Protein AF-A0A814INY2-F1 (afdb_monomer_lite)

Organism: NCBI:txid392033

Foldseek 3Di:
DPPPQAPDFLVRVLQVQLVVLVVVCVVPVQAAEEDAAEELVQLVSLLVSLCCQAANQRPPPRDGHGDHQAYEYAYEQEADPPQACLLPDDDADFRHLVRLLVSVLSSVVSQVVRVVCPPHAYERAEYASYDDLPAFCNRPVNLLCLQAPQRLQSVVLNVVVVVVRDPSHPYYDHPAFAAPPDFASRSGRHQAHPLRQGGVNLVSVLLVLVADDAWDDDDDPDPPFQKDWTKHDDVVVLDIHIDIHGHDRRLQDKDKDKDKDKDAQRPDFKDWDFAWDGHLVFLRLSNLCVVVPVDRDDDPVSSVVSNVRNDTDTPDPIDMDGQDPRMDIDDIDMHIRDGPPVCVVVSVPSDDDPPPDPPDDDDDDDDDDDDDDDPVVVVVVVPDPDDDDDDDDDDDDDDDDDIDDQDPVSVCVSSVPDPPDDDPPHNYDYHYSPHNPRDD

Structure (mmCIF, N/CA/C/O backbone):
data_AF-A0A814INY2-F1
#
_entry.id   AF-A0A814INY2-F1
#
loop_
_atom_site.group_PDB
_atom_site.id
_atom_site.type_symbol
_atom_site.label_atom_id
_atom_site.label_alt_id
_atom_site.label_comp_id
_atom_site.label_asym_id
_atom_site.label_entity_id
_atom_site.label_seq_id
_atom_site.pdbx_PDB_ins_code
_atom_site.Cartn_x
_atom_site.Cartn_y
_atom_site.Cartn_z
_atom_site.occupancy
_atom_site.B_iso_or_equiv
_atom_site.auth_seq_id
_atom_site.auth_comp_id
_atom_site.auth_asym_id
_atom_site.auth_atom_id
_atom_site.pdbx_PDB_model_num
ATOM 1 N N . MET A 1 1 ? -23.044 22.401 -3.585 1.00 30.34 1 MET A N 1
ATOM 2 C CA . MET A 1 1 ? -22.488 21.150 -3.032 1.00 30.34 1 MET A CA 1
ATOM 3 C C . MET A 1 1 ? -23.360 20.767 -1.857 1.00 30.34 1 MET A C 1
ATOM 5 O O . MET A 1 1 ? -23.520 21.583 -0.961 1.00 30.34 1 MET A O 1
ATOM 9 N N . VAL A 1 2 ? -24.022 19.613 -1.915 1.00 24.33 2 VAL A N 1
ATOM 10 C CA . VAL A 1 2 ? -24.760 19.087 -0.761 1.00 24.33 2 VAL A CA 1
ATOM 11 C C . VAL A 1 2 ? -23.696 18.568 0.204 1.00 24.33 2 VAL A C 1
ATOM 13 O O . VAL A 1 2 ? -22.975 17.639 -0.148 1.00 24.33 2 VAL A O 1
ATOM 16 N N . ASN A 1 3 ? -23.534 19.218 1.359 1.00 29.47 3 ASN A N 1
ATOM 17 C CA . ASN A 1 3 ? -22.672 18.735 2.440 1.00 29.47 3 ASN A CA 1
ATOM 18 C C . ASN A 1 3 ? -23.263 17.420 2.965 1.00 29.47 3 ASN A C 1
ATOM 20 O O . ASN A 1 3 ? -24.133 17.442 3.830 1.00 29.47 3 ASN A O 1
ATOM 24 N N . ALA A 1 4 ? -22.828 16.285 2.421 1.00 33.38 4 ALA A N 1
ATOM 25 C CA . ALA A 1 4 ? -23.353 14.972 2.791 1.00 33.38 4 ALA A CA 1
ATOM 26 C C . ALA A 1 4 ? -22.946 14.520 4.213 1.00 33.38 4 ALA A C 1
ATOM 28 O O . ALA A 1 4 ? -23.550 13.592 4.733 1.00 33.38 4 ALA A O 1
ATOM 29 N N . TYR A 1 5 ? -22.001 15.211 4.866 1.00 39.84 5 TYR A N 1
ATOM 30 C CA . TYR A 1 5 ? -21.533 14.912 6.231 1.00 39.84 5 TYR A CA 1
ATOM 31 C C . TYR A 1 5 ? -22.105 15.839 7.324 1.00 39.84 5 TYR A C 1
ATOM 33 O O . TYR A 1 5 ? -21.744 15.728 8.487 1.00 39.84 5 TYR A O 1
ATOM 41 N N . LYS A 1 6 ? -23.032 16.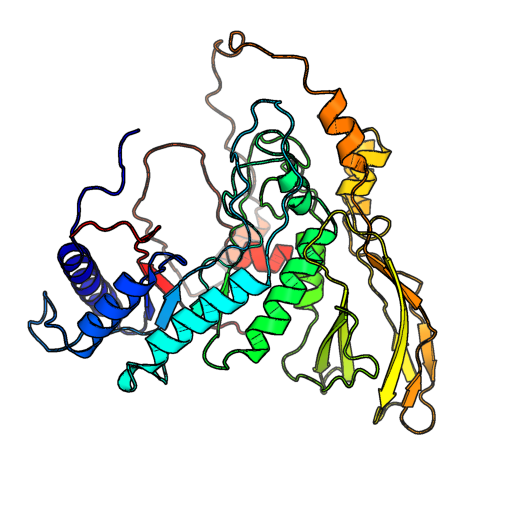753 6.996 1.00 44.06 6 LYS A N 1
ATOM 42 C CA . LYS A 1 6 ? -23.480 17.825 7.913 1.00 44.06 6 LYS A CA 1
ATOM 43 C C . LYS A 1 6 ? -24.552 17.440 8.958 1.00 44.06 6 LYS A C 1
ATOM 45 O O . LYS A 1 6 ? -25.282 18.328 9.389 1.00 44.06 6 LYS A O 1
ATOM 50 N N . ILE A 1 7 ? -24.723 16.163 9.323 1.00 56.94 7 ILE A N 1
ATOM 51 C CA . ILE A 1 7 ? -25.916 15.713 10.085 1.00 56.94 7 ILE A CA 1
ATOM 52 C C . ILE A 1 7 ? -25.603 14.895 11.358 1.00 56.94 7 ILE A C 1
ATOM 54 O O . ILE A 1 7 ? -26.411 14.068 11.764 1.00 56.94 7 ILE A O 1
ATOM 58 N N . GLY A 1 8 ? -24.468 15.110 12.027 1.00 64.31 8 GLY A N 1
ATOM 59 C CA . GLY A 1 8 ? -24.240 14.527 13.359 1.00 64.31 8 GLY A CA 1
ATOM 60 C C . GLY A 1 8 ? -23.144 15.249 14.130 1.00 64.31 8 GLY A C 1
ATOM 61 O O . GLY A 1 8 ? -22.218 15.751 13.499 1.00 64.31 8 GLY A O 1
ATOM 62 N N . SER A 1 9 ? -23.267 15.325 15.460 1.00 81.62 9 SER A N 1
ATOM 63 C CA . SER A 1 9 ? -22.202 15.813 16.353 1.00 81.62 9 SER A CA 1
ATOM 64 C C . SER A 1 9 ? -21.222 14.693 16.734 1.00 81.62 9 SER A C 1
ATOM 66 O O . SER A 1 9 ? -21.430 13.517 16.413 1.00 81.62 9 SER A O 1
ATOM 68 N N . ILE A 1 10 ? -20.153 15.035 17.459 1.00 85.25 10 ILE A N 1
ATOM 69 C CA . ILE A 1 10 ? -19.201 14.055 18.010 1.00 85.25 10 ILE A CA 1
ATOM 70 C C . ILE A 1 10 ? -19.923 13.071 18.948 1.00 85.25 10 ILE A C 1
ATOM 72 O O . ILE A 1 10 ? -19.702 11.861 18.884 1.00 85.25 10 ILE A O 1
ATOM 76 N N . GLU A 1 11 ? -20.851 13.567 19.765 1.00 87.94 11 GLU A N 1
ATOM 77 C CA . GLU A 1 11 ? -21.680 12.759 20.661 1.00 87.94 11 GLU A CA 1
ATOM 78 C C . GLU A 1 11 ? -22.624 11.828 19.900 1.00 87.94 11 GLU A C 1
ATOM 80 O O . GLU A 1 11 ? -22.891 10.718 20.362 1.00 87.94 11 GLU A O 1
ATOM 85 N N . ASP A 1 12 ? -23.141 12.243 18.741 1.00 84.25 12 ASP A N 1
ATOM 86 C CA . ASP A 1 12 ? -23.972 11.365 17.915 1.00 84.25 12 ASP A CA 1
ATOM 87 C C . ASP A 1 12 ? -23.160 10.200 17.345 1.00 84.25 12 ASP A C 1
ATOM 89 O O . ASP A 1 12 ? -23.656 9.071 17.311 1.00 84.25 12 ASP A O 1
ATOM 93 N N . TYR A 1 13 ? -21.891 10.427 16.992 1.00 85.00 13 TYR A N 1
ATOM 94 C CA . TYR A 1 13 ? -20.991 9.332 16.636 1.00 85.00 13 TYR A CA 1
ATOM 95 C C . TYR A 1 13 ? -20.709 8.410 17.829 1.00 85.00 13 TYR A C 1
ATOM 97 O O . TYR A 1 13 ? -20.731 7.189 17.677 1.00 85.00 13 TYR A O 1
ATOM 105 N N . PHE A 1 14 ? -20.482 8.956 19.027 1.00 91.81 14 PHE A N 1
ATOM 106 C CA . PHE A 1 14 ? -20.276 8.145 20.234 1.00 91.81 14 PHE A CA 1
ATOM 107 C C . PHE A 1 14 ? -21.485 7.259 20.540 1.00 91.81 14 PHE A C 1
ATOM 109 O O . PHE A 1 14 ? -21.320 6.064 20.784 1.00 91.81 14 PHE A O 1
ATOM 116 N N . LYS A 1 15 ? -22.705 7.802 20.422 1.00 88.88 15 LYS A N 1
ATOM 117 C CA . LYS A 1 15 ? -23.942 7.010 20.496 1.00 88.88 15 LYS A CA 1
ATOM 118 C C . LYS A 1 15 ? -23.952 5.919 19.430 1.00 88.88 15 LYS A C 1
ATOM 120 O O . LYS A 1 15 ? -24.168 4.758 19.760 1.00 88.88 15 LYS A O 1
ATOM 125 N N . LEU A 1 16 ? -23.707 6.263 18.163 1.00 88.31 16 LEU A N 1
ATOM 126 C CA . LEU A 1 16 ? -23.692 5.289 17.069 1.00 88.31 16 LEU A CA 1
ATOM 127 C C . LEU A 1 16 ? -22.714 4.140 17.349 1.00 88.31 16 LEU A C 1
ATOM 129 O O . LEU A 1 16 ? -23.067 2.974 17.160 1.00 88.31 16 LEU A O 1
ATOM 133 N N . TYR A 1 17 ? -21.510 4.460 17.821 1.00 90.19 17 TYR A N 1
ATOM 134 C CA . TYR A 1 17 ? -20.498 3.470 18.160 1.00 90.19 17 TYR A CA 1
ATOM 135 C C . TYR A 1 17 ? -20.961 2.556 19.303 1.00 90.19 17 TYR A C 1
ATOM 137 O O . TYR A 1 17 ? -20.935 1.338 19.142 1.00 90.19 17 TYR A O 1
ATOM 145 N N . ASP A 1 18 ? -21.469 3.112 20.406 1.00 94.75 18 ASP A N 1
ATOM 146 C CA . ASP A 1 18 ? -21.940 2.333 21.560 1.00 94.75 18 ASP A CA 1
ATOM 147 C C . ASP A 1 18 ? -23.076 1.372 21.192 1.00 94.75 18 ASP A C 1
ATOM 149 O O . ASP A 1 18 ? -23.024 0.186 21.520 1.00 94.75 18 ASP A O 1
ATOM 153 N N . TYR A 1 19 ? -24.077 1.856 20.449 1.00 90.88 19 TYR A N 1
ATOM 154 C CA . TYR A 1 19 ? -25.177 1.020 19.959 1.00 90.88 19 TYR A CA 1
ATOM 155 C C . TYR A 1 19 ? -24.685 -0.081 19.018 1.00 90.88 19 TYR A C 1
ATOM 157 O O . TYR A 1 19 ? -25.173 -1.211 19.079 1.00 90.88 19 TYR A O 1
ATOM 165 N N . SER A 1 20 ? -23.701 0.222 18.171 1.00 86.69 20 SER A N 1
ATOM 166 C CA . SER A 1 20 ? -23.125 -0.767 17.262 1.00 86.69 20 SER A CA 1
ATOM 167 C C . SER A 1 20 ? -22.347 -1.843 18.017 1.00 86.69 20 SER A C 1
ATOM 169 O O . SER A 1 20 ? -22.504 -3.028 17.724 1.00 86.69 20 SER A O 1
ATOM 171 N N . VAL A 1 21 ? -21.555 -1.455 19.021 1.00 90.31 21 VAL A N 1
ATOM 172 C CA . VAL A 1 21 ? -20.840 -2.388 19.900 1.00 90.31 21 VAL A CA 1
ATOM 173 C C . VAL A 1 21 ? -21.825 -3.336 20.575 1.00 90.31 21 VAL A C 1
ATOM 175 O O . VAL A 1 21 ? -21.666 -4.550 20.445 1.00 90.31 21 VAL A O 1
ATOM 178 N N . GLU A 1 22 ? -22.872 -2.821 21.218 1.00 91.94 22 GLU A N 1
ATOM 179 C CA . GLU A 1 22 ? -23.854 -3.670 21.899 1.00 91.94 22 GLU A CA 1
ATOM 180 C C . GLU A 1 22 ? -24.590 -4.602 20.930 1.00 91.94 22 GLU A C 1
ATOM 182 O O . GLU A 1 22 ? -24.704 -5.802 21.195 1.00 91.94 22 GLU A O 1
ATOM 187 N N . ALA A 1 23 ? -25.005 -4.104 19.761 1.00 86.00 23 ALA A N 1
ATOM 188 C CA . ALA A 1 23 ? -25.667 -4.920 18.745 1.00 86.00 23 ALA A CA 1
ATOM 189 C C . ALA A 1 23 ? -24.776 -6.077 18.256 1.00 86.00 23 ALA A C 1
ATOM 191 O O . ALA A 1 23 ? -25.207 -7.231 18.206 1.00 86.00 23 ALA A O 1
ATOM 192 N N . ILE A 1 24 ? -23.508 -5.800 17.942 1.00 82.00 24 ILE A N 1
ATOM 193 C CA . ILE A 1 24 ? -22.561 -6.809 17.443 1.00 82.00 24 ILE A CA 1
ATOM 194 C C . ILE A 1 24 ? -22.234 -7.831 18.525 1.00 82.00 24 ILE A C 1
ATOM 196 O O . ILE A 1 24 ? -22.217 -9.033 18.254 1.00 82.00 24 ILE A O 1
ATOM 200 N N . LYS A 1 25 ? -21.978 -7.377 19.758 1.00 86.81 25 LYS A N 1
ATOM 201 C CA . LYS A 1 25 ? -21.606 -8.264 20.869 1.00 86.81 25 LYS A CA 1
ATOM 202 C C . LYS A 1 25 ? -22.782 -9.100 21.359 1.00 86.81 25 LYS A C 1
ATOM 204 O O . LYS A 1 25 ? -22.550 -10.206 21.852 1.00 86.81 25 LYS A O 1
ATOM 209 N N . HIS A 1 26 ? -24.013 -8.620 21.177 1.00 88.81 26 HIS A N 1
ATOM 210 C CA . HIS A 1 26 ? -25.221 -9.408 21.387 1.00 88.81 26 HIS A CA 1
ATOM 211 C C . HIS A 1 26 ? -25.319 -10.575 20.394 1.00 88.81 26 HIS A C 1
ATOM 213 O O . HIS A 1 26 ? -25.619 -11.694 20.803 1.00 88.81 26 HIS A O 1
ATOM 219 N N . VAL A 1 27 ? -25.013 -10.337 19.112 1.00 89.06 27 VAL A N 1
ATOM 220 C CA . VAL A 1 27 ? -25.018 -11.384 18.075 1.00 89.06 27 VAL A CA 1
ATOM 221 C C . VAL A 1 27 ? -23.875 -12.376 18.281 1.00 89.06 27 VAL A C 1
ATOM 223 O O . VAL A 1 27 ? -24.097 -13.586 18.310 1.00 89.06 27 VAL A O 1
ATOM 226 N N . ASN A 1 28 ? -22.641 -11.884 18.416 1.00 84.81 28 ASN A N 1
ATOM 227 C CA . ASN A 1 28 ? -21.483 -12.729 18.671 1.00 84.81 28 ASN A CA 1
ATOM 228 C C . ASN A 1 28 ? -20.376 -11.973 19.418 1.00 84.81 28 ASN A C 1
ATOM 230 O O . ASN A 1 28 ? -19.711 -11.082 18.886 1.00 84.81 28 ASN A O 1
ATOM 234 N N . LYS A 1 29 ? -20.094 -12.421 20.645 1.00 89.31 29 LYS A N 1
ATOM 235 C CA . LYS A 1 29 ? -19.047 -11.855 21.509 1.00 89.31 29 LYS A CA 1
ATOM 236 C C . LYS A 1 29 ? -17.632 -11.955 20.919 1.00 89.31 29 LYS A C 1
ATOM 238 O O . LYS A 1 29 ? -16.759 -11.205 21.360 1.00 89.31 29 LYS A O 1
ATOM 243 N N . SER A 1 30 ? -17.388 -12.861 19.965 1.00 86.12 30 SER A N 1
ATOM 244 C CA . SER A 1 30 ? -16.075 -13.053 19.335 1.00 86.12 30 SER A CA 1
ATOM 245 C C . SER A 1 30 ? -15.780 -12.080 18.191 1.00 86.12 30 SER A C 1
ATOM 247 O O . SER A 1 30 ? -14.608 -11.919 17.849 1.00 86.12 30 SER A O 1
ATOM 249 N N . PHE A 1 31 ? -16.793 -11.437 17.595 1.00 84.12 31 PHE A N 1
ATOM 250 C CA . PHE A 1 31 ? -16.584 -10.459 16.522 1.00 84.12 31 PHE A CA 1
ATOM 251 C C . PHE A 1 31 ? -15.783 -9.268 17.023 1.00 84.12 31 PHE A C 1
ATOM 253 O O . PHE A 1 31 ? -15.939 -8.860 18.171 1.00 84.12 31 PHE A O 1
ATOM 260 N N . LYS A 1 32 ? -14.909 -8.728 16.178 1.00 86.69 32 LYS A N 1
ATOM 261 C CA . LYS A 1 32 ? -14.035 -7.607 16.528 1.00 86.69 32 LYS A CA 1
ATOM 262 C C . LYS A 1 32 ? -14.623 -6.314 15.974 1.00 86.69 32 LYS A C 1
ATOM 264 O O . LYS A 1 32 ? -15.066 -6.289 14.828 1.00 86.69 32 LYS A O 1
ATOM 269 N N . ILE A 1 33 ? -14.617 -5.266 16.790 1.00 87.50 33 ILE A N 1
ATOM 270 C CA . ILE A 1 33 ? -15.081 -3.925 16.424 1.00 87.50 33 ILE A CA 1
ATOM 271 C C . ILE A 1 33 ? -14.036 -2.885 16.821 1.00 87.50 33 ILE A C 1
ATOM 273 O O . ILE A 1 33 ? -13.416 -2.993 17.879 1.00 87.50 33 ILE A O 1
ATOM 277 N N . GLY A 1 34 ? -13.854 -1.887 15.967 1.00 89.38 34 GLY A N 1
ATOM 278 C CA . GLY A 1 34 ? -12.916 -0.799 16.181 1.00 89.38 34 GLY A CA 1
ATOM 279 C C . GLY A 1 34 ? -13.186 0.380 15.258 1.00 89.38 34 GLY A C 1
ATOM 280 O O . GLY A 1 34 ? -14.150 0.377 14.486 1.00 89.38 34 GLY A O 1
ATOM 281 N N . GLY A 1 35 ? -12.343 1.398 15.381 1.00 86.94 35 GLY A N 1
ATOM 282 C CA . GLY A 1 35 ? -12.502 2.685 14.714 1.00 86.94 35 GLY A CA 1
ATOM 283 C C . GLY A 1 35 ? -11.486 3.716 15.225 1.00 86.94 35 GLY A C 1
ATOM 284 O O . GLY A 1 35 ? -10.580 3.349 15.983 1.00 86.94 35 GLY A O 1
ATOM 285 N N . PRO A 1 36 ? -11.644 5.006 14.878 1.00 91.25 36 PRO A N 1
ATOM 286 C CA . PRO A 1 36 ? -12.765 5.593 14.137 1.00 91.25 36 PRO A CA 1
ATOM 287 C C . PRO A 1 36 ? -12.517 5.830 12.635 1.00 91.25 36 PRO A C 1
ATOM 289 O O . PRO A 1 36 ? -13.314 6.529 12.010 1.00 91.25 36 PRO A O 1
ATOM 292 N N . ALA A 1 37 ? -11.441 5.302 12.046 1.00 86.75 37 ALA A N 1
ATOM 293 C CA . ALA A 1 37 ? -11.094 5.535 10.637 1.00 86.75 37 ALA A CA 1
ATOM 294 C C . ALA A 1 37 ? -10.888 7.015 10.282 1.00 86.75 37 ALA A C 1
ATOM 296 O O . ALA A 1 37 ? -11.384 7.498 9.265 1.00 86.75 37 ALA A O 1
ATOM 297 N N . THR A 1 38 ? -10.231 7.781 11.148 1.00 84.31 38 THR A N 1
ATOM 298 C CA . THR A 1 38 ? -9.980 9.203 10.878 1.00 84.31 38 THR A CA 1
ATOM 299 C C . THR A 1 38 ? -8.906 9.404 9.820 1.00 84.31 38 THR A C 1
ATOM 301 O O . THR A 1 38 ? -7.899 8.698 9.825 1.00 84.31 38 THR A O 1
ATOM 304 N N . SER A 1 39 ? -9.079 10.429 8.987 1.00 81.19 39 SER A N 1
ATOM 305 C CA . SER A 1 39 ? -8.021 10.969 8.130 1.00 81.19 39 SER A CA 1
ATOM 306 C C . SER A 1 39 ? -6.979 11.771 8.925 1.00 81.19 39 SER A C 1
ATOM 308 O O . SER A 1 39 ? -7.082 11.943 10.144 1.00 81.19 39 SER A O 1
ATOM 310 N N . ASP A 1 40 ? -5.998 12.331 8.218 1.00 75.38 40 ASP A N 1
ATOM 311 C CA . ASP A 1 40 ? -4.969 13.234 8.741 1.00 75.38 40 ASP A CA 1
ATOM 312 C C . ASP A 1 40 ? -5.538 14.474 9.453 1.00 75.38 40 ASP A C 1
ATOM 314 O O . ASP A 1 40 ? -5.006 14.902 10.478 1.00 75.38 40 ASP A O 1
ATOM 318 N N . VAL A 1 41 ? -6.668 15.011 8.991 1.00 79.94 41 VAL A N 1
ATOM 319 C CA . VAL A 1 41 ? -7.361 16.125 9.667 1.00 79.94 41 VAL A CA 1
ATOM 320 C C . VAL A 1 41 ? -8.207 15.684 10.873 1.00 79.94 41 VAL A C 1
ATOM 322 O O . VAL A 1 41 ? -8.628 16.519 11.673 1.00 79.94 41 VAL A O 1
ATOM 325 N N . GLY A 1 42 ? -8.433 14.379 11.052 1.00 83.88 42 GLY A N 1
ATOM 326 C CA . GLY A 1 42 ? -9.309 13.811 12.081 1.00 83.88 42 GLY A CA 1
ATOM 327 C C . GLY A 1 42 ? -8.645 13.527 13.434 1.00 83.88 42 GLY A C 1
ATOM 328 O O . GLY A 1 42 ? -9.289 12.975 14.323 1.00 83.88 42 GLY A O 1
ATOM 329 N N . MET A 1 43 ? -7.384 13.915 13.644 1.00 87.50 43 MET A N 1
ATOM 330 C CA . MET A 1 43 ? -6.634 13.637 14.883 1.00 87.50 43 MET A CA 1
ATOM 331 C C . MET A 1 43 ? -7.333 14.128 16.165 1.00 87.50 43 MET A C 1
ATOM 333 O O . MET A 1 43 ? -7.339 13.442 17.191 1.00 87.50 43 MET A O 1
ATOM 337 N N . GLY A 1 44 ? -7.957 15.310 16.120 1.00 89.50 44 GLY A N 1
ATOM 338 C CA . GLY A 1 44 ? -8.725 15.838 17.253 1.00 89.50 44 GLY A CA 1
ATOM 339 C C . GLY A 1 44 ? -9.938 14.967 17.592 1.00 89.50 44 GLY A C 1
ATOM 340 O O . GLY A 1 44 ? -10.254 14.770 18.767 1.00 89.50 44 GLY A O 1
ATOM 341 N N . PHE A 1 45 ? -10.582 14.400 16.573 1.00 88.94 45 PHE A N 1
ATOM 342 C CA . PHE A 1 45 ? -11.685 13.465 16.742 1.00 88.94 45 PHE A CA 1
ATOM 343 C C . PHE A 1 45 ? -11.206 12.107 17.265 1.00 88.94 45 PHE A C 1
ATOM 345 O O . PHE A 1 45 ? -11.816 11.580 18.192 1.00 88.94 45 PHE A O 1
ATOM 352 N N . LEU A 1 46 ? -10.073 11.588 16.771 1.00 94.75 46 LEU A N 1
ATOM 353 C CA . LEU A 1 46 ? -9.456 10.365 17.296 1.00 94.75 46 LEU A CA 1
ATOM 354 C C . LEU A 1 46 ? -9.242 10.462 18.810 1.00 94.75 46 LEU A C 1
ATOM 356 O O . LEU A 1 46 ? -9.694 9.590 19.548 1.00 94.75 46 LEU A O 1
ATOM 360 N N . ARG A 1 47 ? -8.619 11.545 19.297 1.00 97.25 47 ARG A N 1
ATOM 361 C CA . ARG A 1 47 ? -8.386 11.738 20.739 1.00 97.25 47 ARG A CA 1
ATOM 362 C C . ARG A 1 47 ? -9.694 11.745 21.536 1.00 97.25 47 ARG A C 1
ATOM 364 O O . ARG A 1 47 ? -9.777 11.119 22.590 1.00 97.25 47 ARG A O 1
ATOM 371 N N . GLN A 1 48 ? -10.720 12.440 21.045 1.00 96.06 48 GLN A N 1
ATOM 372 C CA . GLN A 1 48 ? -12.024 12.499 21.713 1.00 96.06 48 GLN A CA 1
ATOM 373 C C . GLN A 1 48 ? -12.723 11.135 21.725 1.00 96.06 48 GLN A C 1
ATOM 375 O O . GLN A 1 48 ? -13.246 10.729 22.761 1.00 96.06 48 GLN A O 1
ATOM 380 N N . PHE A 1 49 ? -12.667 10.394 20.619 1.00 96.06 49 PHE A N 1
ATOM 381 C CA . PHE A 1 49 ? -13.189 9.035 20.526 1.00 96.06 49 PHE A CA 1
ATOM 382 C C . PHE A 1 49 ? -12.478 8.074 21.484 1.00 96.06 49 PHE A C 1
ATOM 384 O O . PHE A 1 49 ? -13.139 7.369 22.246 1.00 96.06 49 PHE A O 1
ATOM 391 N N . LEU A 1 50 ? -11.142 8.090 21.524 1.00 98.44 50 LEU A N 1
ATOM 392 C CA . LEU A 1 50 ? -10.368 7.262 22.454 1.00 98.44 50 LEU A CA 1
ATOM 393 C C . LEU A 1 50 ? -10.655 7.619 23.922 1.00 98.44 50 LEU A C 1
ATOM 395 O O . LEU A 1 50 ? -10.697 6.737 24.783 1.00 98.44 50 LEU A O 1
ATOM 399 N N . LYS A 1 51 ? -10.945 8.891 24.218 1.00 98.62 51 LYS A N 1
ATOM 400 C CA . LYS A 1 51 ? -11.423 9.319 25.538 1.00 98.62 51 LYS A CA 1
ATOM 401 C C . LYS A 1 51 ? -12.819 8.781 25.845 1.00 98.62 51 LYS A C 1
ATOM 403 O O . LYS A 1 51 ? -13.035 8.325 26.968 1.00 98.62 51 LYS A O 1
ATOM 408 N N . HIS A 1 52 ? -13.741 8.792 24.881 1.00 98.19 52 HIS A N 1
ATOM 409 C CA . HIS A 1 52 ? -15.087 8.231 25.051 1.00 98.19 52 HIS A CA 1
ATOM 410 C C . HIS A 1 52 ? -15.030 6.737 25.372 1.00 98.19 52 HIS A C 1
ATOM 412 O O . HIS A 1 52 ? -15.527 6.314 26.411 1.00 98.19 52 HIS A O 1
ATOM 418 N N . VAL A 1 53 ? -14.331 5.944 24.557 1.00 98.31 53 VAL A N 1
ATOM 419 C CA . VAL A 1 53 ? -14.284 4.481 24.739 1.00 98.31 53 VAL A CA 1
ATOM 420 C C . VAL A 1 53 ? -13.530 4.041 25.998 1.00 98.31 53 VAL A C 1
ATOM 422 O O . VAL A 1 53 ? -13.701 2.912 26.443 1.00 98.31 53 VAL A O 1
ATOM 425 N N . THR A 1 54 ? -12.725 4.911 26.610 1.00 98.50 54 THR A N 1
ATOM 426 C CA . THR A 1 54 ? -11.976 4.580 27.837 1.00 98.50 54 THR A CA 1
ATOM 427 C C . THR A 1 54 ? -12.592 5.160 29.107 1.00 98.50 54 THR A C 1
ATOM 429 O O . THR A 1 54 ? -12.552 4.517 30.151 1.00 98.50 54 THR A O 1
ATOM 432 N N . SER A 1 55 ? -13.155 6.367 29.035 1.00 98.12 55 SER A N 1
ATOM 433 C CA . SER A 1 55 ? -13.588 7.144 30.207 1.00 98.12 55 SER A CA 1
ATOM 434 C C . SER A 1 55 ? -14.949 7.825 30.038 1.00 98.12 55 SER A C 1
ATOM 436 O O . SER A 1 55 ? -15.483 8.377 31.001 1.00 98.12 55 SER A O 1
ATOM 438 N N . GLY A 1 56 ? -15.511 7.809 28.827 1.00 97.94 56 GLY A N 1
ATOM 439 C CA . GLY A 1 56 ? -16.854 8.305 28.544 1.00 97.94 56 GLY A CA 1
ATOM 440 C C . GLY A 1 56 ? -17.925 7.378 29.102 1.00 97.94 56 GLY A C 1
ATOM 441 O O . GLY A 1 56 ? -17.652 6.247 29.492 1.00 97.94 56 GLY A O 1
ATOM 442 N N . LYS A 1 57 ? -19.163 7.861 29.158 1.00 98.19 57 LYS A N 1
ATOM 443 C CA . LYS A 1 57 ? -20.303 7.044 29.574 1.00 98.19 57 LYS A CA 1
ATOM 444 C C . LYS A 1 57 ? -20.906 6.362 28.347 1.00 98.19 57 LYS A C 1
ATOM 446 O O . LYS A 1 57 ? -21.323 7.061 27.429 1.00 98.19 57 LYS A O 1
ATOM 451 N N . ASN A 1 58 ? -21.012 5.037 28.364 1.00 98.25 58 ASN A N 1
ATOM 452 C CA . ASN A 1 58 ? -21.668 4.281 27.304 1.00 98.25 58 ASN A CA 1
ATOM 453 C C . ASN A 1 58 ? -23.174 4.605 27.252 1.00 98.25 58 ASN A C 1
ATOM 455 O O . ASN A 1 58 ? -23.878 4.510 28.263 1.00 98.25 58 ASN A O 1
ATOM 459 N N . TYR A 1 59 ? -23.686 4.972 26.077 1.00 96.56 59 TYR A N 1
ATOM 460 C CA . TYR A 1 59 ? -25.071 5.420 25.885 1.00 96.56 59 TYR A CA 1
ATOM 461 C C . TYR A 1 59 ? -26.130 4.309 25.976 1.00 96.56 59 TYR A C 1
ATOM 463 O O . TYR A 1 59 ? -27.315 4.623 26.097 1.00 96.56 59 TYR A O 1
ATOM 471 N N . VAL A 1 60 ? -25.735 3.035 25.932 1.00 97.25 60 VAL A N 1
ATOM 472 C CA . VAL A 1 60 ? -26.639 1.881 26.053 1.00 97.25 60 VAL A CA 1
ATOM 473 C C . VAL A 1 60 ? -26.587 1.296 27.463 1.00 97.25 60 VAL A C 1
ATOM 475 O O . VAL A 1 60 ? -27.623 1.142 28.110 1.00 97.25 60 VAL A O 1
ATOM 478 N N . THR A 1 61 ? -25.389 0.991 27.964 1.00 97.31 61 THR A N 1
ATOM 479 C CA . THR A 1 61 ? -25.202 0.295 29.249 1.00 97.31 61 THR A CA 1
ATOM 480 C C . THR A 1 61 ? -25.158 1.245 30.443 1.00 97.31 61 THR A C 1
ATOM 482 O O . THR A 1 61 ? -25.376 0.815 31.572 1.00 97.31 61 THR A O 1
ATOM 485 N N . ASN A 1 62 ? -24.928 2.544 30.212 1.00 97.06 62 ASN A N 1
ATOM 486 C CA . ASN A 1 62 ? -24.634 3.559 31.229 1.00 97.06 62 ASN A CA 1
ATOM 487 C C . ASN A 1 62 ? -23.327 3.339 32.018 1.00 97.06 62 ASN A C 1
ATOM 489 O O . ASN A 1 62 ? -23.073 4.095 32.959 1.00 97.06 62 ASN A O 1
ATOM 493 N N . GLU A 1 63 ? -22.507 2.356 31.643 1.00 97.75 63 GLU A N 1
ATOM 494 C CA . GLU A 1 63 ? -21.202 2.086 32.256 1.00 97.75 63 GLU A CA 1
ATOM 495 C C . GLU A 1 63 ? -20.119 3.057 31.751 1.00 97.75 63 GLU A C 1
ATOM 497 O O . GLU A 1 63 ? -20.344 3.828 30.816 1.00 97.75 63 GLU A O 1
ATOM 502 N N . ILE A 1 64 ? -18.946 3.052 32.394 1.00 98.12 64 ILE A N 1
ATOM 503 C CA . ILE A 1 64 ? -17.783 3.833 31.948 1.00 98.12 64 ILE A CA 1
ATOM 504 C C . ILE A 1 64 ? -16.986 3.032 30.918 1.00 98.12 64 ILE A C 1
ATOM 506 O O . ILE A 1 64 ? -16.600 1.892 31.172 1.00 98.12 64 ILE A O 1
ATOM 510 N N . GLY A 1 65 ? -16.693 3.679 29.795 1.00 97.38 65 GLY A N 1
ATOM 511 C CA . GLY A 1 65 ? -16.003 3.119 28.648 1.00 97.38 65 GLY A CA 1
ATOM 512 C C . GLY A 1 65 ? -16.924 2.315 27.735 1.00 97.38 65 GLY A C 1
ATOM 513 O O . GLY A 1 65 ? -18.011 1.876 28.107 1.00 97.38 65 GLY A O 1
ATOM 514 N N . THR A 1 66 ? -16.446 2.090 26.519 1.00 97.75 66 THR A N 1
ATOM 515 C CA . THR A 1 66 ? -17.094 1.244 25.521 1.00 97.75 66 THR A CA 1
ATOM 516 C C . THR A 1 66 ? -16.049 0.315 24.939 1.00 97.75 66 THR A C 1
ATOM 518 O O . THR A 1 66 ? -14.912 0.704 24.682 1.00 97.75 66 THR A O 1
ATOM 521 N N . ARG A 1 67 ? -16.426 -0.943 24.707 1.00 96.44 67 ARG A N 1
ATOM 522 C CA . ARG A 1 67 ? -15.506 -1.927 24.147 1.00 96.44 67 ARG A CA 1
ATOM 523 C C . ARG A 1 67 ? -14.939 -1.479 22.795 1.00 96.44 67 ARG A C 1
ATOM 525 O O . ARG A 1 67 ? -15.661 -1.054 21.897 1.00 96.44 67 ARG A O 1
ATOM 532 N N . ILE A 1 68 ? -13.638 -1.686 22.638 1.00 97.25 68 ILE A N 1
ATOM 533 C CA . ILE A 1 68 ? -12.889 -1.506 21.398 1.00 97.25 68 ILE A CA 1
ATOM 534 C C . ILE A 1 68 ? -11.865 -2.637 21.289 1.00 97.25 68 ILE A C 1
ATOM 536 O O . ILE A 1 68 ? -11.206 -2.979 22.270 1.00 97.25 68 ILE A O 1
ATOM 540 N N . ASP A 1 69 ? -11.792 -3.283 20.127 1.00 93.88 69 ASP A N 1
ATOM 541 C CA . ASP A 1 69 ? -10.888 -4.410 19.883 1.00 93.88 69 ASP A CA 1
ATOM 542 C C . ASP A 1 69 ? -9.695 -4.033 18.978 1.00 93.88 69 ASP A C 1
ATOM 544 O O . ASP A 1 69 ? -8.725 -4.788 18.933 1.00 93.88 69 ASP A O 1
ATOM 548 N N . PHE A 1 70 ? -9.751 -2.896 18.273 1.00 95.62 70 PHE A N 1
ATOM 549 C CA . PHE A 1 70 ? -8.653 -2.308 17.492 1.00 95.62 70 PHE A CA 1
ATOM 550 C C . PHE A 1 70 ? -8.866 -0.797 17.303 1.00 95.62 70 PHE A C 1
ATOM 552 O O . PHE A 1 70 ? -10.002 -0.325 17.358 1.00 95.62 70 PHE A O 1
ATOM 559 N N . ILE A 1 71 ? -7.790 -0.047 17.059 1.00 97.31 71 ILE A N 1
ATOM 560 C CA . ILE A 1 71 ? -7.844 1.382 16.703 1.00 97.31 71 ILE A CA 1
ATOM 561 C C . ILE A 1 71 ? -7.529 1.521 15.215 1.00 97.31 71 ILE A C 1
ATOM 563 O O . ILE A 1 71 ? -6.665 0.804 14.709 1.00 97.31 71 ILE A O 1
ATOM 567 N N . SER A 1 72 ? -8.199 2.427 14.508 1.00 93.25 72 SER A N 1
ATOM 568 C CA . SER A 1 72 ? -7.949 2.628 13.081 1.00 93.25 72 SER A CA 1
ATOM 569 C C . SER A 1 72 ? -7.990 4.086 12.632 1.00 93.25 72 SER A C 1
ATOM 571 O O . SER A 1 72 ? -8.715 4.914 13.189 1.00 93.25 72 SER A O 1
ATOM 573 N N . PHE A 1 73 ? -7.173 4.390 11.629 1.00 93.06 73 PHE A N 1
ATOM 574 C CA . PHE A 1 73 ? -7.071 5.680 10.947 1.00 93.06 73 PHE A CA 1
ATOM 575 C C . PHE A 1 73 ? -6.512 5.460 9.534 1.00 93.06 73 PHE A C 1
ATOM 577 O O . PHE A 1 73 ? -6.029 4.374 9.219 1.00 93.06 73 PHE A O 1
ATOM 584 N N . HIS A 1 74 ? -6.522 6.483 8.685 1.00 91.69 74 HIS A N 1
ATOM 585 C CA . HIS A 1 74 ? -5.969 6.410 7.334 1.00 91.69 74 HIS A CA 1
ATOM 586 C C . HIS A 1 74 ? -5.144 7.636 6.961 1.00 91.69 74 HIS A C 1
ATOM 588 O O . HIS A 1 74 ? -5.264 8.710 7.547 1.00 91.69 74 HIS A O 1
ATOM 594 N N . THR A 1 75 ? -4.301 7.476 5.944 1.00 93.94 75 THR A N 1
ATOM 595 C CA . THR A 1 75 ? -3.457 8.551 5.416 1.00 93.94 75 THR A CA 1
ATOM 596 C C . THR A 1 75 ? -3.190 8.354 3.927 1.00 93.94 75 THR A C 1
ATOM 598 O O . THR A 1 75 ? -3.259 7.248 3.385 1.00 93.94 75 THR A O 1
ATOM 601 N N . LYS A 1 76 ? -2.915 9.466 3.246 1.00 94.44 76 LYS A N 1
ATOM 602 C CA . LYS A 1 76 ? -2.670 9.534 1.809 1.00 94.44 76 LYS A CA 1
ATOM 603 C C . LYS A 1 76 ? -1.512 10.491 1.540 1.00 94.44 76 LYS A C 1
ATOM 605 O O . LYS A 1 76 ? -1.377 11.511 2.222 1.00 94.44 76 LYS A O 1
ATOM 610 N N . GLY A 1 77 ? -0.709 10.182 0.525 1.00 93.94 77 GLY A N 1
ATOM 611 C CA . GLY A 1 77 ? 0.499 10.950 0.197 1.00 93.94 77 GLY A CA 1
ATOM 612 C C . GLY A 1 77 ? 0.277 12.221 -0.627 1.00 93.94 77 GLY A C 1
ATOM 613 O O . GLY A 1 77 ? 1.138 13.096 -0.610 1.00 93.94 77 GLY A O 1
ATOM 614 N N . ALA A 1 78 ? -0.845 12.358 -1.336 1.00 93.62 78 ALA A N 1
ATOM 615 C CA . ALA A 1 78 ? -1.114 13.513 -2.198 1.00 93.62 78 ALA A CA 1
ATOM 616 C C . ALA A 1 78 ? -2.608 13.773 -2.422 1.00 93.62 78 ALA A C 1
ATOM 618 O O . ALA A 1 78 ? -3.393 12.832 -2.541 1.00 93.62 78 ALA A O 1
ATOM 619 N N . ASP A 1 79 ? -2.964 15.052 -2.586 1.00 90.56 79 ASP A N 1
ATOM 620 C CA . ASP A 1 79 ? -4.314 15.506 -2.958 1.00 90.56 79 ASP A CA 1
ATOM 621 C C . ASP A 1 79 ? -4.490 15.889 -4.436 1.00 90.56 79 ASP A C 1
ATOM 623 O O . ASP A 1 79 ? -5.624 15.989 -4.902 1.00 90.56 79 ASP A O 1
ATOM 627 N N . TYR A 1 80 ? -3.377 16.097 -5.150 1.00 93.06 80 TYR A N 1
ATOM 628 C CA . TYR A 1 80 ? -3.264 16.685 -6.492 1.00 93.06 80 TYR A CA 1
ATOM 629 C C . TYR A 1 80 ? -4.156 17.909 -6.737 1.00 93.06 80 TYR A C 1
ATOM 631 O O . TYR A 1 80 ? -5.367 17.822 -6.928 1.00 93.06 80 TYR A O 1
ATOM 639 N N . ILE A 1 81 ? -3.538 19.086 -6.816 1.00 91.00 81 ILE A N 1
ATOM 640 C CA . ILE A 1 81 ? -4.245 20.364 -6.923 1.00 91.00 81 ILE A CA 1
ATOM 641 C C . ILE A 1 81 ? -3.996 20.995 -8.307 1.00 91.00 81 ILE A C 1
ATOM 643 O O . ILE A 1 81 ? -2.842 21.217 -8.665 1.00 91.00 81 ILE A O 1
ATOM 647 N N . PRO A 1 82 ? -5.036 21.324 -9.098 1.00 90.69 82 PRO A N 1
ATOM 648 C CA . PRO A 1 82 ? -6.443 21.010 -8.876 1.00 90.69 82 PRO A CA 1
ATOM 649 C C . PRO A 1 82 ? -6.725 19.517 -9.073 1.00 90.69 82 PRO A C 1
ATOM 651 O O . PRO A 1 82 ? -6.105 18.855 -9.903 1.00 90.69 82 PRO A O 1
ATOM 654 N N . ARG A 1 83 ? -7.745 19.005 -8.381 1.00 87.75 83 ARG A N 1
ATOM 655 C CA . ARG A 1 83 ? -8.139 17.589 -8.478 1.00 87.75 83 ARG A CA 1
ATOM 656 C C . ARG A 1 83 ? -8.642 17.195 -9.865 1.00 87.75 83 ARG A C 1
ATOM 658 O O . ARG A 1 83 ? -8.529 16.045 -10.268 1.00 87.75 83 ARG A O 1
ATOM 665 N N . ARG A 1 84 ? -9.195 18.176 -10.586 1.00 89.06 84 ARG A N 1
ATOM 666 C CA . ARG A 1 84 ? -9.556 18.099 -12.000 1.00 89.06 84 ARG A CA 1
ATOM 667 C C . ARG A 1 84 ? -8.973 19.286 -12.744 1.00 89.06 84 ARG A C 1
ATOM 669 O O . ARG A 1 84 ? -9.257 20.426 -12.384 1.00 89.06 84 ARG A O 1
ATOM 676 N N . CYS A 1 85 ? -8.208 19.024 -13.791 1.00 84.31 85 CYS A N 1
ATOM 677 C CA . CYS A 1 85 ? -7.609 20.046 -14.626 1.00 84.31 85 CYS A CA 1
ATOM 678 C C . CYS A 1 85 ? -8.470 20.399 -15.840 1.00 84.31 85 CYS A C 1
ATOM 680 O O . CYS A 1 85 ? -8.239 21.442 -16.432 1.00 84.31 85 CYS A O 1
ATOM 682 N N . TYR A 1 86 ? -9.460 19.576 -16.217 1.00 79.19 86 TYR A N 1
ATOM 683 C CA . TYR A 1 86 ? -10.303 19.780 -17.412 1.00 79.19 86 TYR A CA 1
ATOM 684 C C . TYR A 1 86 ? -9.495 20.105 -18.678 1.00 79.19 86 TYR A C 1
ATOM 686 O O . TYR A 1 86 ? -9.942 20.856 -19.543 1.00 79.19 86 TYR A O 1
ATOM 694 N N . GLY A 1 87 ? -8.288 19.547 -18.767 1.00 73.06 87 GLY A N 1
ATOM 695 C CA . GLY A 1 87 ? -7.382 19.790 -19.873 1.00 73.06 87 GLY A CA 1
ATOM 696 C C . GLY A 1 87 ? -6.443 20.989 -19.740 1.00 73.06 87 GLY A C 1
ATOM 697 O O . GLY A 1 87 ? -5.611 21.223 -20.612 1.00 73.06 87 GLY A O 1
ATOM 698 N N . HIS A 1 88 ? -6.532 21.747 -18.653 1.00 78.50 88 HIS A N 1
ATOM 699 C CA . HIS A 1 88 ? -5.559 22.783 -18.342 1.00 78.50 88 HIS A CA 1
ATOM 700 C C . HIS A 1 88 ? -4.238 22.163 -17.880 1.00 78.50 88 HIS A C 1
ATOM 702 O O . HIS A 1 88 ? -4.215 21.160 -17.165 1.00 78.50 88 HIS A O 1
ATOM 708 N N . LYS A 1 89 ? -3.123 22.793 -18.257 1.00 83.88 89 LYS A N 1
ATOM 709 C CA . LYS A 1 89 ? -1.802 22.396 -17.770 1.00 83.88 89 LYS A CA 1
ATOM 710 C C . LYS A 1 89 ? -1.746 22.570 -16.250 1.00 83.88 89 LYS A C 1
ATOM 712 O O . LYS A 1 89 ? -2.119 23.621 -15.731 1.00 83.88 89 LYS A O 1
ATOM 717 N N . VAL A 1 90 ? -1.251 21.552 -15.557 1.00 88.25 90 VAL A N 1
ATOM 718 C CA . VAL A 1 90 ? -1.003 21.566 -14.110 1.00 88.25 90 VAL A CA 1
ATOM 719 C C . VAL A 1 90 ? 0.468 21.275 -13.842 1.00 88.25 90 VAL A C 1
ATOM 721 O O . VAL A 1 90 ? 1.148 20.694 -14.688 1.00 88.25 90 VAL A O 1
ATOM 724 N N . SER A 1 91 ? 0.974 21.706 -12.688 1.00 89.56 91 SER A N 1
ATOM 725 C CA . SER A 1 91 ? 2.323 21.349 -12.253 1.00 89.56 91 SER A CA 1
ATOM 726 C C . SER A 1 91 ? 2.404 19.869 -11.884 1.00 89.56 91 SER A C 1
ATOM 728 O O . SER A 1 91 ? 1.425 19.278 -11.402 1.00 89.56 91 SER A O 1
ATOM 730 N N . TYR A 1 92 ? 3.594 19.299 -12.072 1.00 90.25 92 TYR A N 1
ATOM 731 C CA . TYR A 1 92 ? 3.909 17.983 -11.542 1.00 90.25 92 TYR A CA 1
ATOM 732 C C . TYR A 1 92 ? 3.850 18.010 -10.018 1.00 90.25 92 TYR A C 1
ATOM 734 O O . TYR A 1 92 ? 4.283 18.967 -9.373 1.00 90.25 92 TYR A O 1
ATOM 742 N N . GLN A 1 93 ? 3.223 16.982 -9.467 1.00 93.19 93 GLN A N 1
ATOM 743 C CA . GLN A 1 93 ? 3.006 16.781 -8.047 1.00 93.19 93 GLN A CA 1
ATOM 744 C C . GLN A 1 93 ? 3.205 15.308 -7.749 1.00 93.19 93 GLN A C 1
ATOM 746 O O . GLN A 1 93 ? 2.671 14.450 -8.453 1.00 93.19 93 GLN A O 1
ATOM 751 N N . SER A 1 94 ? 3.919 15.031 -6.671 1.00 92.75 94 SER A N 1
ATOM 752 C CA . SER A 1 94 ? 4.207 13.679 -6.221 1.00 92.75 94 SER A CA 1
ATOM 753 C C . SER A 1 94 ? 3.458 13.330 -4.946 1.00 92.75 94 SER A C 1
ATOM 755 O O . SER A 1 94 ? 3.239 14.214 -4.113 1.00 92.75 94 SER A O 1
ATOM 757 N N . PRO A 1 95 ? 3.114 12.048 -4.749 1.00 94.50 95 PRO A N 1
ATOM 758 C CA . PRO A 1 95 ? 2.939 11.495 -3.413 1.00 94.50 95 PRO A CA 1
ATOM 759 C C . PRO A 1 95 ? 4.103 11.867 -2.499 1.00 94.50 95 PRO A C 1
ATOM 761 O O . PRO A 1 95 ? 5.256 11.831 -2.918 1.00 94.50 95 PRO A O 1
ATOM 764 N N . ASN A 1 96 ? 3.791 12.207 -1.254 1.00 93.62 96 ASN A N 1
ATOM 765 C CA . ASN A 1 96 ? 4.775 12.525 -0.235 1.00 93.62 96 ASN A CA 1
ATOM 766 C C . ASN A 1 96 ? 4.792 11.422 0.828 1.00 93.62 96 ASN A C 1
ATOM 768 O O . ASN A 1 96 ? 3.871 11.315 1.645 1.00 93.62 96 ASN A O 1
ATOM 772 N N . LEU A 1 97 ? 5.846 10.610 0.828 1.00 88.44 97 LEU A N 1
ATOM 773 C CA . LEU A 1 97 ? 6.012 9.524 1.789 1.00 88.44 97 LEU A CA 1
ATOM 774 C C . LEU A 1 97 ? 6.216 10.059 3.210 1.00 88.44 97 LEU A C 1
ATOM 776 O O . LEU A 1 97 ? 5.655 9.523 4.165 1.00 88.44 97 LEU A O 1
ATOM 780 N N . SER A 1 98 ? 6.963 11.155 3.361 1.00 90.88 98 SER A N 1
ATOM 781 C CA . SER A 1 98 ? 7.189 11.775 4.674 1.00 90.88 98 SER A CA 1
ATOM 782 C C . SER A 1 98 ? 5.882 12.254 5.309 1.00 90.88 98 SER A C 1
ATOM 784 O O . SER A 1 98 ? 5.708 12.120 6.516 1.00 90.88 98 SER A O 1
ATOM 786 N N . LYS A 1 99 ? 4.932 12.757 4.511 1.00 94.38 99 LYS A N 1
ATOM 787 C CA . LYS A 1 99 ? 3.583 13.104 4.977 1.00 94.38 99 LYS A CA 1
ATOM 788 C C . LYS A 1 99 ? 2.873 11.874 5.545 1.00 94.38 99 LYS A C 1
ATOM 790 O O . LYS A 1 99 ? 2.421 11.931 6.682 1.00 94.38 99 LYS A O 1
ATOM 795 N N . ILE A 1 100 ? 2.830 10.769 4.793 1.00 93.56 100 ILE A N 1
ATOM 796 C CA . ILE A 1 100 ? 2.204 9.505 5.227 1.00 93.56 100 ILE A CA 1
ATOM 797 C C . ILE A 1 100 ? 2.780 9.058 6.576 1.00 93.56 100 ILE A C 1
ATOM 799 O O . ILE A 1 100 ? 2.038 8.775 7.515 1.00 93.56 100 ILE A O 1
ATOM 803 N N . LEU A 1 101 ? 4.110 9.034 6.695 1.00 93.75 101 LEU A N 1
ATOM 804 C CA . LEU A 1 101 ? 4.786 8.599 7.918 1.00 93.75 101 LEU A CA 1
ATOM 805 C C . LEU A 1 101 ? 4.538 9.551 9.095 1.00 93.75 101 LEU A C 1
ATOM 807 O O . LEU A 1 101 ? 4.320 9.083 10.212 1.00 93.75 101 LEU A O 1
ATOM 811 N N . ASN A 1 102 ? 4.517 10.864 8.853 1.00 94.12 102 ASN A N 1
ATOM 812 C CA . ASN A 1 102 ? 4.203 11.860 9.876 1.00 94.12 102 ASN A CA 1
ATOM 813 C C . ASN A 1 102 ? 2.754 11.740 10.362 1.00 94.12 102 ASN A C 1
ATOM 815 O O . ASN A 1 102 ? 2.515 11.787 11.568 1.00 94.12 102 ASN A O 1
ATOM 819 N N . ASP A 1 103 ? 1.794 11.534 9.458 1.00 94.56 103 ASP A N 1
ATOM 820 C CA . ASP A 1 103 ? 0.389 11.328 9.818 1.00 94.56 103 ASP A CA 1
ATOM 821 C C . ASP A 1 103 ? 0.236 10.088 10.710 1.00 94.56 103 ASP A C 1
ATOM 823 O O . ASP A 1 103 ? -0.419 10.144 11.754 1.00 94.56 103 ASP A O 1
ATOM 827 N N . ILE A 1 104 ? 0.888 8.976 10.348 1.00 95.25 104 ILE A N 1
ATOM 828 C CA . ILE A 1 104 ? 0.880 7.744 11.150 1.00 95.25 104 ILE A CA 1
ATOM 829 C C . ILE A 1 104 ? 1.526 7.995 12.511 1.00 95.25 104 ILE A C 1
ATOM 831 O O . ILE A 1 104 ? 0.938 7.652 13.534 1.00 95.25 104 ILE A O 1
ATOM 835 N N . HIS A 1 105 ? 2.705 8.621 12.545 1.00 95.38 105 HIS A N 1
ATOM 836 C CA . HIS A 1 105 ? 3.408 8.929 13.787 1.00 95.38 105 HIS A CA 1
ATOM 837 C C . HIS A 1 105 ? 2.553 9.782 14.735 1.00 95.38 105 HIS A C 1
ATOM 839 O O . HIS A 1 105 ? 2.423 9.453 15.913 1.00 95.38 105 HIS A O 1
ATOM 845 N N . ASN A 1 106 ? 1.905 10.830 14.225 1.00 95.06 106 ASN A N 1
ATOM 846 C CA . ASN A 1 106 ? 1.055 11.701 15.032 1.00 95.06 106 ASN A CA 1
ATOM 847 C C . ASN A 1 106 ? -0.169 10.956 15.594 1.00 95.06 106 ASN A C 1
ATOM 849 O O . ASN A 1 106 ? -0.497 11.108 16.772 1.00 95.06 106 ASN A O 1
ATOM 853 N N . ASN A 1 107 ? -0.813 10.100 14.794 1.00 96.06 107 ASN A N 1
ATOM 854 C CA . ASN A 1 107 ? -1.917 9.268 15.278 1.00 96.06 107 ASN A CA 1
ATOM 855 C C . ASN A 1 107 ? -1.447 8.222 16.307 1.00 96.06 107 ASN A C 1
ATOM 857 O O . ASN A 1 107 ? -2.139 7.993 17.301 1.00 96.06 107 ASN A O 1
ATOM 861 N N . LEU A 1 108 ? -0.256 7.630 16.135 1.00 95.94 108 LEU A N 1
ATOM 862 C CA . LEU A 1 108 ? 0.355 6.741 17.133 1.00 95.94 108 LEU A CA 1
ATOM 863 C C . LEU A 1 108 ? 0.604 7.465 18.462 1.00 95.94 108 LEU A C 1
ATOM 865 O O . LEU A 1 108 ? 0.319 6.903 19.518 1.00 95.94 108 LEU A O 1
ATOM 869 N N . MET A 1 109 ? 1.091 8.710 18.421 1.00 96.25 109 MET A N 1
ATOM 870 C CA . MET A 1 109 ? 1.293 9.524 19.623 1.00 96.25 109 MET A CA 1
ATOM 871 C C . MET A 1 109 ? -0.016 9.726 20.387 1.00 96.25 109 MET A C 1
ATOM 873 O O . MET A 1 109 ? -0.038 9.514 21.595 1.00 96.25 109 MET A O 1
ATOM 877 N N . ILE A 1 110 ? -1.117 10.018 19.686 1.00 97.25 110 ILE A N 1
ATOM 878 C CA . ILE A 1 110 ? -2.453 10.116 20.294 1.00 97.25 110 ILE A CA 1
ATOM 879 C C . ILE A 1 110 ? -2.883 8.775 20.893 1.00 97.25 110 ILE A C 1
ATOM 881 O O . ILE A 1 110 ? -3.369 8.733 22.018 1.00 97.25 110 ILE A O 1
ATOM 885 N N . CYS A 1 111 ? -2.683 7.663 20.179 1.00 97.19 111 CYS A N 1
ATOM 886 C CA . CYS A 1 111 ? -3.018 6.332 20.693 1.00 97.19 111 CYS A CA 1
ATOM 887 C C . CYS A 1 111 ? -2.259 5.998 21.987 1.00 97.19 111 CYS A C 1
ATOM 889 O O . CYS A 1 111 ? -2.809 5.332 22.863 1.00 97.19 111 CYS A O 1
ATOM 891 N N . ASN A 1 112 ? -1.012 6.455 22.111 1.00 96.31 112 ASN A N 1
ATOM 892 C CA . ASN A 1 112 ? -0.166 6.222 23.282 1.00 96.31 112 ASN A CA 1
ATOM 893 C C . ASN A 1 112 ? -0.554 7.085 24.498 1.00 96.31 112 ASN A C 1
ATOM 895 O O . ASN A 1 112 ? -0.138 6.763 25.607 1.00 96.31 112 ASN A O 1
ATOM 899 N N . GLU A 1 113 ? -1.380 8.126 24.332 1.00 98.00 113 GLU A N 1
ATOM 900 C CA . GLU A 1 113 ? -1.965 8.882 25.456 1.00 98.00 113 GLU A CA 1
ATOM 901 C C . GLU A 1 113 ? -2.941 8.022 26.290 1.00 98.00 113 GLU A C 1
ATOM 903 O O . GLU A 1 113 ? -3.246 8.354 27.434 1.00 98.00 113 GLU A O 1
ATOM 908 N N . PHE A 1 114 ? -3.432 6.905 25.735 1.00 98.12 114 PHE A N 1
ATOM 909 C CA . PHE A 1 114 ? -4.431 6.032 26.353 1.00 98.12 114 PHE A CA 1
ATOM 910 C C . PHE A 1 114 ? -3.824 4.676 26.725 1.00 98.12 114 PHE A C 1
ATOM 912 O O . PHE A 1 114 ? -4.060 3.673 26.050 1.00 98.12 114 PHE A O 1
ATOM 919 N N . GLU A 1 115 ? -3.078 4.628 27.832 1.00 97.00 115 GLU A N 1
ATOM 920 C CA . GLU A 1 115 ? -2.306 3.445 28.254 1.00 97.00 115 GLU A CA 1
ATOM 921 C C . GLU A 1 115 ? -3.133 2.150 28.336 1.00 97.00 115 GLU A C 1
ATOM 923 O O . GLU A 1 115 ? -2.649 1.082 27.952 1.00 97.00 115 GLU A O 1
ATOM 928 N N . GLN A 1 116 ? -4.407 2.232 28.749 1.00 96.88 116 GLN A N 1
ATOM 929 C CA . GLN A 1 116 ? -5.315 1.074 28.789 1.00 96.88 116 GLN A CA 1
ATOM 930 C C . GLN A 1 116 ? -5.552 0.409 27.419 1.00 96.88 116 GLN A C 1
ATOM 932 O O . GLN A 1 116 ? -6.014 -0.729 27.361 1.00 96.88 116 GLN A O 1
ATOM 937 N N . LEU A 1 117 ? -5.234 1.097 26.318 1.00 98.00 117 LEU A N 1
ATOM 938 C CA . LEU A 1 117 ? -5.389 0.605 24.951 1.00 98.00 117 LEU A CA 1
ATOM 939 C C . LEU A 1 117 ? -4.066 0.132 24.332 1.00 98.00 117 LEU A C 1
ATOM 941 O O . LEU A 1 117 ? -4.072 -0.285 23.176 1.00 98.00 117 LEU A O 1
ATOM 945 N N . ASN A 1 118 ? -2.937 0.160 25.053 1.00 95.50 118 ASN A N 1
ATOM 946 C CA . ASN A 1 118 ? -1.606 -0.133 24.492 1.00 95.50 118 ASN A CA 1
ATOM 947 C C . ASN A 1 118 ? -1.464 -1.535 23.883 1.00 95.50 118 ASN A C 1
ATOM 949 O O . ASN A 1 118 ? -0.659 -1.734 22.976 1.00 95.50 118 ASN A O 1
ATOM 953 N N . ASN A 1 119 ? -2.278 -2.489 24.336 1.00 95.69 119 ASN A N 1
ATOM 954 C CA . ASN A 1 119 ? -2.293 -3.855 23.812 1.00 95.69 119 ASN A CA 1
ATOM 955 C C . ASN A 1 119 ? -3.174 -4.022 22.564 1.00 95.69 119 ASN A C 1
ATOM 957 O O . ASN A 1 119 ? -3.207 -5.109 21.987 1.00 95.69 119 ASN A O 1
ATOM 961 N N . LEU A 1 120 ? -3.923 -2.989 22.163 1.00 97.19 120 LEU A N 1
ATOM 962 C CA . LEU A 1 120 ? -4.791 -3.068 20.995 1.00 97.19 120 LEU A CA 1
ATOM 963 C C . LEU A 1 120 ? -3.997 -2.874 19.700 1.00 97.19 120 LEU A C 1
ATOM 965 O O . LEU A 1 120 ? -3.137 -1.980 19.641 1.00 97.19 120 LEU A O 1
ATOM 969 N N . PRO A 1 121 ? -4.312 -3.670 18.662 1.00 96.12 121 PRO A N 1
ATOM 970 C CA . PRO A 1 121 ? -3.730 -3.490 17.348 1.00 96.12 121 PRO A CA 1
ATOM 971 C C . PRO A 1 121 ? -4.222 -2.194 16.708 1.00 96.12 121 PRO A C 1
ATOM 973 O O . PRO A 1 121 ? -5.334 -1.722 16.968 1.00 96.12 121 PRO A O 1
ATOM 976 N N . ILE A 1 122 ? -3.370 -1.642 15.854 1.00 96.00 122 ILE A N 1
ATOM 977 C CA . ILE A 1 122 ? -3.620 -0.437 15.073 1.00 96.00 122 ILE A CA 1
ATOM 978 C C . ILE A 1 122 ? -3.698 -0.826 13.603 1.00 96.00 122 ILE A C 1
ATOM 980 O O . ILE A 1 122 ? -2.811 -1.517 13.089 1.00 96.00 122 ILE A O 1
ATOM 984 N N . PHE A 1 123 ? -4.764 -0.391 12.939 1.00 94.75 123 PHE A N 1
ATOM 985 C CA . PHE A 1 123 ? -4.999 -0.619 11.519 1.00 94.75 123 PHE A CA 1
ATOM 986 C C . PHE A 1 123 ? -4.917 0.699 10.757 1.00 94.75 123 PHE A C 1
ATOM 988 O O . PHE A 1 123 ? -5.577 1.670 11.121 1.00 94.75 123 PHE A O 1
ATOM 995 N N . ILE A 1 124 ? -4.133 0.717 9.681 1.00 92.50 124 ILE A N 1
ATOM 996 C CA . ILE A 1 124 ? -4.126 1.829 8.732 1.00 92.50 124 ILE A CA 1
ATOM 997 C C . ILE A 1 124 ? -5.080 1.456 7.600 1.00 92.50 124 ILE A C 1
ATOM 999 O O . ILE A 1 124 ? -4.709 0.767 6.651 1.00 92.50 124 ILE A O 1
ATOM 1003 N N . ASP A 1 125 ? -6.344 1.820 7.770 1.00 84.62 125 ASP A N 1
ATOM 1004 C CA . ASP A 1 125 ? -7.475 1.237 7.043 1.00 84.62 125 ASP A CA 1
ATOM 1005 C C . ASP A 1 125 ? -7.725 1.815 5.649 1.00 84.62 125 ASP A C 1
ATOM 1007 O O . ASP A 1 125 ? -8.582 1.281 4.940 1.00 84.62 125 ASP A O 1
ATOM 1011 N N . GLU A 1 126 ? -6.929 2.807 5.243 1.00 89.31 126 GLU A N 1
ATOM 1012 C CA . GLU A 1 126 ? -6.683 3.207 3.860 1.00 89.31 126 GLU A CA 1
ATOM 1013 C C . GLU A 1 126 ? -5.289 3.868 3.745 1.00 89.31 126 GLU A C 1
ATOM 1015 O O . GLU A 1 126 ? -5.104 5.032 4.103 1.00 89.31 126 GLU A O 1
ATOM 1020 N N . CYS A 1 127 ? -4.278 3.143 3.265 1.00 91.81 127 CYS A N 1
ATOM 1021 C CA . CYS A 1 127 ? -2.900 3.642 3.189 1.00 91.81 127 CYS A CA 1
ATOM 1022 C C . CYS A 1 127 ? -2.437 3.693 1.733 1.00 91.81 127 CYS A C 1
ATOM 1024 O O . CYS A 1 127 ? -2.043 2.674 1.166 1.00 91.81 127 CYS A O 1
ATOM 1026 N N . ASP A 1 128 ? -2.495 4.867 1.097 1.00 94.69 128 ASP A N 1
ATOM 1027 C CA . ASP A 1 128 ? -2.274 4.963 -0.350 1.00 94.69 128 ASP A CA 1
ATOM 1028 C C . ASP A 1 128 ? -1.417 6.161 -0.794 1.00 94.69 128 ASP A C 1
ATOM 1030 O O . ASP A 1 128 ? -1.423 7.207 -0.142 1.00 94.69 128 ASP A O 1
ATOM 1034 N N . PRO A 1 129 ? -0.778 6.092 -1.979 1.00 94.50 129 PRO A N 1
ATOM 1035 C CA . PRO A 1 129 ? 0.042 7.189 -2.507 1.00 94.50 129 PRO A CA 1
ATOM 1036 C C . PRO A 1 129 ? -0.692 8.524 -2.683 1.00 94.50 129 PRO A C 1
ATOM 1038 O O . PRO A 1 129 ? -0.104 9.588 -2.528 1.00 94.50 129 PRO A O 1
ATOM 1041 N N . ALA A 1 130 ? -1.985 8.494 -2.999 1.00 94.62 130 ALA A N 1
ATOM 1042 C CA . ALA A 1 130 ? -2.780 9.695 -3.242 1.00 94.62 130 ALA A CA 1
ATOM 1043 C C . ALA A 1 130 ? -4.225 9.510 -2.764 1.00 94.62 130 ALA A C 1
ATOM 1045 O O . ALA A 1 130 ? -4.664 8.401 -2.466 1.00 94.62 130 ALA A O 1
ATOM 1046 N N . VAL A 1 131 ? -5.020 10.571 -2.725 1.00 91.44 131 VAL A N 1
ATOM 1047 C CA . VAL A 1 131 ? -6.482 10.500 -2.589 1.00 91.44 131 VAL A CA 1
ATOM 1048 C C . VAL A 1 131 ? -7.154 10.224 -3.932 1.00 91.44 131 VAL A C 1
ATOM 1050 O O . VAL A 1 131 ? -6.585 10.432 -5.003 1.00 91.44 131 VAL A O 1
ATOM 1053 N N . GLY A 1 132 ? -8.438 9.861 -3.878 1.00 88.50 132 GLY A N 1
ATOM 1054 C CA . GLY A 1 132 ? -9.303 9.928 -5.049 1.00 88.50 132 GLY A CA 1
ATOM 1055 C C . GLY A 1 132 ? -9.140 8.754 -6.005 1.00 88.50 132 GLY A C 1
ATOM 1056 O O . GLY A 1 132 ? -8.792 8.936 -7.163 1.00 88.50 132 GLY A O 1
ATOM 1057 N N . THR A 1 133 ? -9.464 7.564 -5.503 1.00 88.25 133 THR A N 1
ATOM 1058 C CA . THR A 1 133 ? -9.392 6.279 -6.217 1.00 88.25 133 THR A CA 1
ATOM 1059 C C . THR A 1 133 ? -10.008 6.314 -7.631 1.00 88.25 133 THR A C 1
ATOM 1061 O O . THR A 1 133 ? -9.456 5.725 -8.558 1.00 88.25 133 THR A O 1
ATOM 1064 N N . ILE A 1 134 ? -11.099 7.076 -7.818 1.00 87.62 134 ILE A N 1
ATOM 1065 C CA . ILE A 1 134 ? -11.875 7.190 -9.070 1.00 87.62 134 ILE A CA 1
ATOM 1066 C C . ILE A 1 134 ? -11.311 8.156 -10.122 1.00 87.62 134 ILE A C 1
ATOM 1068 O O . ILE A 1 134 ? -11.836 8.197 -11.242 1.00 87.62 134 ILE A O 1
ATOM 1072 N N . TYR A 1 135 ? -10.329 8.981 -9.754 1.00 91.38 135 TYR A N 1
ATOM 1073 C CA . TYR A 1 135 ? -9.727 9.952 -10.664 1.00 91.38 135 TYR A CA 1
ATOM 1074 C C . TYR A 1 135 ? -8.588 9.304 -11.442 1.00 91.38 135 TYR A C 1
ATOM 1076 O O . TYR A 1 135 ? -7.958 8.363 -10.959 1.00 91.38 135 TYR A O 1
ATOM 1084 N N . GLY A 1 136 ? -8.386 9.764 -12.671 1.00 92.25 136 GLY A N 1
ATOM 1085 C CA . GLY A 1 136 ? -7.359 9.243 -13.570 1.00 92.25 136 GLY A CA 1
ATOM 1086 C C . GLY A 1 136 ? -6.568 10.347 -14.262 1.00 92.25 136 GLY A C 1
ATOM 1087 O O . GLY A 1 136 ? -6.741 11.531 -13.969 1.00 92.25 136 GLY A O 1
ATOM 1088 N N . VAL A 1 137 ? -5.733 9.969 -15.232 1.00 91.94 137 VAL A N 1
ATOM 1089 C CA . VAL A 1 137 ? -4.837 10.884 -15.966 1.00 91.94 137 VAL A CA 1
ATOM 1090 C C . VAL A 1 137 ? -5.577 12.018 -16.684 1.00 91.94 137 VAL A C 1
ATOM 1092 O O . VAL A 1 137 ? -5.015 13.088 -16.900 1.00 91.94 137 VAL A O 1
ATOM 1095 N N . TYR A 1 138 ? -6.853 11.811 -17.021 1.00 88.38 138 TYR A N 1
ATOM 1096 C CA . TYR A 1 138 ? -7.713 12.813 -17.659 1.00 88.38 138 TYR A CA 1
ATOM 1097 C C . TYR A 1 138 ? -8.371 13.778 -16.668 1.00 88.38 138 TYR A C 1
ATOM 1099 O O . TYR A 1 138 ? -8.792 14.868 -17.060 1.00 88.38 138 TYR A O 1
ATOM 1107 N N . ASP A 1 139 ? -8.473 13.393 -15.394 1.00 91.88 139 ASP A N 1
ATOM 1108 C CA . ASP A 1 139 ? -8.824 14.319 -14.324 1.00 91.88 139 ASP A CA 1
ATOM 1109 C C . ASP A 1 139 ? -7.586 15.129 -13.936 1.00 91.88 139 ASP A C 1
ATOM 1111 O O . ASP A 1 139 ? -7.645 16.353 -13.915 1.00 91.88 139 ASP A O 1
ATOM 1115 N N . ASN A 1 140 ? -6.456 14.471 -13.679 1.00 92.69 140 ASN A N 1
ATOM 1116 C CA . ASN A 1 140 ? -5.175 15.121 -13.429 1.00 92.69 140 ASN A CA 1
ATOM 1117 C C . ASN A 1 140 ? -4.027 14.206 -13.908 1.00 92.69 140 ASN A C 1
ATOM 1119 O O . ASN A 1 140 ? -3.971 13.054 -13.477 1.00 92.69 140 ASN A O 1
ATOM 1123 N N . PRO A 1 141 ? -3.084 14.690 -14.742 1.00 91.88 141 PRO A N 1
ATOM 1124 C CA . PRO A 1 141 ? -2.009 13.864 -15.296 1.00 91.88 141 PRO A CA 1
ATOM 1125 C C . PRO A 1 141 ? -1.105 13.218 -14.238 1.00 91.88 141 PRO A C 1
ATOM 1127 O O . PRO A 1 141 ? -0.521 12.177 -14.514 1.00 91.88 141 PRO A O 1
ATOM 1130 N N . ASN A 1 142 ? -1.026 13.769 -13.021 1.00 93.12 142 ASN A N 1
ATOM 1131 C CA . ASN A 1 142 ? -0.233 13.186 -11.933 1.00 93.12 142 ASN A CA 1
ATOM 1132 C C . ASN A 1 142 ? -0.727 11.791 -11.504 1.00 93.12 142 ASN A C 1
ATOM 1134 O O . ASN A 1 142 ? 0.048 11.026 -10.945 1.00 93.12 142 ASN A O 1
ATOM 1138 N N . TYR A 1 143 ? -1.970 11.407 -11.822 1.00 94.00 143 TYR A N 1
ATOM 1139 C CA . TYR A 1 143 ? -2.466 10.039 -11.607 1.00 94.00 143 TYR A CA 1
ATOM 1140 C C . TYR A 1 143 ? -1.784 8.981 -12.492 1.00 94.00 143 TYR A C 1
ATOM 1142 O O . TYR A 1 143 ? -2.032 7.789 -12.316 1.00 94.00 143 TYR A O 1
ATOM 1150 N N . ILE A 1 144 ? -0.892 9.386 -13.406 1.00 92.62 144 ILE A N 1
ATOM 1151 C CA . ILE A 1 144 ? -0.076 8.468 -14.208 1.00 92.62 144 ILE A CA 1
ATOM 1152 C C . ILE A 1 144 ? 0.671 7.459 -13.341 1.00 92.62 144 ILE A C 1
ATOM 1154 O O . ILE A 1 144 ? 0.805 6.304 -13.738 1.00 92.62 144 ILE A O 1
ATOM 1158 N N . ILE A 1 145 ? 1.062 7.866 -12.129 1.00 91.94 145 ILE A N 1
ATOM 1159 C CA . ILE A 1 145 ? 1.793 7.025 -11.188 1.00 91.94 145 ILE A CA 1
ATOM 1160 C C . ILE A 1 145 ? 1.095 5.695 -10.919 1.00 91.94 145 ILE A C 1
ATOM 1162 O O . ILE A 1 145 ? 1.776 4.719 -10.653 1.00 91.94 145 ILE A O 1
ATOM 1166 N N . CYS A 1 146 ? -0.242 5.627 -11.007 1.00 94.12 146 CYS A N 1
ATOM 1167 C CA . CYS A 1 146 ? -0.999 4.406 -10.747 1.00 94.12 146 CYS A CA 1
ATOM 1168 C C . CYS A 1 146 ? -0.829 3.358 -11.854 1.00 94.12 146 CYS A C 1
ATOM 1170 O O . CYS A 1 146 ? -1.085 2.183 -11.611 1.00 94.12 146 CYS A O 1
ATOM 1172 N N . ASN A 1 147 ? -0.396 3.756 -13.050 1.00 94.19 147 ASN A N 1
ATOM 1173 C CA . ASN A 1 147 ? -0.180 2.847 -14.171 1.00 94.19 147 ASN A CA 1
ATOM 1174 C C . ASN A 1 147 ? 1.249 2.298 -14.239 1.00 94.19 147 ASN A C 1
ATOM 1176 O O . ASN A 1 147 ? 1.474 1.316 -14.942 1.00 94.19 147 ASN A O 1
ATOM 1180 N N . THR A 1 148 ? 2.210 2.934 -13.569 1.00 90.19 148 THR A N 1
ATOM 1181 C CA . THR A 1 148 ? 3.640 2.684 -13.775 1.00 90.19 148 THR A CA 1
ATOM 1182 C C . THR A 1 148 ? 4.257 1.860 -12.649 1.00 90.19 148 THR A C 1
ATOM 1184 O O . THR A 1 148 ? 3.648 1.593 -11.611 1.00 90.19 148 THR A O 1
ATOM 1187 N N . GLU A 1 149 ? 5.508 1.471 -12.860 1.00 87.94 149 GLU A N 1
ATOM 1188 C CA . GLU A 1 149 ? 6.425 0.876 -11.892 1.00 87.94 149 GLU A CA 1
ATOM 1189 C C . GLU A 1 149 ? 6.661 1.751 -10.648 1.00 87.94 149 GLU A C 1
ATOM 1191 O O . GLU A 1 149 ? 7.017 1.222 -9.596 1.00 87.94 149 GLU A O 1
ATOM 1196 N N . TYR A 1 150 ? 6.365 3.055 -10.711 1.00 90.00 150 TYR A N 1
ATOM 1197 C CA . TYR A 1 150 ? 6.375 3.923 -9.534 1.00 90.00 150 TYR A CA 1
ATOM 1198 C C . TYR A 1 150 ? 5.434 3.396 -8.444 1.00 90.00 150 TYR A C 1
ATOM 1200 O O . TYR A 1 150 ? 5.788 3.393 -7.266 1.00 90.00 150 TYR A O 1
ATOM 1208 N N . TYR A 1 151 ? 4.242 2.916 -8.822 1.00 92.75 151 TYR A N 1
ATOM 1209 C CA . TYR A 1 151 ? 3.227 2.491 -7.862 1.00 92.75 151 TYR A CA 1
ATOM 1210 C C . TYR A 1 151 ? 3.692 1.357 -6.928 1.00 92.75 151 TYR A C 1
ATOM 1212 O O . TYR A 1 151 ? 3.626 1.530 -5.707 1.00 92.75 151 TYR A O 1
ATOM 1220 N N . PRO A 1 152 ? 4.176 0.202 -7.429 1.00 89.69 152 PRO A N 1
ATOM 1221 C CA . PRO A 1 152 ? 4.700 -0.832 -6.544 1.00 89.69 152 PRO A CA 1
ATOM 1222 C C . PRO A 1 152 ? 5.903 -0.355 -5.714 1.00 89.69 152 PRO A C 1
ATOM 1224 O O . PRO A 1 152 ? 6.010 -0.761 -4.558 1.00 89.69 152 PRO A O 1
ATOM 1227 N N . CYS A 1 153 ? 6.762 0.530 -6.238 1.00 88.69 153 CYS A N 1
ATOM 1228 C CA . CYS A 1 153 ? 7.916 1.059 -5.499 1.00 88.69 153 CYS A CA 1
ATOM 1229 C C . CYS A 1 153 ? 7.515 1.936 -4.305 1.00 88.69 153 CYS A C 1
ATOM 1231 O O . CYS A 1 153 ? 8.005 1.705 -3.196 1.00 88.69 153 CYS A O 1
ATOM 1233 N N . ILE A 1 154 ? 6.586 2.884 -4.482 1.00 90.69 154 ILE A N 1
ATOM 1234 C CA . ILE A 1 154 ? 6.123 3.711 -3.360 1.00 90.69 154 ILE A CA 1
ATOM 1235 C C . ILE A 1 154 ? 5.391 2.874 -2.311 1.00 90.69 154 ILE A C 1
ATOM 1237 O O . ILE A 1 154 ? 5.625 3.057 -1.120 1.00 90.69 154 ILE A O 1
ATOM 1241 N N . VAL A 1 155 ? 4.559 1.910 -2.725 1.00 92.38 155 VAL A N 1
ATOM 1242 C CA . VAL A 1 155 ? 3.875 1.005 -1.786 1.00 92.38 155 VAL A CA 1
ATOM 1243 C C . VAL A 1 155 ? 4.895 0.176 -1.007 1.00 92.38 155 VAL A C 1
ATOM 1245 O O . VAL A 1 155 ? 4.740 -0.006 0.202 1.00 92.38 155 VAL A O 1
ATOM 1248 N N . ALA A 1 156 ? 5.973 -0.267 -1.658 1.00 87.94 156 ALA A N 1
ATOM 1249 C CA . ALA A 1 156 ? 7.032 -0.990 -0.973 1.00 87.94 156 ALA A CA 1
ATOM 1250 C C . ALA A 1 156 ? 7.776 -0.128 0.051 1.00 87.94 156 ALA A C 1
ATOM 1252 O O . ALA A 1 156 ? 7.986 -0.562 1.187 1.00 87.94 156 ALA A O 1
ATOM 1253 N N . SER A 1 157 ? 8.099 1.111 -0.322 1.00 86.75 157 SER A N 1
ATOM 1254 C CA . SER A 1 157 ? 8.724 2.082 0.574 1.00 86.75 157 SER A CA 1
ATOM 1255 C C . SER A 1 157 ? 7.826 2.420 1.766 1.00 86.75 157 SER A C 1
ATOM 1257 O O . SER A 1 157 ? 8.279 2.368 2.911 1.00 86.75 157 SER A O 1
ATOM 1259 N N . MET A 1 158 ? 6.528 2.636 1.531 1.00 90.69 158 MET A N 1
ATOM 1260 C CA . MET A 1 158 ? 5.533 2.822 2.589 1.00 90.69 158 MET A CA 1
ATOM 1261 C C . MET A 1 158 ? 5.546 1.655 3.581 1.00 90.69 158 MET A C 1
ATOM 1263 O O . MET A 1 158 ? 5.710 1.884 4.777 1.00 90.69 158 MET A O 1
ATOM 1267 N N . ILE A 1 159 ? 5.422 0.410 3.107 1.00 89.12 159 ILE A N 1
ATOM 1268 C CA . ILE A 1 159 ? 5.406 -0.781 3.973 1.00 89.12 159 ILE A CA 1
ATOM 1269 C C . ILE A 1 159 ? 6.686 -0.870 4.807 1.00 89.12 159 ILE A C 1
ATOM 1271 O O . ILE A 1 159 ? 6.611 -1.051 6.022 1.00 89.12 159 ILE A O 1
ATOM 1275 N N . TYR A 1 160 ? 7.852 -0.711 4.179 1.00 88.00 160 TYR A N 1
ATOM 1276 C CA . TYR A 1 160 ? 9.142 -0.795 4.862 1.00 88.00 160 TYR A CA 1
ATOM 1277 C C . TYR A 1 160 ? 9.263 0.209 6.008 1.00 88.00 160 TYR A C 1
ATOM 1279 O O . TYR A 1 160 ? 9.593 -0.165 7.134 1.00 88.00 160 TYR A O 1
ATOM 1287 N N . HIS A 1 161 ? 8.942 1.477 5.751 1.00 88.88 161 HIS A N 1
ATOM 1288 C CA . HIS A 1 161 ? 9.026 2.499 6.786 1.00 88.88 161 HIS A CA 1
ATOM 1289 C C . HIS A 1 161 ? 7.959 2.303 7.868 1.00 88.88 161 HIS A C 1
ATOM 1291 O O . HIS A 1 161 ? 8.272 2.449 9.048 1.00 88.88 161 HIS A O 1
ATOM 1297 N N . ILE A 1 162 ? 6.739 1.889 7.515 1.00 90.88 162 ILE A N 1
ATOM 1298 C CA . ILE A 1 162 ? 5.670 1.608 8.485 1.00 90.88 162 ILE A CA 1
ATOM 1299 C C . ILE A 1 162 ? 6.057 0.483 9.452 1.00 90.88 162 ILE A C 1
ATOM 1301 O O . ILE A 1 162 ? 5.835 0.621 10.656 1.00 90.88 162 ILE A O 1
ATOM 1305 N N . LEU A 1 163 ? 6.688 -0.589 8.959 1.00 86.31 163 LEU A N 1
ATOM 1306 C CA . LEU A 1 163 ? 7.175 -1.696 9.794 1.00 86.31 163 LEU A CA 1
ATOM 1307 C C . LEU A 1 163 ? 8.169 -1.229 10.871 1.00 86.31 163 LEU A C 1
ATOM 1309 O O . LEU A 1 163 ? 8.252 -1.845 11.932 1.00 86.31 163 LEU A O 1
ATOM 1313 N N . SER A 1 164 ? 8.892 -0.130 10.626 1.00 87.56 164 SER A N 1
ATOM 1314 C CA . SER A 1 164 ? 9.832 0.450 11.592 1.00 87.56 164 SER A CA 1
ATOM 1315 C C . SER A 1 164 ? 9.184 1.375 12.633 1.00 87.56 164 SER A C 1
ATOM 1317 O O . SER A 1 164 ? 9.813 1.674 13.646 1.00 87.56 164 SER A O 1
ATOM 1319 N N . LEU A 1 165 ? 7.939 1.825 12.420 1.00 90.69 165 LEU A N 1
ATOM 1320 C CA . LEU A 1 165 ? 7.288 2.810 13.294 1.00 90.69 165 LEU A CA 1
ATOM 1321 C C . LEU A 1 165 ? 6.759 2.198 14.592 1.00 90.69 165 LEU A C 1
ATOM 1323 O O . LEU A 1 165 ? 6.916 2.780 15.664 1.00 90.69 165 LEU A O 1
ATOM 1327 N N . SER A 1 166 ? 6.066 1.060 14.506 1.00 92.12 166 SER A N 1
ATOM 1328 C CA . SER A 1 166 ? 5.473 0.413 15.677 1.00 92.12 166 SER A CA 1
ATOM 1329 C C . SER A 1 166 ? 5.060 -1.026 15.393 1.00 92.12 166 SER A C 1
ATOM 1331 O O . SER A 1 166 ? 4.385 -1.305 14.406 1.00 92.12 166 SER A O 1
ATOM 1333 N N . ASN A 1 167 ? 5.344 -1.925 16.337 1.00 90.38 167 ASN A N 1
ATOM 1334 C CA . ASN A 1 167 ? 4.840 -3.302 16.331 1.00 90.38 167 ASN A CA 1
ATOM 1335 C C . ASN A 1 167 ? 3.325 -3.411 16.605 1.00 90.38 167 ASN A C 1
ATOM 1337 O O . ASN A 1 167 ? 2.756 -4.495 16.475 1.00 90.38 167 ASN A O 1
ATOM 1341 N N . ARG A 1 168 ? 2.664 -2.311 16.997 1.00 94.38 168 ARG A N 1
ATOM 1342 C CA . ARG A 1 168 ? 1.204 -2.258 17.163 1.00 94.38 168 ARG A CA 1
ATOM 1343 C C . ARG A 1 168 ? 0.476 -2.180 15.827 1.00 94.38 168 ARG A C 1
ATOM 1345 O O . ARG A 1 168 ? -0.699 -2.535 15.775 1.00 94.38 168 ARG A O 1
ATOM 1352 N N . ILE A 1 169 ? 1.144 -1.722 14.767 1.00 93.75 169 ILE A N 1
ATOM 1353 C CA . ILE A 1 169 ? 0.563 -1.678 13.426 1.00 93.75 169 ILE A CA 1
ATOM 1354 C C . ILE A 1 169 ? 0.532 -3.107 12.890 1.00 93.75 169 ILE A C 1
ATOM 1356 O O . ILE A 1 169 ? 1.564 -3.671 12.538 1.00 93.75 169 ILE A O 1
ATOM 1360 N N . GLN A 1 170 ? -0.657 -3.703 12.866 1.00 88.56 170 GLN A N 1
ATOM 1361 C CA . GLN A 1 170 ? -0.836 -5.099 12.446 1.00 88.56 170 GLN A CA 1
ATOM 1362 C C . GLN A 1 170 ? -1.438 -5.231 11.050 1.00 88.56 170 GLN A C 1
ATOM 1364 O O . GLN A 1 170 ? -1.421 -6.318 10.478 1.00 88.56 170 GLN A O 1
ATOM 1369 N N . LEU A 1 171 ? -1.992 -4.146 10.506 1.00 87.31 171 LEU A N 1
ATOM 1370 C CA . LEU A 1 171 ? -2.674 -4.167 9.223 1.00 87.31 171 LEU A CA 1
ATOM 1371 C C . LEU A 1 171 ? -2.595 -2.801 8.550 1.00 87.31 171 LEU A C 1
ATOM 1373 O O . LEU A 1 171 ? -2.823 -1.773 9.187 1.00 87.31 171 LEU A O 1
ATOM 1377 N N . ILE A 1 172 ? -2.330 -2.818 7.249 1.00 87.75 172 ILE A N 1
ATOM 1378 C CA . ILE A 1 172 ? -2.601 -1.701 6.349 1.00 87.75 172 ILE A CA 1
ATOM 1379 C C . ILE A 1 172 ? -3.523 -2.207 5.241 1.00 87.75 172 ILE A C 1
ATOM 1381 O O . ILE A 1 172 ? -3.423 -3.372 4.847 1.00 87.75 172 ILE A O 1
ATOM 1385 N N . THR A 1 173 ? -4.405 -1.362 4.726 1.00 86.31 173 THR A N 1
ATOM 1386 C CA . THR A 1 173 ? -5.194 -1.692 3.536 1.00 86.31 173 THR A CA 1
ATOM 1387 C C . THR A 1 173 ? -4.773 -0.829 2.354 1.00 86.31 173 THR A C 1
ATOM 1389 O O . THR A 1 173 ? -4.229 0.268 2.496 1.00 86.31 173 THR A O 1
ATOM 1392 N N . HIS A 1 174 ? -5.084 -1.345 1.172 1.00 82.38 174 HIS A N 1
ATOM 1393 C CA . HIS A 1 174 ? -4.859 -0.693 -0.101 1.00 82.38 174 HIS A CA 1
ATOM 1394 C C . HIS A 1 174 ? -6.210 -0.402 -0.763 1.00 82.38 174 HIS A C 1
ATOM 1396 O O . HIS A 1 174 ? -6.979 -1.329 -1.036 1.00 82.38 174 HIS A O 1
ATOM 1402 N N . TRP A 1 175 ? -6.525 0.868 -1.024 1.00 86.12 175 TRP A N 1
ATOM 1403 C CA . TRP A 1 175 ? -7.872 1.298 -1.417 1.00 86.12 175 TRP A CA 1
ATOM 1404 C C . TRP A 1 175 ? -8.095 1.273 -2.935 1.00 86.12 175 TRP A C 1
ATOM 1406 O O . TRP A 1 175 ? -8.368 2.289 -3.586 1.00 86.12 175 TRP A O 1
ATOM 1416 N N . SER A 1 176 ? -7.951 0.080 -3.511 1.00 84.12 176 SER A N 1
ATOM 1417 C CA . SER A 1 176 ? -8.094 -0.189 -4.946 1.00 84.12 176 SER A CA 1
ATOM 1418 C C . SER A 1 176 ? -9.391 -0.917 -5.288 1.00 84.12 176 SER A C 1
ATOM 1420 O O . SER A 1 176 ? -9.778 -1.851 -4.586 1.00 84.12 176 SER A O 1
ATOM 1422 N N . PHE A 1 177 ? -9.996 -0.568 -6.425 1.00 83.56 177 PHE A N 1
ATOM 1423 C CA . PHE A 1 177 ? -11.260 -1.155 -6.885 1.00 83.56 177 PHE A CA 1
ATOM 1424 C C . PHE A 1 177 ? -11.193 -1.613 -8.336 1.00 83.56 177 PHE A C 1
ATOM 1426 O O . PHE A 1 177 ? -10.415 -1.089 -9.133 1.00 83.56 177 PHE A O 1
ATOM 1433 N N . TYR A 1 178 ? -12.053 -2.562 -8.696 1.00 81.62 178 TYR A N 1
ATOM 1434 C CA . TYR A 1 178 ? -12.390 -2.805 -10.093 1.00 81.62 178 TYR A CA 1
ATOM 1435 C C . TYR A 1 178 ? -13.294 -1.678 -10.616 1.00 81.62 178 TYR A C 1
ATOM 1437 O O . TYR A 1 178 ? -14.228 -1.269 -9.921 1.00 81.62 178 TYR A O 1
ATOM 1445 N N . MET A 1 179 ? -13.013 -1.158 -11.814 1.00 80.00 179 MET A N 1
ATOM 1446 C CA . MET A 1 179 ? -13.729 -0.009 -12.383 1.00 80.00 179 MET A CA 1
ATOM 1447 C C . MET A 1 179 ? -14.273 -0.304 -13.780 1.00 80.00 179 MET A C 1
ATOM 1449 O O . MET A 1 179 ? -13.729 0.152 -14.789 1.00 80.00 179 MET A O 1
ATOM 1453 N N . GLU A 1 180 ? -15.394 -1.022 -13.801 1.00 80.50 180 GLU A N 1
ATOM 1454 C CA . GLU A 1 180 ? -16.12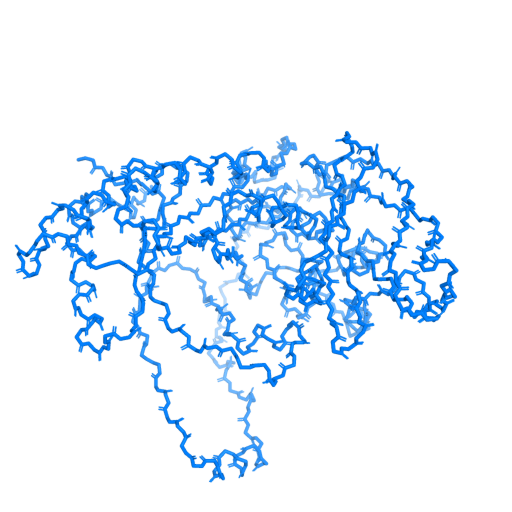4 -1.384 -15.017 1.00 80.50 180 GLU A CA 1
ATOM 1455 C C . GLU A 1 180 ? -16.385 -0.171 -15.928 1.00 80.50 180 GLU A C 1
ATOM 1457 O O . GLU A 1 180 ? -16.723 0.924 -15.463 1.00 80.50 180 GLU A O 1
ATOM 1462 N N . GLY A 1 181 ? -16.222 -0.360 -17.240 1.00 82.94 181 GLY A N 1
ATOM 1463 C CA . GLY A 1 181 ? -16.452 0.674 -18.256 1.00 82.94 181 GLY A CA 1
ATOM 1464 C C . GLY A 1 181 ? -15.428 1.823 -18.320 1.00 82.94 181 GLY A C 1
ATOM 1465 O O . GLY A 1 181 ? -15.598 2.745 -19.118 1.00 82.94 181 GLY A O 1
ATOM 1466 N N . LYS A 1 182 ? -14.366 1.814 -17.505 1.00 85.69 182 LYS A N 1
ATOM 1467 C CA . LYS A 1 182 ? -13.206 2.715 -17.667 1.00 85.69 182 LYS A CA 1
ATOM 1468 C C . LYS A 1 182 ? -12.304 2.304 -18.840 1.00 85.69 182 LYS A C 1
ATOM 1470 O O . LYS A 1 182 ? -12.260 1.136 -19.226 1.00 85.69 182 LYS A O 1
ATOM 1475 N N . ARG A 1 183 ? -11.549 3.266 -19.383 1.00 89.69 183 ARG A N 1
ATOM 1476 C CA . ARG A 1 183 ? -10.531 3.002 -20.413 1.00 89.69 183 ARG A CA 1
ATOM 1477 C C . ARG A 1 183 ? -9.372 2.192 -19.826 1.00 89.69 183 ARG A C 1
ATOM 1479 O O . ARG A 1 183 ? -9.129 2.210 -18.615 1.00 89.69 183 ARG A O 1
ATOM 1486 N N . LEU A 1 184 ? -8.650 1.490 -20.695 1.00 92.19 184 LEU A N 1
ATOM 1487 C CA . LEU A 1 184 ? -7.409 0.811 -20.334 1.00 92.19 184 LEU A CA 1
ATOM 1488 C C . LEU A 1 184 ? -6.412 1.821 -19.757 1.00 92.19 184 LEU A C 1
ATOM 1490 O O . LEU A 1 184 ? -6.201 2.882 -20.335 1.00 92.19 184 LEU A O 1
ATOM 1494 N N . PHE A 1 185 ? -5.809 1.480 -18.614 1.00 93.75 185 PHE A N 1
ATOM 1495 C CA . PHE A 1 185 ? -4.782 2.301 -17.966 1.00 93.75 185 PHE A CA 1
ATOM 1496 C C . PHE A 1 185 ? -5.206 3.770 -17.770 1.00 93.75 185 PHE A C 1
ATOM 1498 O O . PHE A 1 185 ? -4.447 4.705 -18.011 1.00 93.75 185 PHE A O 1
ATOM 1505 N N . GLU A 1 186 ? -6.432 3.987 -17.286 1.00 92.12 186 GLU A N 1
ATOM 1506 C CA . GLU A 1 186 ? -6.997 5.316 -16.996 1.00 92.12 186 GLU A CA 1
ATOM 1507 C C . GLU A 1 186 ? -6.195 6.103 -15.932 1.00 92.12 186 GLU A C 1
ATOM 1509 O O . GLU A 1 186 ? -6.415 7.300 -15.763 1.00 92.12 186 GLU A O 1
ATOM 1514 N N . GLY A 1 187 ? -5.281 5.466 -15.189 1.00 92.50 187 GLY A N 1
ATOM 1515 C CA . GLY A 1 187 ? -4.616 6.043 -14.010 1.00 92.50 187 GLY A CA 1
ATOM 1516 C C . GLY A 1 187 ? -5.466 5.971 -12.741 1.00 92.50 187 GLY A C 1
ATOM 1517 O O . GLY A 1 187 ? -5.116 6.556 -11.722 1.00 92.50 187 GLY A O 1
ATOM 1518 N N . ASN A 1 188 ? -6.599 5.264 -12.791 1.00 92.44 188 ASN A N 1
ATOM 1519 C CA . ASN A 1 188 ? -7.381 4.971 -11.597 1.00 92.44 188 ASN A CA 1
ATOM 1520 C C . ASN A 1 188 ? -6.628 4.032 -10.662 1.00 92.44 188 ASN A C 1
ATOM 1522 O O . ASN A 1 188 ? -5.814 3.213 -11.092 1.00 92.44 188 ASN A O 1
ATOM 1526 N N . ARG A 1 189 ? -6.973 4.086 -9.374 1.00 92.06 189 ARG A N 1
ATOM 1527 C CA . ARG A 1 189 ? -6.417 3.149 -8.404 1.00 92.06 189 ARG A CA 1
ATOM 1528 C C . ARG A 1 189 ? -7.086 1.788 -8.521 1.00 92.06 189 ARG A C 1
ATOM 1530 O O . ARG A 1 189 ? -8.086 1.494 -7.867 1.00 92.06 189 ARG A O 1
ATOM 1537 N N . THR A 1 190 ? -6.511 0.954 -9.371 1.00 90.69 190 THR A N 1
ATOM 1538 C CA . THR A 1 190 ? -6.978 -0.401 -9.636 1.00 90.69 190 THR A CA 1
ATOM 1539 C C . THR A 1 190 ? -5.810 -1.380 -9.710 1.00 90.69 190 THR A C 1
ATOM 1541 O O . THR A 1 190 ? -4.661 -0.980 -9.878 1.00 90.69 190 THR A O 1
ATOM 1544 N N . LEU A 1 191 ? -6.103 -2.669 -9.549 1.00 91.38 191 LEU A N 1
ATOM 1545 C CA . LEU A 1 191 ? -5.118 -3.748 -9.684 1.00 91.38 191 LEU A CA 1
ATOM 1546 C C . LEU A 1 191 ? -5.086 -4.320 -11.106 1.00 91.38 191 LEU A C 1
ATOM 1548 O O . LEU A 1 191 ? -4.079 -4.893 -11.520 1.00 91.38 191 LEU A O 1
ATOM 1552 N N . MET A 1 192 ? -6.184 -4.164 -11.847 1.00 90.94 192 MET A N 1
ATOM 1553 C CA . MET A 1 192 ? -6.344 -4.687 -13.199 1.00 90.94 192 MET A CA 1
ATOM 1554 C C . MET A 1 192 ? -7.280 -3.805 -14.023 1.00 90.94 192 MET A C 1
ATOM 1556 O O . MET A 1 192 ? -8.122 -3.093 -13.480 1.00 90.94 192 MET A O 1
ATOM 1560 N N . THR A 1 193 ? -7.163 -3.881 -15.342 1.00 91.12 193 THR A N 1
ATOM 1561 C CA . THR A 1 193 ? -8.097 -3.229 -16.263 1.00 91.12 193 THR A CA 1
ATOM 1562 C C . THR A 1 193 ? -9.367 -4.064 -16.478 1.00 91.12 193 THR A C 1
ATOM 1564 O O . THR A 1 193 ? -9.444 -5.219 -16.060 1.00 91.12 193 THR A O 1
ATOM 1567 N N . ASN A 1 194 ? -10.338 -3.520 -17.220 1.00 87.62 194 ASN A N 1
ATOM 1568 C CA . ASN A 1 194 ? -11.575 -4.226 -17.603 1.00 87.62 194 ASN A CA 1
ATOM 1569 C C . ASN A 1 194 ? -11.352 -5.418 -18.549 1.00 87.62 194 ASN A C 1
ATOM 1571 O O . ASN A 1 194 ? -12.228 -6.255 -18.717 1.00 87.62 194 ASN A O 1
ATOM 1575 N N . TYR A 1 195 ? -10.152 -5.542 -19.121 1.00 88.94 195 TYR A N 1
ATOM 1576 C CA . TYR A 1 195 ? -9.731 -6.716 -19.893 1.00 88.94 195 TYR A CA 1
ATOM 1577 C C . TYR A 1 195 ? -9.015 -7.767 -19.028 1.00 88.94 195 TYR A C 1
ATOM 1579 O O . TYR A 1 195 ? -8.407 -8.698 -19.561 1.00 88.94 195 TYR A O 1
ATOM 1587 N N . ASN A 1 196 ? -9.064 -7.611 -17.699 1.00 89.19 196 ASN A N 1
ATOM 1588 C CA . ASN A 1 196 ? -8.309 -8.405 -16.732 1.00 89.19 196 ASN A CA 1
ATOM 1589 C C . ASN A 1 196 ? -6.790 -8.362 -16.997 1.00 89.19 196 ASN A C 1
ATOM 1591 O O . ASN A 1 196 ? -6.095 -9.368 -16.866 1.00 89.19 196 ASN A O 1
ATOM 1595 N N . LEU A 1 197 ? -6.285 -7.197 -17.424 1.00 92.69 197 LEU A N 1
ATOM 1596 C CA . LEU A 1 197 ? -4.852 -6.960 -17.587 1.00 92.69 197 LEU A CA 1
ATOM 1597 C C . LEU A 1 197 ? -4.283 -6.373 -16.300 1.00 92.69 197 LEU A C 1
ATOM 1599 O O . LEU A 1 197 ? -4.746 -5.326 -15.849 1.00 92.69 197 LEU A O 1
ATOM 1603 N N . HIS A 1 198 ? -3.288 -7.027 -15.712 1.00 91.44 198 HIS A N 1
ATOM 1604 C CA . HIS A 1 198 ? -2.696 -6.604 -14.445 1.00 91.44 198 HIS A CA 1
ATOM 1605 C C . HIS A 1 198 ? -1.882 -5.312 -14.596 1.00 91.44 198 HIS A C 1
ATOM 1607 O O . HIS A 1 198 ? -1.071 -5.179 -15.518 1.00 91.44 198 HIS A O 1
ATOM 1613 N N . LEU A 1 199 ? -2.060 -4.380 -13.655 1.00 92.12 199 LEU A N 1
ATOM 1614 C CA . LEU A 1 199 ? -1.192 -3.208 -13.514 1.00 92.12 199 LEU A CA 1
ATOM 1615 C C . LEU A 1 199 ? 0.082 -3.582 -12.729 1.00 92.12 199 LEU A C 1
ATOM 1617 O O . LEU A 1 199 ? 0.044 -4.527 -11.932 1.00 92.12 199 LEU A O 1
ATOM 1621 N N . PRO A 1 200 ? 1.194 -2.827 -12.870 1.00 88.81 200 PRO A N 1
ATOM 1622 C CA . PRO A 1 200 ? 2.453 -3.116 -12.171 1.00 88.81 200 PRO A CA 1
ATOM 1623 C C . PRO A 1 200 ? 2.321 -3.271 -10.649 1.00 88.81 200 PRO A C 1
ATOM 1625 O O . PRO A 1 200 ? 3.034 -4.069 -10.041 1.00 88.81 200 PRO A O 1
ATOM 1628 N N . ILE A 1 201 ? 1.371 -2.573 -10.017 1.00 91.81 201 ILE A N 1
ATOM 1629 C CA . ILE A 1 201 ? 1.097 -2.725 -8.582 1.00 91.81 201 ILE A CA 1
ATOM 1630 C C . ILE A 1 201 ? 0.710 -4.157 -8.195 1.00 91.81 201 ILE A C 1
ATOM 1632 O O . ILE A 1 201 ? 1.166 -4.648 -7.166 1.00 91.81 201 ILE A O 1
ATOM 1636 N N . LEU A 1 202 ? -0.065 -4.870 -9.019 1.00 89.62 202 LEU A N 1
ATOM 1637 C CA . LEU A 1 202 ? -0.435 -6.255 -8.724 1.00 89.62 202 LEU A CA 1
ATOM 1638 C C . LEU A 1 202 ? 0.787 -7.181 -8.806 1.00 89.62 202 LEU A C 1
ATOM 1640 O O . LEU A 1 202 ? 0.929 -8.078 -7.976 1.00 89.62 202 LEU A O 1
ATOM 1644 N N . SER A 1 203 ? 1.711 -6.923 -9.735 1.00 83.31 203 SER A N 1
ATOM 1645 C CA . SER A 1 203 ? 3.018 -7.593 -9.771 1.00 83.31 203 SER A CA 1
ATOM 1646 C C . SER A 1 203 ? 3.824 -7.317 -8.497 1.00 83.31 203 SER A C 1
ATOM 1648 O O . SER A 1 203 ? 4.379 -8.246 -7.913 1.00 83.31 203 SER A O 1
ATOM 1650 N N . GLY A 1 204 ? 3.828 -6.074 -8.004 1.00 83.81 204 GLY A N 1
ATOM 1651 C CA . GLY A 1 204 ? 4.461 -5.720 -6.730 1.00 83.81 204 GLY A CA 1
ATOM 1652 C C . GLY A 1 204 ? 3.854 -6.459 -5.534 1.00 83.81 204 GLY A C 1
ATOM 1653 O O . GLY A 1 204 ? 4.582 -7.047 -4.738 1.00 83.81 204 GLY A O 1
ATOM 1654 N N . LEU A 1 205 ? 2.522 -6.510 -5.434 1.00 86.38 205 LEU A N 1
ATOM 1655 C CA . LEU A 1 205 ? 1.820 -7.237 -4.367 1.00 86.38 205 LEU A CA 1
ATOM 1656 C C . LEU A 1 205 ? 2.099 -8.748 -4.407 1.00 86.38 205 LEU A C 1
ATOM 1658 O O . LEU A 1 205 ? 2.282 -9.374 -3.365 1.00 86.38 205 LEU A O 1
ATOM 1662 N N . LYS A 1 206 ? 2.200 -9.335 -5.601 1.00 82.38 206 LYS A N 1
ATOM 1663 C CA . LYS A 1 206 ? 2.629 -10.729 -5.781 1.00 82.38 206 LYS A CA 1
ATOM 1664 C C . LYS A 1 206 ? 4.072 -10.959 -5.323 1.00 82.38 206 LYS A C 1
ATOM 1666 O O . LYS A 1 206 ? 4.354 -12.006 -4.749 1.00 82.38 206 LYS A O 1
ATOM 1671 N N . LEU A 1 207 ? 4.987 -10.005 -5.539 1.00 81.94 207 LEU A N 1
ATOM 1672 C CA . LEU A 1 207 ? 6.349 -10.083 -4.991 1.00 81.94 207 LEU A CA 1
ATOM 1673 C C . LEU A 1 207 ? 6.354 -9.985 -3.460 1.00 81.94 207 LEU A C 1
ATOM 1675 O O . LEU A 1 207 ? 7.062 -10.757 -2.817 1.00 81.94 207 LEU A O 1
ATOM 1679 N N . PHE A 1 208 ? 5.517 -9.124 -2.873 1.00 81.56 208 PHE A N 1
ATOM 1680 C CA . PHE A 1 208 ? 5.287 -9.104 -1.424 1.00 81.56 208 PHE A CA 1
ATOM 1681 C C . PHE A 1 208 ? 4.792 -10.453 -0.898 1.00 81.56 208 PHE A C 1
ATOM 1683 O O . PHE A 1 208 ? 5.311 -10.939 0.103 1.00 81.56 208 PHE A O 1
ATOM 1690 N N . GLY A 1 209 ? 3.858 -11.099 -1.603 1.00 80.88 209 GLY A N 1
ATOM 1691 C CA . GLY A 1 209 ? 3.345 -12.429 -1.257 1.00 80.88 209 GLY A CA 1
ATOM 1692 C C . GLY A 1 209 ? 4.394 -13.549 -1.277 1.00 80.88 209 GLY A C 1
ATOM 1693 O O . GLY A 1 209 ? 4.140 -14.628 -0.750 1.00 80.88 209 GLY A O 1
ATOM 1694 N N . LYS A 1 210 ? 5.586 -13.314 -1.848 1.00 81.38 210 LYS A N 1
ATOM 1695 C CA . LYS A 1 210 ? 6.705 -14.270 -1.792 1.00 81.38 210 LYS A CA 1
ATOM 1696 C C . LYS A 1 210 ? 7.516 -14.173 -0.501 1.00 81.38 210 LYS A C 1
ATOM 1698 O O . LYS A 1 210 ? 8.232 -15.126 -0.192 1.00 81.38 210 LYS A O 1
ATOM 1703 N N . LEU A 1 211 ? 7.438 -13.053 0.223 1.00 81.00 211 LEU A N 1
ATOM 1704 C CA . LEU A 1 211 ? 8.120 -12.878 1.506 1.00 81.00 211 LEU A CA 1
ATOM 1705 C C . LEU A 1 211 ? 7.589 -13.866 2.556 1.00 81.00 211 LEU A C 1
ATOM 1707 O O . LEU A 1 211 ? 6.483 -14.396 2.455 1.00 81.00 211 LEU A O 1
ATOM 1711 N N . LYS A 1 212 ? 8.409 -14.118 3.574 1.00 84.38 212 LYS A N 1
ATOM 1712 C CA . LYS A 1 212 ? 8.159 -15.083 4.651 1.00 84.38 212 LYS A CA 1
ATOM 1713 C C . LYS A 1 212 ? 8.161 -14.391 6.012 1.00 84.38 212 LYS A C 1
ATOM 1715 O O . LYS A 1 212 ? 8.501 -13.220 6.134 1.00 84.38 212 LYS A O 1
ATOM 1720 N N . TYR A 1 213 ? 7.771 -15.107 7.061 1.00 82.69 213 TYR A N 1
ATOM 1721 C CA . TYR A 1 213 ? 7.555 -14.492 8.375 1.00 82.69 213 TYR A CA 1
ATOM 1722 C C . TYR A 1 213 ? 8.845 -14.178 9.145 1.00 82.69 213 TYR A C 1
ATOM 1724 O O . TYR A 1 213 ? 8.874 -13.238 9.939 1.00 82.69 213 TYR A O 1
ATOM 1732 N N . LYS A 1 214 ? 9.921 -14.946 8.929 1.00 87.19 214 LYS A N 1
ATOM 1733 C CA . LYS A 1 214 ? 11.196 -14.748 9.627 1.00 87.19 214 LYS A CA 1
ATOM 1734 C C . LYS A 1 214 ? 12.038 -13.718 8.878 1.00 87.19 214 LYS A C 1
ATOM 1736 O O . LYS A 1 214 ? 12.641 -14.038 7.856 1.00 87.19 214 LYS A O 1
ATOM 1741 N N . GLN A 1 215 ? 12.054 -12.484 9.378 1.00 88.50 215 GLN A N 1
ATOM 1742 C CA . GLN A 1 215 ? 12.853 -11.400 8.805 1.00 88.50 215 GLN A CA 1
ATOM 1743 C C . GLN A 1 215 ? 14.353 -11.609 9.038 1.00 88.50 215 GLN A C 1
ATOM 1745 O O . GLN A 1 215 ? 14.782 -12.114 10.077 1.00 88.50 215 GLN A O 1
ATOM 1750 N N . LEU A 1 216 ? 15.143 -11.184 8.058 1.00 85.50 216 LEU A N 1
ATOM 1751 C CA . LEU A 1 216 ? 16.596 -11.133 8.104 1.00 85.50 216 LEU A CA 1
ATOM 1752 C C . LEU A 1 216 ? 17.069 -9.681 8.153 1.00 85.50 216 LEU A C 1
ATOM 1754 O O . LEU A 1 216 ? 16.427 -8.779 7.618 1.00 85.50 216 LEU A O 1
ATOM 1758 N N . PHE A 1 217 ? 18.224 -9.474 8.777 1.00 91.06 217 PHE A N 1
ATOM 1759 C CA . PHE A 1 217 ? 18.871 -8.171 8.825 1.00 91.06 217 PHE A CA 1
ATOM 1760 C C . PHE A 1 217 ? 19.532 -7.835 7.482 1.00 91.06 217 PHE A C 1
ATOM 1762 O O . PHE A 1 217 ? 20.139 -8.702 6.850 1.00 91.06 217 PHE A O 1
ATOM 1769 N N . ILE A 1 218 ? 19.443 -6.568 7.078 1.00 85.75 218 ILE A N 1
ATOM 1770 C CA . ILE A 1 218 ? 20.147 -6.015 5.920 1.00 85.75 218 ILE A CA 1
ATOM 1771 C C . ILE A 1 218 ? 21.040 -4.882 6.416 1.00 85.75 218 ILE A C 1
ATOM 1773 O O . ILE A 1 218 ? 20.561 -3.937 7.039 1.00 85.75 218 ILE A O 1
ATOM 1777 N N . GLU A 1 219 ? 22.327 -4.966 6.098 1.00 88.31 219 GLU A N 1
ATOM 1778 C CA . GLU A 1 219 ? 23.279 -3.877 6.299 1.00 88.31 219 GLU A CA 1
ATOM 1779 C C . GLU A 1 219 ? 23.509 -3.152 4.972 1.00 88.31 219 GLU A C 1
ATOM 1781 O O . GLU A 1 219 ? 23.805 -3.783 3.955 1.00 88.31 219 GLU A O 1
ATOM 1786 N N . MET A 1 220 ? 23.371 -1.826 4.972 1.00 80.00 220 MET A N 1
ATOM 1787 C CA . MET A 1 220 ? 23.615 -0.991 3.797 1.00 80.00 220 MET A CA 1
ATOM 1788 C C . MET A 1 220 ? 24.831 -0.098 4.025 1.00 80.00 220 MET A C 1
ATOM 1790 O O . MET A 1 220 ? 24.853 0.721 4.938 1.00 80.00 220 MET A O 1
ATOM 1794 N N . ASN A 1 221 ? 25.828 -0.220 3.148 1.00 75.56 221 ASN A N 1
ATOM 1795 C CA . ASN A 1 221 ? 27.074 0.547 3.246 1.00 75.56 221 ASN A CA 1
ATOM 1796 C C . ASN A 1 221 ? 26.915 2.028 2.846 1.00 75.56 221 ASN A C 1
ATOM 1798 O O . ASN A 1 221 ? 27.775 2.844 3.170 1.00 75.56 221 ASN A O 1
ATOM 1802 N N . GLN A 1 222 ? 25.846 2.387 2.127 1.00 66.19 222 GLN A N 1
ATOM 1803 C CA . GLN A 1 222 ? 25.586 3.747 1.644 1.00 66.19 222 GLN A CA 1
ATOM 1804 C C . GLN A 1 222 ? 24.247 4.260 2.188 1.00 66.19 222 GLN A C 1
ATOM 1806 O O . GLN A 1 222 ? 23.192 3.972 1.640 1.00 66.19 222 GLN A O 1
ATOM 1811 N N . ILE A 1 223 ? 24.304 5.048 3.265 1.00 58.44 223 ILE A N 1
ATOM 1812 C CA . ILE A 1 223 ? 23.130 5.526 4.026 1.00 58.44 223 ILE A CA 1
ATOM 1813 C C . ILE A 1 223 ? 22.297 6.582 3.255 1.00 58.44 223 ILE A C 1
ATOM 1815 O O . ILE A 1 223 ? 21.182 6.897 3.653 1.00 58.44 223 ILE A O 1
ATOM 1819 N N . GLN A 1 224 ? 22.813 7.148 2.156 1.00 61.25 224 GLN A N 1
ATOM 1820 C CA . GLN A 1 224 ? 22.203 8.304 1.474 1.00 61.25 224 GLN A CA 1
ATOM 1821 C C . GLN A 1 224 ? 21.367 7.980 0.229 1.00 61.25 224 GLN A C 1
ATOM 1823 O O . GLN A 1 224 ? 20.691 8.875 -0.274 1.00 61.25 224 GLN A O 1
ATOM 1828 N N . LEU A 1 225 ? 21.399 6.748 -0.281 1.00 66.12 225 LEU A N 1
ATOM 1829 C CA . LEU A 1 225 ? 20.561 6.378 -1.421 1.00 66.12 225 LEU A CA 1
ATOM 1830 C C . LEU A 1 225 ? 19.201 5.891 -0.916 1.00 66.12 225 LEU A C 1
ATOM 1832 O O . LEU A 1 225 ? 19.165 5.107 0.033 1.00 66.12 225 LEU A O 1
ATOM 1836 N N . PRO A 1 226 ? 18.081 6.292 -1.538 1.00 79.62 226 PRO A N 1
ATOM 1837 C CA . PRO A 1 226 ? 16.752 5.868 -1.115 1.00 79.62 226 PRO A CA 1
ATOM 1838 C C . PRO A 1 226 ? 16.405 4.478 -1.683 1.00 79.62 226 PRO A C 1
ATOM 1840 O O . PRO A 1 226 ? 15.364 4.246 -2.300 1.00 79.62 226 PRO A O 1
ATOM 1843 N N . ILE A 1 227 ? 17.339 3.550 -1.478 1.00 78.38 227 ILE A N 1
ATOM 1844 C CA . ILE A 1 227 ? 17.236 2.131 -1.786 1.00 78.38 227 ILE A CA 1
ATOM 1845 C C . ILE A 1 227 ? 17.027 1.415 -0.467 1.00 78.38 227 ILE A C 1
ATOM 1847 O O . ILE A 1 227 ? 17.790 1.601 0.477 1.00 78.38 227 ILE A O 1
ATOM 1851 N N . PHE A 1 228 ? 16.017 0.562 -0.414 1.00 82.06 228 PHE A N 1
ATOM 1852 C CA . PHE A 1 228 ? 15.682 -0.185 0.788 1.00 82.06 228 PHE A CA 1
ATOM 1853 C C . PHE A 1 228 ? 15.355 -1.625 0.425 1.00 82.06 228 PHE A C 1
ATOM 1855 O O . PHE A 1 228 ? 15.094 -1.955 -0.736 1.00 82.06 228 PHE A O 1
ATOM 1862 N N . GLY A 1 229 ? 15.379 -2.498 1.427 1.00 81.56 229 GLY A N 1
ATOM 1863 C CA . GLY A 1 229 ? 15.051 -3.893 1.215 1.00 81.56 229 GLY A CA 1
ATOM 1864 C C . GLY A 1 229 ? 14.373 -4.542 2.406 1.00 81.56 229 GLY A C 1
ATOM 1865 O O . GLY A 1 229 ? 14.569 -4.148 3.552 1.00 81.56 229 GLY A O 1
ATOM 1866 N N . ILE A 1 230 ? 13.587 -5.571 2.113 1.00 83.44 230 ILE A N 1
ATOM 1867 C CA . ILE A 1 230 ? 13.013 -6.483 3.099 1.00 83.44 230 ILE A CA 1
ATOM 1868 C C . ILE A 1 230 ? 13.541 -7.873 2.768 1.00 83.44 230 ILE A C 1
ATOM 1870 O O . ILE A 1 230 ? 13.331 -8.372 1.661 1.00 83.44 230 ILE A O 1
ATOM 1874 N N . ALA A 1 231 ? 14.236 -8.489 3.721 1.00 85.94 231 ALA A N 1
ATOM 1875 C CA . ALA A 1 231 ? 14.766 -9.834 3.577 1.00 85.94 231 ALA A CA 1
ATOM 1876 C C . ALA A 1 231 ? 14.065 -10.790 4.540 1.00 85.94 231 ALA A C 1
ATOM 1878 O O . ALA A 1 231 ? 13.818 -10.447 5.697 1.00 85.94 231 ALA A O 1
ATOM 1879 N N . THR A 1 232 ? 13.756 -11.994 4.073 1.00 84.31 232 THR A N 1
ATOM 1880 C CA . THR A 1 232 ? 13.114 -13.041 4.870 1.00 84.31 232 THR A CA 1
ATOM 1881 C C . THR A 1 232 ? 13.719 -14.401 4.561 1.00 84.31 232 THR A C 1
ATOM 1883 O O . THR A 1 232 ? 14.349 -14.591 3.518 1.00 84.31 232 THR A O 1
ATOM 1886 N N . CYS A 1 233 ? 13.520 -15.366 5.453 1.00 82.81 233 CYS A N 1
ATOM 1887 C CA . CYS A 1 233 ? 13.870 -16.755 5.198 1.00 82.81 233 CYS A CA 1
ATOM 1888 C C . CYS A 1 233 ? 12.763 -17.721 5.611 1.00 82.81 233 CYS A C 1
ATOM 1890 O O . CYS A 1 233 ? 11.898 -17.420 6.436 1.00 82.81 233 CYS A O 1
ATOM 1892 N N . ASP A 1 234 ? 12.836 -18.904 5.022 1.00 80.38 234 ASP A N 1
ATOM 1893 C CA . ASP A 1 234 ? 12.030 -20.071 5.337 1.00 80.38 234 ASP A CA 1
ATOM 1894 C C . ASP A 1 234 ? 12.998 -21.235 5.544 1.00 80.38 234 ASP A C 1
ATOM 1896 O O . ASP A 1 234 ? 13.612 -21.733 4.595 1.00 80.38 234 ASP A O 1
ATOM 1900 N N . ASP A 1 235 ? 13.184 -21.598 6.814 1.00 78.44 235 ASP A N 1
ATOM 1901 C CA . ASP A 1 235 ? 14.139 -22.623 7.228 1.00 78.44 235 ASP A CA 1
ATOM 1902 C C . ASP A 1 235 ? 13.706 -24.020 6.740 1.00 78.44 235 ASP A C 1
ATOM 1904 O O . ASP A 1 235 ? 14.565 -24.846 6.423 1.00 78.44 235 ASP A O 1
ATOM 1908 N N . GLU A 1 236 ? 12.395 -24.281 6.634 1.00 78.88 236 GLU A N 1
ATOM 1909 C CA . GLU A 1 236 ? 11.846 -25.577 6.212 1.00 78.88 236 GLU A CA 1
ATOM 1910 C C . GLU A 1 236 ? 12.135 -25.830 4.733 1.00 78.88 236 GLU A C 1
ATOM 1912 O O . GLU A 1 236 ? 12.685 -26.870 4.362 1.00 78.88 236 GLU A O 1
ATOM 1917 N N . ASN A 1 237 ? 11.849 -24.832 3.894 1.00 76.81 237 ASN A N 1
ATOM 1918 C CA . ASN A 1 237 ? 12.103 -24.898 2.455 1.00 76.81 237 ASN A CA 1
ATOM 1919 C C . ASN A 1 237 ? 13.526 -24.467 2.069 1.00 76.81 237 ASN A C 1
ATOM 1921 O O . ASN A 1 237 ? 13.857 -24.439 0.882 1.00 76.81 237 ASN A O 1
ATOM 1925 N N . LYS A 1 238 ? 14.368 -24.119 3.054 1.00 79.50 238 LYS A N 1
ATOM 1926 C CA . LYS A 1 238 ? 15.747 -23.629 2.871 1.00 79.50 238 LYS A CA 1
ATOM 1927 C C . LYS A 1 238 ? 15.832 -22.511 1.830 1.00 79.50 238 LYS A C 1
ATOM 1929 O O . LYS A 1 238 ? 16.700 -22.521 0.956 1.00 79.50 238 LYS A O 1
ATOM 1934 N N . SER A 1 239 ? 14.904 -21.561 1.911 1.00 80.81 239 SER A N 1
ATOM 1935 C CA . SER A 1 239 ? 14.780 -20.479 0.937 1.00 80.81 239 SER A CA 1
ATOM 1936 C C . SER A 1 239 ? 14.957 -19.111 1.586 1.00 80.81 239 SER A C 1
ATOM 1938 O O . SER A 1 239 ? 14.625 -18.904 2.753 1.00 80.81 239 SER A O 1
ATOM 1940 N N . PHE A 1 240 ? 15.488 -18.178 0.802 1.00 83.00 240 PHE A N 1
ATOM 1941 C CA . PHE A 1 240 ? 15.726 -16.794 1.192 1.00 83.00 240 PHE A CA 1
ATOM 1942 C C . PHE A 1 240 ? 15.039 -15.885 0.181 1.00 83.00 240 PHE A C 1
ATOM 1944 O O . PHE A 1 240 ? 15.084 -16.150 -1.023 1.00 83.00 240 PHE A O 1
ATOM 1951 N N . GLN A 1 241 ? 14.410 -14.817 0.655 1.00 89.25 241 GLN A N 1
ATOM 1952 C CA . GLN A 1 241 ? 13.788 -13.809 -0.192 1.00 89.25 241 GLN A CA 1
ATOM 1953 C C . GLN A 1 241 ? 14.363 -12.449 0.157 1.00 89.25 241 GLN A C 1
ATOM 1955 O O . GLN A 1 241 ? 14.509 -12.115 1.328 1.00 89.25 241 GLN A O 1
ATOM 1960 N N . LEU A 1 242 ? 14.681 -11.674 -0.871 1.00 87.38 242 LEU A N 1
ATOM 1961 C CA . LEU A 1 242 ? 15.095 -10.287 -0.754 1.00 87.38 242 LEU A CA 1
ATOM 1962 C C . LEU A 1 242 ? 14.244 -9.481 -1.727 1.00 87.38 242 LEU A C 1
ATOM 1964 O O . LEU A 1 242 ? 14.369 -9.639 -2.940 1.00 87.38 242 LEU A O 1
ATOM 1968 N N . LEU A 1 243 ? 13.378 -8.631 -1.186 1.00 88.44 243 LEU A N 1
ATOM 1969 C CA . LEU A 1 243 ? 12.690 -7.604 -1.948 1.00 88.44 243 LEU A CA 1
ATOM 1970 C C . LEU A 1 243 ? 13.509 -6.323 -1.832 1.00 88.44 243 LEU A C 1
ATOM 1972 O O . LEU A 1 243 ? 13.588 -5.760 -0.746 1.00 88.44 243 LEU A O 1
ATOM 1976 N N . LEU A 1 244 ? 14.118 -5.887 -2.931 1.00 87.50 244 LEU A N 1
ATOM 1977 C CA . LEU A 1 244 ? 14.865 -4.634 -3.024 1.00 87.50 244 LEU A CA 1
ATOM 1978 C C . LEU A 1 244 ? 14.065 -3.649 -3.877 1.00 87.50 244 LEU A C 1
ATOM 1980 O O . LEU A 1 244 ? 13.542 -4.032 -4.922 1.00 87.50 244 LEU A O 1
ATOM 1984 N N . PHE A 1 245 ? 13.979 -2.397 -3.449 1.00 87.31 245 PHE A N 1
ATOM 1985 C CA . PHE A 1 245 ? 13.267 -1.354 -4.179 1.00 87.31 245 PHE A CA 1
ATOM 1986 C C . PHE A 1 245 ? 13.997 -0.019 -4.050 1.00 87.31 245 PHE A C 1
ATOM 1988 O O . PHE A 1 245 ? 14.658 0.260 -3.049 1.00 87.31 245 PHE A O 1
ATOM 1995 N N . TYR A 1 246 ? 13.873 0.793 -5.093 1.00 85.25 246 TYR A N 1
ATOM 1996 C CA . TYR A 1 246 ? 14.488 2.105 -5.202 1.00 85.25 246 TYR A CA 1
ATOM 1997 C C . TYR A 1 246 ? 13.379 3.121 -5.446 1.00 85.25 246 TYR A C 1
ATOM 1999 O O . TYR A 1 246 ? 12.666 3.030 -6.443 1.00 85.25 246 TYR A O 1
ATOM 2007 N N . HIS A 1 247 ? 13.172 4.021 -4.488 1.00 85.50 247 HIS A N 1
ATOM 2008 C CA . HIS A 1 247 ? 12.026 4.926 -4.499 1.00 85.50 247 HIS A CA 1
ATOM 2009 C C . HIS A 1 247 ? 12.453 6.347 -4.162 1.00 85.50 247 HIS A C 1
ATOM 2011 O O . HIS A 1 247 ? 13.078 6.581 -3.135 1.00 85.50 247 HIS A O 1
ATOM 2017 N N . VAL A 1 248 ? 12.041 7.304 -4.983 1.00 85.75 248 VAL A N 1
ATOM 2018 C CA . VAL A 1 248 ? 12.039 8.730 -4.645 1.00 85.75 248 VAL A CA 1
ATOM 2019 C C . VAL A 1 248 ? 10.633 9.262 -4.844 1.00 85.75 248 VAL A C 1
ATOM 2021 O O . VAL A 1 248 ? 9.912 8.806 -5.728 1.00 85.75 248 VAL A O 1
ATOM 2024 N N . ASP A 1 249 ? 10.234 10.242 -4.037 1.00 88.50 249 ASP A N 1
ATOM 2025 C CA . ASP A 1 249 ? 8.891 10.808 -4.156 1.00 88.50 249 ASP A CA 1
ATOM 2026 C C . ASP A 1 249 ? 8.689 11.480 -5.521 1.00 88.50 249 ASP A C 1
ATOM 2028 O O . ASP A 1 249 ? 7.632 11.316 -6.127 1.00 88.50 249 ASP A O 1
ATOM 2032 N N . ASP A 1 250 ? 9.695 12.178 -6.055 1.00 88.12 250 ASP A N 1
ATOM 2033 C CA . ASP A 1 250 ? 9.639 12.778 -7.391 1.00 88.12 250 ASP A CA 1
ATOM 2034 C C . ASP A 1 250 ? 9.536 11.713 -8.498 1.00 88.12 250 ASP A C 1
ATOM 2036 O O . ASP A 1 250 ? 10.538 11.179 -8.967 1.00 88.12 250 ASP A O 1
ATOM 2040 N N . TRP A 1 251 ? 8.315 11.433 -8.961 1.00 85.94 251 TRP A N 1
ATOM 2041 C CA . TRP A 1 251 ? 8.065 10.429 -9.998 1.00 85.94 251 TRP A CA 1
ATOM 2042 C C . TRP A 1 251 ? 8.583 10.859 -11.382 1.00 85.94 251 TRP A C 1
ATOM 2044 O O . TRP A 1 251 ? 8.531 10.067 -12.320 1.00 85.94 251 TRP A O 1
ATOM 2054 N N . THR A 1 252 ? 9.089 12.093 -11.516 1.00 83.62 252 THR A N 1
ATOM 2055 C CA . THR A 1 252 ? 9.738 12.596 -12.736 1.00 83.62 252 THR A CA 1
ATOM 2056 C C . THR A 1 252 ? 11.259 12.439 -12.733 1.00 83.62 252 THR A C 1
ATOM 2058 O O . THR A 1 252 ? 11.915 12.799 -13.711 1.00 83.62 252 THR A O 1
ATOM 2061 N N . SER A 1 253 ? 11.842 11.918 -11.651 1.00 81.69 253 SER A N 1
ATOM 2062 C CA . SER A 1 253 ? 13.284 11.692 -11.551 1.00 81.69 253 SER A CA 1
ATOM 2063 C C . SER A 1 253 ? 13.755 10.512 -12.413 1.00 81.69 253 SER A C 1
ATOM 2065 O O . SER A 1 253 ? 13.013 9.564 -12.651 1.00 81.69 253 SER A O 1
ATOM 2067 N N . GLU A 1 254 ? 15.012 10.563 -12.860 1.00 83.00 254 GLU A N 1
ATOM 2068 C CA . GLU A 1 254 ? 15.723 9.469 -13.539 1.00 83.00 254 GLU A CA 1
ATOM 2069 C C . GLU A 1 254 ? 17.037 9.227 -12.803 1.00 83.00 254 GLU A C 1
ATOM 2071 O O . GLU A 1 254 ? 17.796 10.174 -12.588 1.00 83.00 254 GLU A O 1
ATOM 2076 N N . ASP A 1 255 ? 17.318 7.982 -12.436 1.00 81.81 255 ASP A N 1
ATOM 2077 C CA . ASP A 1 255 ? 18.615 7.589 -11.886 1.00 81.81 255 ASP A CA 1
ATOM 2078 C C . ASP A 1 255 ? 18.861 6.089 -12.096 1.00 81.81 255 ASP A C 1
ATOM 2080 O O . ASP A 1 255 ? 17.929 5.317 -12.309 1.00 81.81 255 ASP A O 1
ATOM 2084 N N . ILE A 1 256 ? 20.114 5.647 -12.032 1.00 83.50 256 ILE A N 1
ATOM 2085 C CA . ILE A 1 256 ? 20.485 4.232 -12.083 1.00 83.50 256 ILE A CA 1
ATOM 2086 C C . ILE A 1 256 ? 21.584 3.977 -11.061 1.00 83.50 256 ILE A C 1
ATOM 2088 O O . ILE A 1 256 ? 22.644 4.599 -11.100 1.00 83.50 256 ILE A O 1
ATOM 2092 N N . GLN A 1 257 ? 21.354 3.006 -10.178 1.00 81.62 257 GLN A N 1
ATOM 2093 C CA . GLN A 1 257 ? 22.317 2.617 -9.153 1.00 81.62 257 GLN A CA 1
ATOM 2094 C C . GLN A 1 257 ? 22.790 1.182 -9.376 1.00 81.62 257 GLN A C 1
ATOM 2096 O O . GLN A 1 257 ? 21.984 0.270 -9.552 1.00 81.62 257 GLN A O 1
ATOM 2101 N N . SER A 1 258 ? 24.108 0.973 -9.346 1.00 87.44 258 SER A N 1
ATOM 2102 C CA . SER A 1 258 ? 24.699 -0.362 -9.475 1.00 87.44 258 SER A CA 1
ATOM 2103 C C . SER A 1 258 ? 24.798 -1.036 -8.108 1.00 87.44 258 SER A C 1
ATOM 2105 O O . SER A 1 258 ? 25.477 -0.551 -7.198 1.00 87.44 258 SER A O 1
ATOM 2107 N N . ILE A 1 259 ? 24.114 -2.166 -7.947 1.00 81.94 259 ILE A N 1
ATOM 2108 C CA . ILE A 1 259 ? 23.917 -2.836 -6.662 1.00 81.94 259 ILE A CA 1
ATOM 2109 C C . ILE A 1 259 ? 24.839 -4.041 -6.534 1.00 81.94 259 ILE A C 1
ATOM 2111 O O . ILE A 1 259 ? 24.905 -4.899 -7.410 1.00 81.94 259 ILE A O 1
ATOM 2115 N N . ASN A 1 260 ? 25.514 -4.135 -5.388 1.00 89.12 260 ASN A N 1
ATOM 2116 C CA . ASN A 1 260 ? 26.321 -5.285 -4.998 1.00 89.12 260 ASN A CA 1
ATOM 2117 C C . ASN A 1 260 ? 25.720 -5.912 -3.739 1.00 89.12 260 ASN A C 1
ATOM 2119 O O . ASN A 1 260 ? 25.671 -5.260 -2.697 1.00 89.12 260 ASN A O 1
ATOM 2123 N N . ILE A 1 261 ? 25.302 -7.177 -3.814 1.00 86.38 261 ILE A N 1
ATOM 2124 C CA . ILE A 1 261 ? 24.727 -7.900 -2.671 1.00 86.38 261 ILE A CA 1
ATOM 2125 C C . ILE A 1 261 ? 25.640 -9.053 -2.276 1.00 86.38 261 ILE A C 1
ATOM 2127 O O . ILE A 1 261 ? 26.076 -9.843 -3.115 1.00 86.38 261 ILE A O 1
ATOM 2131 N N . THR A 1 262 ? 25.887 -9.159 -0.972 1.00 91.12 262 THR A N 1
ATOM 2132 C CA . THR A 1 262 ? 26.537 -10.318 -0.362 1.00 91.12 262 THR A CA 1
ATOM 2133 C C . THR A 1 262 ? 25.631 -10.870 0.726 1.00 91.12 262 THR A C 1
ATOM 2135 O O . THR A 1 262 ? 25.284 -10.154 1.661 1.00 91.12 262 THR A O 1
ATOM 2138 N N . PHE A 1 263 ? 25.263 -12.143 0.621 1.00 86.88 263 PHE A N 1
ATOM 2139 C CA . PHE A 1 263 ? 24.653 -12.876 1.721 1.00 86.88 263 PHE A CA 1
ATOM 2140 C C . PHE A 1 263 ? 25.758 -13.564 2.514 1.00 86.88 263 PHE A C 1
ATOM 2142 O O . PHE A 1 263 ? 26.642 -14.198 1.938 1.00 86.88 263 PHE A O 1
ATOM 2149 N N . ILE A 1 264 ? 25.694 -13.452 3.834 1.00 90.75 264 ILE A N 1
ATOM 2150 C CA . ILE A 1 264 ? 26.647 -14.065 4.760 1.00 90.75 264 ILE A CA 1
ATOM 2151 C C . ILE A 1 264 ? 25.953 -15.142 5.590 1.00 90.75 264 ILE A C 1
ATOM 2153 O O . ILE A 1 264 ? 24.736 -15.116 5.756 1.00 90.75 264 ILE A O 1
ATOM 2157 N N . ASN A 1 265 ? 26.739 -16.063 6.147 1.00 89.00 265 ASN A N 1
ATOM 2158 C CA . ASN A 1 265 ? 26.260 -17.148 7.006 1.00 89.00 265 ASN A CA 1
ATOM 2159 C C . ASN A 1 265 ? 25.223 -18.055 6.328 1.00 89.00 265 ASN A C 1
ATOM 2161 O O . ASN A 1 265 ? 24.271 -18.497 6.965 1.00 89.00 265 ASN A O 1
ATOM 2165 N N . ILE A 1 266 ? 25.415 -18.345 5.040 1.00 83.06 266 ILE A N 1
ATOM 2166 C CA . ILE A 1 266 ? 24.556 -19.257 4.284 1.00 83.06 266 ILE A CA 1
ATOM 2167 C C . ILE A 1 266 ? 25.028 -20.703 4.511 1.00 83.06 266 ILE A C 1
ATOM 2169 O O . ILE A 1 266 ? 26.103 -21.060 4.029 1.00 83.06 266 ILE A O 1
ATOM 2173 N N . PRO A 1 267 ? 24.255 -21.565 5.206 1.00 80.69 267 PRO A N 1
ATOM 2174 C CA . PRO A 1 267 ? 24.669 -22.929 5.544 1.00 80.69 267 PRO A CA 1
ATOM 2175 C C . PRO A 1 267 ? 24.324 -23.927 4.423 1.00 80.69 267 PRO A C 1
ATOM 2177 O O . PRO A 1 267 ? 23.863 -25.039 4.683 1.00 80.69 267 PRO A O 1
ATOM 2180 N N . LEU A 1 268 ? 24.485 -23.517 3.164 1.00 82.25 268 LEU A N 1
ATOM 2181 C CA . LEU A 1 268 ? 24.173 -24.308 1.969 1.00 82.25 268 LEU A CA 1
ATOM 2182 C C . LEU A 1 268 ? 25.412 -24.401 1.078 1.00 82.25 268 LEU A C 1
ATOM 2184 O O . LEU A 1 268 ? 26.301 -23.565 1.170 1.00 82.25 268 LEU A O 1
ATOM 2188 N N . GLN A 1 269 ? 25.472 -25.416 0.213 1.00 86.38 269 GLN A N 1
ATOM 2189 C CA . GLN A 1 269 ? 26.571 -25.570 -0.752 1.00 86.38 269 GLN A CA 1
ATOM 2190 C C . GLN A 1 269 ? 26.279 -24.868 -2.081 1.00 86.38 269 GLN A C 1
ATOM 2192 O O . GLN A 1 269 ? 27.174 -24.261 -2.661 1.00 86.38 269 GLN A O 1
ATOM 2197 N N . ASN A 1 270 ? 25.029 -24.937 -2.545 1.00 84.25 270 ASN A N 1
ATOM 2198 C CA . ASN A 1 270 ? 24.567 -24.313 -3.781 1.00 84.25 270 ASN A CA 1
ATOM 2199 C C . ASN A 1 270 ? 23.217 -23.632 -3.542 1.00 84.25 270 ASN A C 1
ATOM 2201 O O . ASN A 1 270 ? 22.429 -24.088 -2.709 1.00 84.25 270 ASN A O 1
ATOM 2205 N N . ILE A 1 271 ? 22.947 -22.565 -4.291 1.00 84.31 271 ILE A N 1
ATOM 2206 C CA . ILE A 1 271 ? 21.665 -21.856 -4.316 1.00 84.31 271 ILE A CA 1
ATOM 2207 C C . ILE A 1 271 ? 21.260 -21.611 -5.769 1.00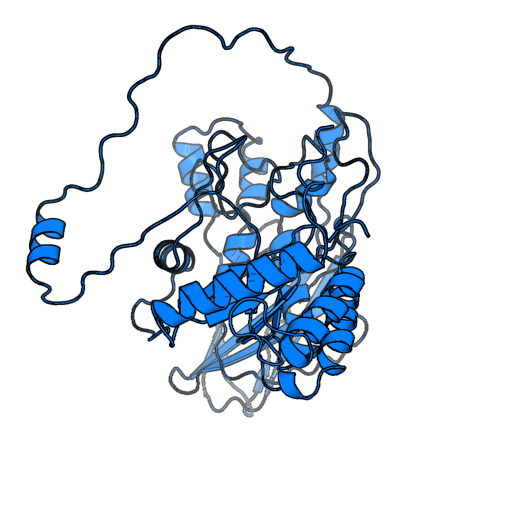 84.31 271 ILE A C 1
ATOM 2209 O O . ILE A 1 271 ? 22.084 -21.208 -6.584 1.00 84.31 271 ILE A O 1
ATOM 2213 N N . LEU A 1 272 ? 19.974 -21.792 -6.074 1.00 86.00 272 LEU A N 1
ATOM 2214 C CA . LEU A 1 272 ? 19.375 -21.346 -7.330 1.00 86.00 272 LEU A CA 1
ATOM 2215 C C . LEU A 1 272 ? 18.756 -19.955 -7.140 1.00 86.00 272 LEU A C 1
ATOM 2217 O O . LEU A 1 272 ? 17.769 -19.804 -6.419 1.00 86.00 272 LEU A O 1
ATOM 2221 N N . LEU A 1 273 ? 19.313 -18.942 -7.801 1.00 85.38 273 LEU A N 1
ATOM 2222 C CA . LEU A 1 273 ? 18.797 -17.578 -7.785 1.00 85.38 273 LEU A CA 1
ATOM 2223 C C . LEU A 1 273 ? 17.728 -17.392 -8.866 1.00 85.38 273 LEU A C 1
ATOM 2225 O O . LEU A 1 273 ? 18.000 -17.556 -10.054 1.00 85.38 273 LEU A O 1
ATOM 2229 N N . LYS A 1 274 ? 16.533 -16.957 -8.454 1.00 84.94 274 LYS A N 1
ATOM 2230 C CA . LYS A 1 274 ? 15.488 -16.427 -9.340 1.00 84.94 274 LYS A CA 1
ATOM 2231 C C . LYS A 1 274 ? 15.349 -14.925 -9.097 1.00 84.94 274 LYS A C 1
ATOM 2233 O O . LYS A 1 274 ? 14.891 -14.522 -8.031 1.00 84.94 274 LYS A O 1
ATOM 2238 N N . HIS A 1 275 ? 15.754 -14.113 -10.070 1.00 84.12 275 HIS A N 1
ATOM 2239 C CA . HIS A 1 275 ? 15.732 -12.653 -9.968 1.00 84.12 275 HIS A CA 1
ATOM 2240 C C . HIS A 1 275 ? 14.547 -12.097 -10.754 1.00 84.12 275 HIS A C 1
ATOM 2242 O O . HIS A 1 275 ? 14.609 -12.004 -11.972 1.00 84.12 275 HIS A O 1
ATOM 2248 N N . TYR A 1 276 ? 13.465 -11.742 -10.065 1.00 86.94 276 TYR A N 1
ATOM 2249 C CA . TYR A 1 276 ? 12.306 -11.088 -10.678 1.00 86.94 276 TYR A CA 1
ATOM 2250 C C . TYR A 1 276 ? 12.519 -9.577 -10.775 1.00 86.94 276 TYR A C 1
ATOM 2252 O O . TYR A 1 276 ? 13.126 -8.991 -9.877 1.00 86.94 276 TYR A O 1
ATOM 2260 N N . ARG A 1 277 ? 11.992 -8.939 -11.826 1.00 85.94 277 ARG A N 1
ATOM 2261 C CA . ARG A 1 277 ? 12.144 -7.493 -12.035 1.00 85.94 277 ARG A CA 1
ATOM 2262 C C . ARG A 1 277 ? 10.832 -6.820 -12.422 1.00 85.94 277 ARG A C 1
ATOM 2264 O O . ARG A 1 277 ? 10.107 -7.324 -13.276 1.00 85.94 277 ARG A O 1
ATOM 2271 N N . ILE A 1 278 ? 10.574 -5.666 -11.811 1.00 85.31 278 ILE A N 1
ATOM 2272 C CA . ILE A 1 278 ? 9.591 -4.679 -12.261 1.00 85.31 278 ILE A CA 1
ATOM 2273 C C . ILE A 1 278 ? 10.369 -3.394 -12.555 1.00 85.31 278 ILE A C 1
ATOM 2275 O O . ILE A 1 278 ? 11.040 -2.880 -11.665 1.00 85.31 278 ILE A O 1
ATOM 2279 N N . ASP A 1 279 ? 10.311 -2.921 -13.793 1.00 85.12 279 ASP A N 1
ATOM 2280 C CA . ASP A 1 279 ? 10.811 -1.614 -14.247 1.00 85.12 279 ASP A CA 1
ATOM 2281 C C . ASP A 1 279 ? 10.025 -1.207 -15.513 1.00 85.12 279 ASP A C 1
ATOM 2283 O O . ASP A 1 279 ? 9.001 -1.829 -15.820 1.00 85.12 279 ASP A O 1
ATOM 2287 N N . SER A 1 280 ? 10.421 -0.173 -16.261 1.00 83.62 280 SER A N 1
ATOM 2288 C CA . SER A 1 280 ? 9.701 0.173 -17.497 1.00 83.62 280 SER A CA 1
ATOM 2289 C C . SER A 1 280 ? 9.752 -0.940 -18.546 1.00 83.62 280 SER A C 1
ATOM 2291 O O . SER A 1 280 ? 8.838 -1.031 -19.365 1.00 83.62 280 SER A O 1
ATOM 2293 N N . ASN A 1 281 ? 10.763 -1.811 -18.516 1.00 82.25 281 ASN A N 1
ATOM 2294 C CA . ASN A 1 281 ? 11.024 -2.822 -19.540 1.00 82.25 281 ASN A CA 1
ATOM 2295 C C . ASN A 1 281 ? 10.659 -4.254 -19.110 1.00 82.25 281 ASN A C 1
ATOM 2297 O O . ASN A 1 281 ? 10.569 -5.136 -19.966 1.00 82.25 281 ASN A O 1
ATOM 2301 N N . HIS A 1 282 ? 10.393 -4.490 -17.824 1.00 81.19 282 HIS A N 1
ATOM 2302 C CA . HIS A 1 282 ? 10.084 -5.807 -17.264 1.00 81.19 282 HIS A CA 1
ATOM 2303 C C . HIS A 1 282 ? 8.817 -5.780 -16.400 1.00 81.19 282 HIS A C 1
ATOM 2305 O O . HIS A 1 282 ? 8.639 -4.907 -15.554 1.00 81.19 282 HIS A O 1
ATOM 2311 N N . SER A 1 283 ? 7.957 -6.793 -16.571 1.00 82.75 283 SER A N 1
ATOM 2312 C CA . SER A 1 283 ? 6.728 -7.000 -15.778 1.00 82.75 283 SER A CA 1
ATOM 2313 C C . SER A 1 283 ? 5.779 -5.791 -15.754 1.00 82.75 283 SER A C 1
ATOM 2315 O O . SER A 1 283 ? 5.137 -5.509 -14.738 1.00 82.75 283 SER A O 1
ATOM 2317 N N . ASN A 1 284 ? 5.707 -5.066 -16.873 1.00 87.56 284 ASN A N 1
ATOM 2318 C CA . ASN A 1 284 ? 5.018 -3.786 -16.982 1.00 87.56 284 ASN A CA 1
ATOM 2319 C C . ASN A 1 284 ? 4.074 -3.758 -18.188 1.00 87.56 284 ASN A C 1
ATOM 2321 O O . ASN A 1 284 ? 4.420 -3.314 -19.285 1.00 87.56 284 ASN A O 1
ATOM 2325 N N . THR A 1 285 ? 2.850 -4.235 -17.965 1.00 93.00 285 THR A N 1
ATOM 2326 C CA . THR A 1 285 ? 1.793 -4.291 -18.986 1.00 93.00 285 THR A CA 1
ATOM 2327 C C . THR A 1 285 ? 1.446 -2.909 -19.542 1.00 93.00 285 THR A C 1
ATOM 2329 O O . THR A 1 285 ? 1.051 -2.795 -20.700 1.00 93.00 285 THR A O 1
ATOM 2332 N N . TYR A 1 286 ? 1.604 -1.847 -18.741 1.00 93.50 286 TYR A N 1
ATOM 2333 C CA . TYR A 1 286 ? 1.348 -0.481 -19.190 1.00 93.50 286 TYR A CA 1
ATOM 2334 C C . TYR A 1 286 ? 2.352 -0.056 -20.261 1.00 93.50 286 TYR A C 1
ATOM 2336 O O . TYR A 1 286 ? 1.945 0.419 -21.321 1.00 93.50 286 TYR A O 1
ATOM 2344 N N . THR A 1 287 ? 3.651 -0.291 -20.049 1.00 91.25 287 THR A N 1
ATOM 2345 C CA . THR A 1 287 ? 4.660 0.001 -21.075 1.00 91.25 287 THR A CA 1
ATOM 2346 C C . THR A 1 287 ? 4.410 -0.786 -22.364 1.00 91.25 287 THR A C 1
ATOM 2348 O O . THR A 1 287 ? 4.551 -0.237 -23.457 1.00 91.25 287 THR A O 1
ATOM 2351 N N . GLU A 1 288 ? 3.996 -2.048 -22.270 1.00 94.56 288 GLU A N 1
ATOM 2352 C CA . GLU A 1 288 ? 3.676 -2.860 -23.451 1.00 94.56 288 GLU A CA 1
ATOM 2353 C C . GLU A 1 288 ? 2.441 -2.347 -24.200 1.00 94.56 288 GLU A C 1
ATOM 2355 O O . GLU A 1 288 ? 2.464 -2.243 -25.427 1.00 94.56 288 GLU A O 1
ATOM 2360 N N . TRP A 1 289 ? 1.400 -1.919 -23.479 1.00 95.50 289 TRP A N 1
ATOM 2361 C CA . TRP A 1 289 ? 0.236 -1.256 -24.075 1.00 95.50 289 TRP A CA 1
ATOM 2362 C C . TRP A 1 289 ? 0.622 0.032 -24.814 1.00 95.50 289 TRP A C 1
ATOM 2364 O O . TRP A 1 289 ? 0.100 0.324 -25.893 1.00 95.50 289 TRP A O 1
ATOM 2374 N N . ILE A 1 290 ? 1.598 0.774 -24.286 1.00 93.75 290 ILE A N 1
ATOM 2375 C CA . ILE A 1 290 ? 2.154 1.947 -24.965 1.00 93.75 290 ILE A CA 1
ATOM 2376 C C . ILE A 1 290 ? 2.863 1.568 -26.265 1.00 93.75 290 ILE A C 1
ATOM 2378 O O . ILE A 1 290 ? 2.622 2.213 -27.287 1.00 93.75 290 ILE A O 1
ATOM 2382 N N . LYS A 1 291 ? 3.703 0.526 -26.248 1.00 93.94 291 LYS A N 1
ATOM 2383 C CA . LYS A 1 291 ? 4.467 0.070 -27.423 1.00 93.94 291 LYS A CA 1
ATOM 2384 C C . LYS A 1 291 ? 3.567 -0.342 -28.588 1.00 93.94 291 LYS A C 1
ATOM 2386 O O . LYS A 1 291 ? 3.915 -0.081 -29.735 1.00 93.94 291 LYS A O 1
ATOM 2391 N N . ILE A 1 292 ? 2.397 -0.918 -28.308 1.00 94.94 292 ILE A N 1
ATOM 2392 C CA . ILE A 1 292 ? 1.411 -1.289 -29.340 1.00 94.94 292 ILE A CA 1
ATOM 2393 C C . ILE A 1 292 ? 0.501 -0.123 -29.776 1.00 94.94 292 ILE A C 1
ATOM 2395 O O . ILE A 1 292 ? -0.464 -0.337 -30.506 1.00 94.94 292 ILE A O 1
ATOM 2399 N N . GLY A 1 293 ? 0.794 1.109 -29.344 1.00 94.56 293 GLY A N 1
ATOM 2400 C CA . GLY A 1 293 ? 0.120 2.325 -29.805 1.00 94.56 293 GLY A CA 1
ATOM 2401 C C . GLY A 1 293 ? -0.984 2.862 -28.892 1.00 94.56 293 GLY A C 1
ATOM 2402 O O . GLY A 1 293 ? -1.738 3.726 -29.336 1.00 94.56 293 GLY A O 1
ATOM 2403 N N . LYS A 1 294 ? -1.074 2.399 -27.634 1.00 93.69 294 LYS A N 1
ATOM 2404 C CA . LYS A 1 294 ? -2.100 2.812 -26.656 1.00 93.69 294 LYS A CA 1
ATOM 2405 C C . LYS A 1 294 ? -3.548 2.648 -27.174 1.00 93.69 294 LYS A C 1
ATOM 2407 O O . LYS A 1 294 ? -4.318 3.606 -27.098 1.00 93.69 294 LYS A O 1
ATOM 2412 N N . PRO A 1 295 ? -3.929 1.496 -27.760 1.00 93.81 295 PRO A N 1
ATOM 2413 C CA . PRO A 1 295 ? -5.269 1.331 -28.315 1.00 93.81 295 PRO A CA 1
ATOM 2414 C C . PRO A 1 295 ? -6.338 1.365 -27.209 1.00 93.81 295 PRO A C 1
ATOM 2416 O O . PRO A 1 295 ? -6.162 0.747 -26.156 1.00 93.81 295 PRO A O 1
ATOM 2419 N N . ASP A 1 296 ? -7.446 2.067 -27.459 1.00 88.56 296 ASP A N 1
ATOM 2420 C CA . ASP A 1 296 ? -8.600 2.108 -26.546 1.00 88.56 296 ASP A CA 1
ATOM 2421 C C . ASP A 1 296 ? -9.342 0.756 -26.503 1.00 88.56 296 ASP A C 1
ATOM 2423 O O . ASP A 1 296 ? -9.822 0.337 -25.449 1.00 88.56 296 ASP A O 1
ATOM 2427 N N . GLU A 1 297 ? -9.381 0.050 -27.638 1.00 91.19 297 GLU A N 1
ATOM 2428 C CA . GLU A 1 297 ? -9.950 -1.292 -27.800 1.00 91.19 297 GLU A CA 1
ATOM 2429 C C . GLU A 1 297 ? -8.879 -2.260 -28.309 1.00 91.19 297 GLU A C 1
ATOM 2431 O O . GLU A 1 297 ? -8.121 -1.933 -29.222 1.00 91.19 297 GLU A O 1
ATOM 2436 N N . LEU A 1 298 ? -8.817 -3.458 -27.727 1.00 94.44 298 LEU A N 1
ATOM 2437 C CA . LEU A 1 298 ? -7.828 -4.474 -28.086 1.00 94.44 298 LEU A CA 1
ATOM 2438 C C . LEU A 1 298 ? -8.445 -5.501 -29.03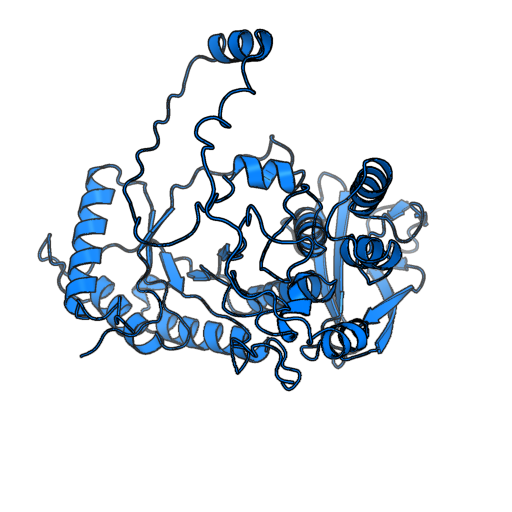1 1.00 94.44 298 LEU A C 1
ATOM 2440 O O . LEU A 1 298 ? -9.487 -6.081 -28.727 1.00 94.44 298 LEU A O 1
ATOM 2444 N N . ASN A 1 299 ? -7.765 -5.788 -30.141 1.00 95.75 299 ASN A N 1
ATOM 2445 C CA . ASN A 1 299 ? -8.055 -7.001 -30.903 1.00 95.75 299 ASN A CA 1
ATOM 2446 C C . ASN A 1 299 ? -7.510 -8.253 -30.177 1.00 95.75 299 ASN A C 1
ATOM 2448 O O . ASN A 1 299 ? -6.809 -8.144 -29.168 1.00 95.75 299 ASN A O 1
ATOM 2452 N N . ALA A 1 300 ? -7.844 -9.445 -30.682 1.00 96.50 300 ALA A N 1
ATOM 2453 C CA . ALA A 1 300 ? -7.461 -10.712 -30.054 1.00 96.50 300 ALA A CA 1
ATOM 2454 C C . ALA A 1 300 ? -5.937 -10.851 -29.875 1.00 96.50 300 ALA A C 1
ATOM 2456 O O . ALA A 1 300 ? -5.488 -11.137 -28.767 1.00 96.50 300 ALA A O 1
ATOM 2457 N N . ASP A 1 301 ? -5.158 -10.556 -30.919 1.00 96.88 301 ASP A N 1
ATOM 2458 C CA . ASP A 1 301 ? -3.695 -10.676 -30.901 1.00 96.88 301 ASP A CA 1
ATOM 2459 C C . ASP A 1 301 ? -3.056 -9.690 -29.908 1.00 96.88 301 ASP A C 1
ATOM 2461 O O . ASP A 1 301 ? -2.148 -10.039 -29.154 1.00 96.88 301 ASP A O 1
ATOM 2465 N N . GLN A 1 302 ? -3.555 -8.450 -29.858 1.00 97.31 302 GLN A N 1
ATOM 2466 C CA . GLN A 1 302 ? -3.101 -7.436 -28.903 1.00 97.31 302 GLN A CA 1
ATOM 2467 C C . GLN A 1 302 ? -3.431 -7.830 -27.462 1.00 97.31 302 GLN A C 1
ATOM 2469 O O . GLN A 1 302 ? -2.604 -7.654 -26.567 1.00 97.31 302 GLN A O 1
ATOM 2474 N N . LEU A 1 303 ? -4.633 -8.360 -27.220 1.00 96.44 303 LEU A N 1
ATOM 2475 C CA . LEU A 1 303 ? -5.034 -8.822 -25.896 1.00 96.44 303 LEU A CA 1
ATOM 2476 C C . LEU A 1 303 ? -4.187 -10.015 -25.444 1.00 96.44 303 LEU A C 1
ATOM 2478 O O . LEU A 1 303 ? -3.762 -10.047 -24.291 1.00 96.44 303 LEU A O 1
ATOM 2482 N N . GLU A 1 304 ? -3.937 -10.978 -26.329 1.00 95.62 304 GLU A N 1
ATOM 2483 C CA . GLU A 1 304 ? -3.083 -12.131 -26.044 1.00 95.62 304 GLU A CA 1
ATOM 2484 C C . GLU A 1 304 ? -1.647 -11.695 -25.730 1.00 95.62 304 GLU A C 1
ATOM 2486 O O . GLU A 1 304 ? -1.104 -12.088 -24.694 1.00 95.62 304 GLU A O 1
ATOM 2491 N N . HIS A 1 305 ? -1.076 -10.792 -26.538 1.00 94.94 305 HIS A N 1
ATOM 2492 C CA . HIS A 1 305 ? 0.233 -10.184 -26.275 1.00 94.94 305 HIS A CA 1
ATOM 2493 C C . HIS A 1 305 ? 0.295 -9.542 -24.883 1.00 94.94 305 HIS A C 1
ATOM 2495 O O . HIS A 1 305 ? 1.203 -9.829 -24.098 1.00 94.94 305 HIS A O 1
ATOM 2501 N N . LEU A 1 306 ? -0.696 -8.713 -24.531 1.00 95.25 306 LEU A N 1
ATOM 2502 C CA . LEU A 1 306 ? -0.719 -8.040 -23.230 1.00 95.25 306 LEU A CA 1
ATOM 2503 C C . LEU A 1 306 ? -0.922 -9.017 -22.067 1.00 95.25 306 LEU A C 1
ATOM 2505 O O . LEU A 1 306 ? -0.237 -8.887 -21.050 1.00 95.25 306 LEU A O 1
ATOM 2509 N N . LYS A 1 307 ? -1.786 -10.027 -22.222 1.00 93.56 307 LYS A N 1
ATOM 2510 C CA . LYS A 1 307 ? -1.968 -11.099 -21.231 1.00 93.56 307 LYS A CA 1
ATOM 2511 C C . LYS A 1 307 ? -0.688 -11.892 -20.999 1.00 93.56 307 LYS A C 1
ATOM 2513 O O . LYS A 1 307 ? -0.441 -12.284 -19.867 1.00 93.56 307 LYS A O 1
ATOM 2518 N N . HIS A 1 308 ? 0.130 -12.099 -22.026 1.00 90.12 308 HIS A N 1
ATOM 2519 C CA . HIS A 1 308 ? 1.434 -12.740 -21.871 1.00 90.12 308 HIS A CA 1
ATOM 2520 C C . HIS A 1 308 ? 2.456 -11.800 -21.206 1.00 90.12 308 HIS A C 1
ATOM 2522 O O . HIS A 1 308 ? 3.322 -12.220 -20.443 1.00 90.12 308 HIS A O 1
ATOM 2528 N N . SER A 1 309 ? 2.350 -10.493 -21.458 1.00 87.38 309 SER A N 1
ATOM 2529 C CA . SER A 1 309 ? 3.271 -9.500 -20.897 1.00 87.38 309 SER A CA 1
ATOM 2530 C C . SER A 1 309 ? 3.067 -9.179 -19.413 1.00 87.38 309 SER A C 1
ATOM 2532 O O . SER A 1 309 ? 4.000 -8.688 -18.779 1.00 87.38 309 SER A O 1
ATOM 2534 N N . GLN A 1 310 ? 1.879 -9.460 -18.868 1.00 87.19 310 GLN A N 1
ATOM 2535 C CA . GLN A 1 310 ? 1.500 -9.094 -17.499 1.00 87.19 310 GLN A CA 1
ATOM 2536 C C . GLN A 1 310 ? 2.107 -9.992 -16.409 1.00 87.19 310 GLN A C 1
ATOM 2538 O O . GLN A 1 310 ? 1.941 -9.719 -15.217 1.00 87.19 310 GLN A O 1
ATOM 2543 N N . GLU A 1 311 ? 2.724 -11.110 -16.792 1.00 83.94 311 GLU A N 1
ATOM 2544 C CA . GLU A 1 311 ? 3.384 -12.014 -15.854 1.00 83.94 311 GLU A CA 1
ATOM 2545 C C . GLU A 1 311 ? 4.653 -11.383 -15.274 1.00 83.94 311 GLU A C 1
ATOM 2547 O O . GLU A 1 311 ? 5.323 -10.572 -15.916 1.00 83.94 311 GLU A O 1
ATOM 2552 N N . ILE A 1 312 ? 5.001 -11.772 -14.044 1.00 81.25 312 ILE A N 1
ATOM 2553 C CA . ILE A 1 312 ? 6.246 -11.321 -13.422 1.00 81.25 312 ILE A CA 1
ATOM 2554 C C . ILE A 1 312 ? 7.401 -12.061 -14.085 1.00 81.25 312 ILE A C 1
ATOM 2556 O O . ILE A 1 312 ? 7.546 -13.274 -13.931 1.00 81.25 312 ILE A O 1
ATOM 2560 N N . LYS A 1 313 ? 8.245 -11.313 -14.787 1.00 82.00 313 LYS A N 1
ATOM 2561 C CA . LYS A 1 313 ? 9.377 -11.843 -15.538 1.00 82.00 313 LYS A CA 1
ATOM 2562 C C . LYS A 1 313 ? 10.639 -11.882 -14.688 1.00 82.00 313 LYS A C 1
ATOM 2564 O O . LYS A 1 313 ? 10.863 -11.043 -13.807 1.00 82.00 313 LYS A O 1
ATOM 2569 N N . LEU A 1 314 ? 11.474 -12.871 -14.979 1.00 80.00 314 LEU A N 1
ATOM 2570 C CA . LEU A 1 314 ? 12.844 -12.903 -14.495 1.00 80.00 314 LEU A CA 1
ATOM 2571 C C . LEU A 1 314 ? 13.690 -11.902 -15.294 1.00 80.00 314 LEU A C 1
ATOM 2573 O O . LEU A 1 314 ? 13.492 -11.752 -16.497 1.00 80.00 314 LEU A O 1
ATOM 2577 N N . LEU A 1 315 ? 14.642 -11.243 -14.634 1.00 80.19 315 LEU A N 1
ATOM 2578 C CA . LEU A 1 315 ? 15.641 -10.393 -15.286 1.00 80.19 315 LEU A CA 1
ATOM 2579 C C . LEU A 1 315 ? 16.581 -11.220 -16.176 1.00 80.19 315 LEU A C 1
ATOM 2581 O O . LEU A 1 315 ? 17.062 -10.758 -17.203 1.00 80.19 315 LEU A O 1
ATOM 2585 N N . HIS A 1 316 ? 16.854 -12.448 -15.752 1.00 82.00 316 HIS A N 1
ATOM 2586 C CA . HIS A 1 316 ? 17.685 -13.422 -16.441 1.00 82.00 316 HIS A CA 1
ATOM 2587 C C . HIS A 1 316 ? 17.216 -14.828 -16.063 1.00 82.00 316 HIS A C 1
ATOM 2589 O O . HIS A 1 316 ? 16.569 -15.012 -15.028 1.00 82.00 316 HIS A O 1
ATOM 2595 N N . GLU A 1 317 ? 17.570 -15.826 -16.872 1.00 85.69 317 GLU A N 1
ATOM 2596 C CA . GLU A 1 317 ? 17.330 -17.228 -16.523 1.00 85.69 317 GLU A CA 1
ATOM 2597 C C . GLU A 1 317 ? 17.871 -17.555 -15.116 1.00 85.69 317 GLU A C 1
ATOM 2599 O O . GLU A 1 317 ? 18.847 -16.928 -14.674 1.00 85.69 317 GLU A O 1
ATOM 2604 N N . PRO A 1 318 ? 17.251 -18.501 -14.382 1.00 85.19 318 PRO A N 1
ATOM 2605 C CA . PRO A 1 318 ? 17.710 -18.876 -13.052 1.00 85.19 318 PRO A CA 1
ATOM 2606 C C . PRO A 1 318 ? 19.193 -19.265 -13.044 1.00 85.19 318 PRO A C 1
ATOM 2608 O O . PRO A 1 318 ? 19.636 -20.069 -13.863 1.00 85.19 318 PRO A O 1
ATOM 2611 N N . ILE A 1 319 ? 19.954 -18.709 -12.101 1.00 82.31 319 ILE A N 1
ATOM 2612 C CA . ILE A 1 319 ? 21.409 -18.899 -12.018 1.00 82.31 319 ILE A CA 1
ATOM 2613 C C . ILE A 1 319 ? 21.737 -19.753 -10.800 1.00 82.31 319 ILE A C 1
ATOM 2615 O O . ILE A 1 319 ? 21.319 -19.435 -9.687 1.00 82.31 319 ILE A O 1
ATOM 2619 N N . GLU A 1 320 ? 22.512 -20.817 -10.989 1.00 89.12 320 GLU A N 1
ATOM 2620 C CA . GLU A 1 320 ? 23.074 -21.581 -9.878 1.00 89.12 320 GLU A CA 1
ATOM 2621 C C . GLU A 1 320 ? 24.360 -20.918 -9.371 1.00 89.12 320 GLU A C 1
ATOM 2623 O O . GLU A 1 320 ? 25.297 -20.667 -10.130 1.00 89.12 320 GLU A O 1
ATOM 2628 N N . TYR A 1 321 ? 24.409 -20.652 -8.070 1.00 82.81 321 TYR A N 1
ATOM 2629 C CA . TYR A 1 321 ? 25.582 -20.146 -7.377 1.00 82.81 321 TYR A CA 1
ATOM 2630 C C . TYR A 1 321 ? 26.135 -21.198 -6.427 1.00 82.81 321 TYR A C 1
ATOM 2632 O O . TYR A 1 321 ? 25.391 -21.803 -5.652 1.00 82.81 321 TYR A O 1
ATOM 2640 N N . LYS A 1 322 ? 27.462 -21.337 -6.425 1.00 89.94 322 LYS A N 1
ATOM 2641 C CA . LYS A 1 322 ? 28.189 -22.027 -5.360 1.00 89.94 322 LYS A CA 1
ATOM 2642 C C . LYS A 1 322 ? 28.395 -21.077 -4.191 1.00 89.94 322 LYS A C 1
ATOM 2644 O O . LYS A 1 322 ? 28.729 -19.910 -4.386 1.00 89.94 322 LYS A O 1
ATOM 2649 N N . ILE A 1 323 ? 28.203 -21.591 -2.986 1.00 87.31 323 ILE A N 1
ATOM 2650 C CA . ILE A 1 323 ? 28.474 -20.863 -1.751 1.00 87.31 323 ILE A CA 1
ATOM 2651 C C . ILE A 1 323 ? 29.928 -21.111 -1.366 1.00 87.31 323 ILE A C 1
ATOM 2653 O O . ILE A 1 323 ? 30.352 -22.255 -1.196 1.00 87.31 323 ILE A O 1
ATOM 2657 N N . GLU A 1 324 ? 30.690 -20.035 -1.200 1.00 91.94 324 GLU A N 1
ATOM 2658 C CA . GLU A 1 324 ? 32.102 -20.092 -0.829 1.00 91.94 324 GLU A CA 1
ATOM 2659 C C . GLU A 1 324 ? 32.289 -19.428 0.531 1.00 91.94 324 GLU A C 1
ATOM 2661 O O . GLU A 1 324 ? 31.817 -18.318 0.762 1.00 91.94 324 GLU A O 1
ATOM 2666 N N . ASN A 1 325 ? 32.959 -20.111 1.464 1.00 92.25 325 ASN A N 1
ATOM 2667 C CA . ASN A 1 325 ? 33.188 -19.609 2.825 1.00 92.25 325 ASN A CA 1
ATOM 2668 C C . ASN A 1 325 ? 31.895 -19.163 3.548 1.00 92.25 325 ASN A C 1
ATOM 2670 O O . ASN A 1 325 ? 31.897 -18.168 4.271 1.00 92.25 325 ASN A O 1
ATOM 2674 N N . ASN A 1 326 ? 30.787 -19.894 3.351 1.00 91.06 326 ASN A N 1
ATOM 2675 C CA . ASN A 1 326 ? 29.440 -19.553 3.842 1.00 91.06 326 ASN A CA 1
ATOM 2676 C C . ASN A 1 326 ? 28.921 -18.185 3.355 1.00 91.06 326 ASN A C 1
ATOM 2678 O O . ASN A 1 326 ? 28.080 -17.569 4.017 1.00 91.06 326 ASN A O 1
ATOM 2682 N N . GLN A 1 327 ? 29.419 -17.695 2.219 1.00 92.38 327 GLN A N 1
ATOM 2683 C CA . GLN A 1 327 ? 28.998 -16.442 1.605 1.00 92.38 327 GLN A CA 1
ATOM 2684 C C . GLN A 1 327 ? 28.535 -16.662 0.166 1.00 92.38 327 GLN A C 1
ATOM 2686 O O . GLN A 1 327 ? 29.084 -17.472 -0.583 1.00 92.38 327 GLN A O 1
ATOM 2691 N N . LEU A 1 328 ? 27.519 -15.897 -0.219 1.00 86.06 328 LEU A N 1
ATOM 2692 C CA . LEU A 1 328 ? 27.045 -15.774 -1.589 1.00 86.06 328 LEU A CA 1
ATOM 2693 C C . LEU A 1 328 ? 27.222 -14.329 -2.028 1.00 86.06 328 LEU A C 1
ATOM 2695 O O . LEU A 1 328 ? 26.532 -13.445 -1.524 1.00 86.06 328 LEU A O 1
ATOM 2699 N N . LYS A 1 329 ? 28.104 -14.093 -2.996 1.00 91.12 329 LYS A N 1
ATOM 2700 C CA . LYS A 1 329 ? 28.230 -12.791 -3.645 1.00 91.12 329 LYS A CA 1
ATOM 2701 C C . LYS A 1 329 ? 27.509 -12.827 -4.985 1.00 91.12 329 LYS A C 1
ATOM 2703 O O . LYS A 1 329 ? 27.874 -13.608 -5.862 1.00 91.12 329 LYS A O 1
ATOM 2708 N N . LEU A 1 330 ? 26.485 -11.993 -5.132 1.00 85.31 330 LEU A N 1
ATOM 2709 C CA . LEU A 1 330 ? 25.773 -11.874 -6.398 1.00 85.31 330 LEU A CA 1
ATOM 2710 C C . LEU A 1 330 ? 26.600 -11.078 -7.408 1.00 85.31 330 LEU A C 1
ATOM 2712 O O . LEU A 1 330 ? 27.414 -10.227 -7.037 1.00 85.31 330 LEU A O 1
ATOM 2716 N N . ALA A 1 331 ? 26.371 -11.352 -8.693 1.00 83.75 331 ALA A N 1
ATOM 2717 C CA . ALA A 1 331 ? 26.868 -10.473 -9.741 1.00 83.75 331 ALA A CA 1
ATOM 2718 C C . ALA A 1 331 ? 26.216 -9.084 -9.579 1.00 83.75 331 ALA A C 1
ATOM 2720 O O . ALA A 1 331 ? 25.033 -9.025 -9.223 1.00 83.75 331 ALA A O 1
ATOM 2721 N N . PRO A 1 332 ? 26.953 -7.983 -9.813 1.00 86.00 332 PRO A N 1
ATOM 2722 C CA . PRO A 1 332 ? 26.368 -6.653 -9.764 1.00 86.00 332 PRO A CA 1
ATOM 2723 C C . PRO A 1 332 ? 25.242 -6.513 -10.789 1.00 86.00 332 PRO A C 1
ATOM 2725 O O . PRO A 1 332 ? 25.319 -7.088 -11.876 1.00 86.00 332 PRO A O 1
ATOM 2728 N N . PHE A 1 333 ? 24.219 -5.735 -10.457 1.00 81.88 333 PHE A N 1
ATOM 2729 C CA . PHE A 1 333 ? 23.138 -5.405 -11.381 1.00 81.88 333 PHE A CA 1
ATOM 2730 C C . PHE A 1 333 ? 22.671 -3.971 -11.177 1.00 81.88 333 PHE A C 1
ATOM 2732 O O . PHE A 1 333 ? 22.796 -3.416 -10.086 1.00 81.88 333 PHE A O 1
ATOM 2739 N N . ASP A 1 334 ? 22.073 -3.404 -12.215 1.00 84.81 334 ASP A N 1
ATOM 2740 C CA . ASP A 1 334 ? 21.551 -2.046 -12.172 1.00 84.81 334 ASP A CA 1
ATOM 2741 C C . ASP A 1 334 ? 20.108 -2.026 -11.661 1.00 84.81 334 ASP A C 1
ATOM 2743 O O . ASP A 1 334 ? 19.270 -2.866 -12.027 1.00 84.81 334 ASP A O 1
ATOM 2747 N N . LEU A 1 335 ? 19.824 -1.057 -10.796 1.00 79.81 335 LEU A N 1
ATOM 2748 C CA . LEU A 1 335 ? 18.512 -0.775 -10.234 1.00 79.81 335 LEU A CA 1
ATOM 2749 C C . LEU A 1 335 ? 18.111 0.656 -10.627 1.00 79.81 335 LEU A C 1
ATOM 2751 O O . LEU A 1 335 ? 18.698 1.607 -10.103 1.00 79.81 335 LEU A O 1
ATOM 2755 N N . PRO A 1 336 ? 17.173 0.821 -11.574 1.00 78.12 336 PRO A N 1
ATOM 2756 C CA . PRO A 1 336 ? 16.819 2.131 -12.101 1.00 78.12 336 PRO A CA 1
ATOM 2757 C C . PRO A 1 336 ? 15.653 2.788 -11.340 1.00 78.12 336 PRO A C 1
ATOM 2759 O O . PRO A 1 336 ? 14.778 2.105 -10.809 1.00 78.12 336 PRO A O 1
ATOM 2762 N N . ILE A 1 337 ? 15.630 4.121 -11.345 1.00 74.62 337 ILE A N 1
ATOM 2763 C CA . ILE A 1 337 ? 14.433 4.964 -11.261 1.00 74.62 337 ILE A CA 1
ATOM 2764 C C . ILE A 1 337 ? 14.245 5.553 -12.651 1.00 74.62 337 ILE A C 1
ATOM 2766 O O . ILE A 1 337 ? 15.159 6.165 -13.204 1.00 74.62 337 ILE A O 1
ATOM 2770 N N . GLU A 1 338 ? 13.060 5.383 -13.218 1.00 65.62 338 GLU A N 1
ATOM 2771 C CA . GLU A 1 338 ? 12.768 5.842 -14.568 1.00 65.62 338 GLU A CA 1
ATOM 2772 C C . GLU A 1 338 ? 11.657 6.886 -14.513 1.00 65.62 338 GLU A C 1
ATOM 2774 O O . GLU A 1 338 ? 10.590 6.670 -13.941 1.00 65.62 338 GLU A O 1
ATOM 2779 N N . ASN A 1 339 ? 11.922 8.038 -15.117 1.00 56.69 339 ASN A N 1
ATOM 2780 C CA . ASN A 1 339 ? 10.926 9.072 -15.319 1.00 56.69 339 ASN A CA 1
ATOM 2781 C C . ASN A 1 339 ? 9.938 8.607 -16.368 1.00 56.69 339 ASN A C 1
ATOM 2783 O O . ASN A 1 339 ? 10.300 8.170 -17.468 1.00 56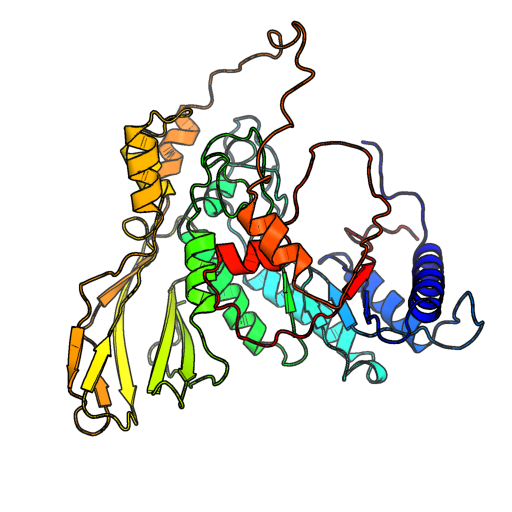.69 339 ASN A O 1
ATOM 2787 N N . ASP A 1 340 ? 8.671 8.835 -16.071 1.00 54.81 340 ASP A N 1
ATOM 2788 C CA . ASP A 1 340 ? 7.646 8.737 -17.078 1.00 54.81 340 ASP A CA 1
ATOM 2789 C C . ASP A 1 340 ? 7.629 9.985 -17.990 1.00 54.81 340 ASP A C 1
ATOM 2791 O O . ASP A 1 340 ? 6.748 10.847 -17.904 1.00 54.81 340 ASP A O 1
ATOM 2795 N N . ARG A 1 341 ? 8.558 10.053 -18.961 1.00 46.88 341 ARG A N 1
ATOM 2796 C CA . ARG A 1 341 ? 8.512 11.048 -20.060 1.00 46.88 341 ARG A CA 1
ATOM 2797 C C . ARG A 1 341 ? 7.264 10.913 -20.952 1.00 46.88 341 ARG A C 1
ATOM 2799 O O . ARG A 1 341 ? 7.029 11.745 -21.829 1.00 46.88 341 ARG A O 1
ATOM 2806 N N . ARG A 1 342 ? 6.421 9.890 -20.754 1.00 53.28 342 ARG A N 1
ATOM 2807 C CA . ARG A 1 342 ? 5.268 9.543 -21.609 1.00 53.28 342 ARG A CA 1
ATOM 2808 C C . ARG A 1 342 ? 4.071 10.483 -21.372 1.00 53.28 342 ARG A C 1
ATOM 2810 O O . ARG A 1 342 ? 3.055 10.363 -22.062 1.00 53.28 342 ARG A O 1
ATOM 2817 N N . LEU A 1 343 ? 4.206 11.458 -20.463 1.00 43.97 343 LEU A N 1
ATOM 2818 C CA . LEU A 1 343 ? 3.290 12.590 -20.269 1.00 43.97 343 LEU A CA 1
ATOM 2819 C C . LEU A 1 343 ? 3.405 13.705 -21.312 1.00 43.97 343 LEU A C 1
ATOM 2821 O O . LEU A 1 343 ? 2.447 14.470 -21.474 1.00 43.97 343 LEU A O 1
ATOM 2825 N N . GLU A 1 344 ? 4.527 13.816 -22.028 1.00 44.09 344 GLU A N 1
ATOM 2826 C CA . GLU A 1 344 ? 4.683 14.843 -23.070 1.00 44.09 344 GLU A CA 1
ATOM 2827 C C . GLU A 1 344 ? 3.629 14.681 -24.185 1.00 44.09 344 GLU A C 1
ATOM 2829 O O . GLU A 1 344 ? 3.102 15.675 -24.686 1.00 44.09 344 GLU A O 1
ATOM 2834 N N . ASP A 1 345 ? 3.204 13.441 -24.458 1.00 40.84 345 ASP A N 1
ATOM 2835 C CA . ASP A 1 345 ? 2.106 13.101 -25.376 1.00 40.84 345 ASP A CA 1
ATOM 2836 C C . ASP A 1 345 ? 0.711 13.449 -24.830 1.00 40.84 345 ASP A C 1
ATOM 2838 O O . ASP A 1 345 ? -0.189 13.828 -25.587 1.00 40.84 345 ASP A O 1
ATOM 2842 N N . ILE A 1 346 ? 0.501 13.313 -23.515 1.00 41.34 346 ILE A N 1
ATOM 2843 C CA . ILE A 1 346 ? -0.811 13.537 -22.889 1.00 41.34 346 ILE A CA 1
ATOM 2844 C C . ILE A 1 346 ? -1.169 15.024 -22.949 1.00 41.34 346 ILE A C 1
ATOM 2846 O O . ILE A 1 346 ? -2.306 15.354 -23.274 1.00 41.34 346 ILE A O 1
ATOM 2850 N N . ASN A 1 347 ? -0.193 15.920 -22.756 1.00 32.53 347 ASN A N 1
ATOM 2851 C CA . ASN A 1 347 ? -0.398 17.369 -22.854 1.00 32.53 347 ASN A CA 1
ATOM 2852 C C . ASN A 1 347 ? -0.629 17.874 -24.295 1.00 32.53 347 ASN A C 1
ATOM 2854 O O . ASN A 1 347 ? -1.209 18.946 -24.462 1.00 32.53 347 ASN A O 1
ATOM 2858 N N . GLN A 1 348 ? -0.228 17.128 -25.334 1.00 29.03 348 GLN A N 1
ATOM 2859 C CA . GLN A 1 348 ? -0.469 17.509 -26.737 1.00 29.03 348 GLN A CA 1
ATOM 2860 C C . GLN A 1 348 ? -1.850 17.083 -27.259 1.00 29.03 348 GLN A C 1
ATOM 2862 O O . GLN A 1 348 ? -2.369 17.692 -28.194 1.00 29.03 348 GLN A O 1
ATOM 2867 N N . ARG A 1 349 ? -2.478 16.066 -26.653 1.00 31.33 349 ARG A N 1
ATOM 2868 C CA . ARG A 1 349 ? -3.777 15.523 -27.100 1.00 31.33 349 ARG A CA 1
ATOM 2869 C C . ARG A 1 349 ? -4.990 16.087 -26.366 1.00 31.33 349 ARG A C 1
ATOM 2871 O O . ARG A 1 349 ? -6.120 15.701 -26.666 1.00 31.33 349 ARG A O 1
ATOM 2878 N N . ILE A 1 350 ? -4.796 17.045 -25.462 1.00 29.12 350 ILE A N 1
ATOM 2879 C CA . ILE A 1 350 ? -5.904 17.736 -24.799 1.00 29.12 350 ILE A CA 1
ATOM 2880 C C . ILE A 1 350 ? -6.499 18.811 -25.718 1.00 29.12 350 ILE A C 1
ATOM 2882 O O . ILE A 1 350 ? -6.448 20.003 -25.433 1.00 29.12 350 ILE A O 1
ATOM 2886 N N . CYS A 1 351 ? -7.074 18.401 -26.845 1.00 26.83 351 CYS A N 1
ATOM 2887 C CA . CYS A 1 351 ? -7.959 19.276 -27.601 1.00 26.83 351 CYS A CA 1
ATOM 2888 C C . CYS A 1 351 ? -8.888 18.502 -28.536 1.00 26.83 351 CYS A C 1
ATOM 2890 O O . CYS A 1 351 ? -8.900 18.800 -29.714 1.00 26.83 351 CYS A O 1
ATOM 2892 N N . TYR A 1 352 ? -9.697 17.559 -28.039 1.00 23.78 352 TYR A N 1
ATOM 2893 C CA . TYR A 1 352 ? -11.015 17.306 -28.641 1.00 23.78 352 TYR A CA 1
ATOM 2894 C C . TYR A 1 352 ? -12.038 16.945 -27.564 1.00 23.78 352 TYR A C 1
ATOM 2896 O O . TYR A 1 352 ? -12.006 15.905 -26.913 1.00 23.78 352 TYR A O 1
ATOM 2904 N N . ARG A 1 353 ? -12.950 17.891 -27.371 1.00 25.81 353 ARG A N 1
ATOM 2905 C CA . ARG A 1 353 ? -14.144 17.817 -26.544 1.00 25.81 353 ARG A CA 1
ATOM 2906 C C . ARG A 1 353 ? -15.178 16.974 -27.293 1.00 25.81 353 ARG A C 1
ATOM 2908 O O . ARG A 1 353 ? -15.748 17.467 -28.258 1.00 25.81 353 ARG A O 1
ATOM 2915 N N . LEU A 1 354 ? -15.479 15.760 -26.836 1.00 23.06 354 LEU A N 1
ATOM 2916 C CA . LEU A 1 354 ? -16.778 15.161 -27.149 1.00 23.06 354 LEU A CA 1
ATOM 2917 C C . LEU A 1 354 ? -17.800 15.769 -26.191 1.00 23.06 354 LEU A C 1
ATOM 2919 O O . LEU A 1 354 ? -17.865 15.460 -25.001 1.00 23.06 354 LEU A O 1
ATOM 2923 N N . THR A 1 355 ? -18.553 16.736 -26.706 1.00 23.56 355 THR A N 1
ATOM 2924 C CA . THR A 1 355 ? -19.738 17.258 -26.039 1.00 23.56 355 THR A CA 1
ATOM 2925 C C . THR A 1 355 ? -20.772 16.148 -25.909 1.00 23.56 355 THR A C 1
ATOM 2927 O O . THR A 1 355 ? -21.130 15.489 -26.877 1.00 23.56 355 THR A O 1
ATOM 2930 N N . ARG A 1 356 ? -21.256 15.979 -24.683 1.00 31.81 356 ARG A N 1
ATOM 2931 C CA . ARG A 1 356 ? -22.390 15.153 -24.274 1.00 31.81 356 ARG A CA 1
ATOM 2932 C C . ARG A 1 356 ? -23.596 15.405 -25.193 1.00 31.81 356 ARG A C 1
ATOM 2934 O O . ARG A 1 356 ? -24.212 16.452 -25.031 1.00 31.81 356 ARG A O 1
ATOM 2941 N N . ASN A 1 357 ? -23.898 14.495 -26.130 1.00 27.55 357 ASN A N 1
ATOM 2942 C CA . ASN A 1 357 ? -25.233 14.390 -26.742 1.00 27.55 357 ASN A CA 1
ATOM 2943 C C . ASN A 1 357 ? -25.584 13.121 -27.556 1.00 27.55 357 ASN A C 1
ATOM 2945 O O . ASN A 1 357 ? -26.671 13.114 -28.112 1.00 27.55 357 ASN A O 1
ATOM 2949 N N . ASP A 1 358 ? -24.804 12.029 -27.559 1.00 28.08 358 ASP A N 1
ATOM 2950 C CA . ASP A 1 358 ? -25.155 10.837 -28.373 1.00 28.08 358 ASP A CA 1
ATOM 2951 C C . ASP A 1 358 ? -25.144 9.487 -27.627 1.00 28.08 358 ASP A C 1
ATOM 2953 O O . ASP A 1 358 ? -24.747 8.472 -28.182 1.00 28.08 358 ASP A O 1
ATOM 2957 N N . LEU A 1 359 ? -25.624 9.430 -26.379 1.00 30.92 359 LEU A N 1
ATOM 2958 C CA . LEU A 1 359 ? -25.960 8.152 -25.722 1.00 30.92 359 LEU A CA 1
ATOM 2959 C C . LEU A 1 359 ? -27.240 8.287 -24.884 1.00 30.92 359 LEU A C 1
ATOM 2961 O O . LEU A 1 359 ? -27.237 8.208 -23.658 1.00 30.92 359 LEU A O 1
ATOM 2965 N N . LEU A 1 360 ? -28.348 8.532 -25.575 1.00 34.72 360 LEU A N 1
ATOM 2966 C CA . LEU A 1 360 ? -29.696 8.221 -25.105 1.00 34.72 360 LEU A CA 1
ATOM 2967 C C . LEU A 1 360 ? -30.461 7.639 -26.289 1.00 34.72 360 LEU A C 1
ATOM 2969 O O . LEU A 1 360 ? -31.195 8.373 -26.939 1.00 34.72 360 LEU A O 1
ATOM 2973 N N . ARG A 1 361 ? -30.266 6.350 -26.579 1.00 30.27 361 ARG A N 1
ATOM 2974 C CA . ARG A 1 361 ? -31.203 5.539 -27.367 1.00 30.27 361 ARG A CA 1
ATOM 2975 C C . ARG A 1 361 ? -31.151 4.086 -26.894 1.00 30.27 361 ARG A C 1
ATOM 2977 O O . ARG A 1 361 ? -30.142 3.414 -27.048 1.00 30.27 361 ARG A O 1
ATOM 2984 N N . ASP A 1 362 ? -32.260 3.715 -26.267 1.00 29.48 362 ASP A N 1
ATOM 2985 C CA . ASP A 1 362 ? -32.950 2.427 -26.268 1.00 29.48 362 ASP A CA 1
ATOM 2986 C C . ASP A 1 362 ? -32.202 1.147 -25.852 1.00 29.48 362 ASP A C 1
ATOM 2988 O O . ASP A 1 362 ? -31.405 0.580 -26.587 1.00 29.48 362 ASP A O 1
ATOM 2992 N N . GLY A 1 363 ? -32.614 0.639 -24.682 1.00 38.03 363 GLY A N 1
ATOM 2993 C CA . GLY A 1 363 ? -32.862 -0.787 -24.452 1.00 38.03 363 GLY A CA 1
ATOM 2994 C C . GLY A 1 363 ? -31.654 -1.706 -24.287 1.00 38.03 363 GLY A C 1
ATOM 2995 O O . GLY A 1 363 ? -31.332 -2.447 -25.201 1.00 38.03 363 GLY A O 1
ATOM 2996 N N . TYR A 1 364 ? -31.098 -1.773 -23.074 1.00 26.36 364 TYR A N 1
ATOM 2997 C CA . TYR A 1 364 ? -30.404 -2.973 -22.591 1.00 26.36 364 TYR A CA 1
ATOM 2998 C C 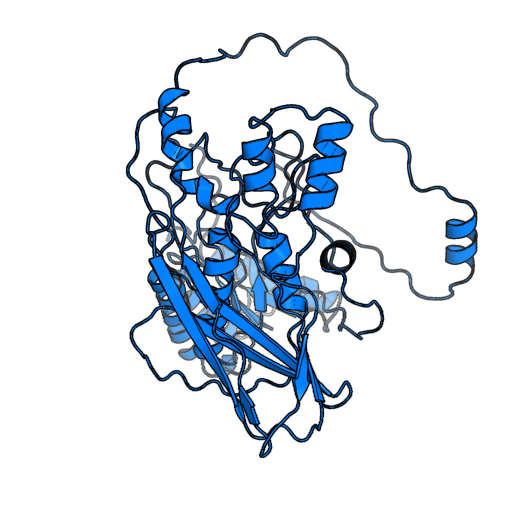. TYR A 1 364 ? -30.844 -3.267 -21.150 1.00 26.36 364 TYR A C 1
ATOM 3000 O O . TYR A 1 364 ? -30.237 -2.828 -20.175 1.00 26.36 364 TYR A O 1
ATOM 3008 N N . GLN A 1 365 ? -31.965 -3.977 -21.030 1.00 28.12 365 GLN A N 1
ATOM 3009 C CA . GLN A 1 365 ? -32.151 -4.967 -19.971 1.00 28.12 365 GLN A CA 1
ATOM 3010 C C . GLN A 1 365 ? -31.716 -6.311 -20.571 1.00 28.12 365 GLN A C 1
ATOM 3012 O O . GLN A 1 365 ? -32.012 -6.551 -21.735 1.00 28.12 365 GLN A O 1
ATOM 3017 N N . GLU A 1 366 ? -31.037 -7.138 -19.769 1.00 33.62 366 GLU A N 1
ATOM 3018 C CA . GLU A 1 366 ? -30.481 -8.471 -20.094 1.00 33.62 366 GLU A CA 1
ATOM 3019 C C . GLU A 1 366 ? -29.052 -8.505 -20.670 1.00 33.62 366 GLU A C 1
ATOM 3021 O O . GLU A 1 366 ? -28.840 -8.786 -21.840 1.00 33.62 366 GLU A O 1
ATOM 3026 N N . VAL A 1 367 ? -28.054 -8.323 -19.794 1.00 28.08 367 VAL A N 1
ATOM 3027 C CA . VAL A 1 367 ? -26.801 -9.109 -19.820 1.00 28.08 367 VAL A CA 1
ATOM 3028 C C . VAL A 1 367 ? -26.374 -9.344 -18.369 1.00 28.08 367 VAL A C 1
ATOM 3030 O O . VAL A 1 367 ? -25.603 -8.576 -17.808 1.00 28.08 367 VAL A O 1
ATOM 3033 N N . PHE A 1 368 ? -26.955 -10.355 -17.727 1.00 29.52 368 PHE A N 1
ATOM 3034 C CA . PHE A 1 368 ? -26.404 -11.006 -16.531 1.00 29.52 368 PHE A CA 1
ATOM 3035 C C . PHE A 1 368 ? -27.120 -12.349 -16.352 1.00 29.52 368 PHE A C 1
ATOM 3037 O O . PHE A 1 368 ? -28.041 -12.475 -15.552 1.00 29.52 368 PHE A O 1
ATOM 3044 N N . GLN A 1 369 ? -26.720 -13.341 -17.144 1.00 28.59 369 GLN A N 1
ATOM 3045 C CA . GLN A 1 369 ? -26.951 -14.761 -16.883 1.00 28.59 369 GLN A CA 1
ATOM 3046 C C . GLN A 1 369 ? -25.917 -15.573 -17.680 1.00 28.59 369 GLN A C 1
ATOM 3048 O O . GLN A 1 369 ? -25.641 -15.228 -18.823 1.00 28.59 369 GLN A O 1
ATOM 3053 N N . GLU A 1 370 ? -25.375 -16.615 -17.032 1.00 27.55 370 GLU A N 1
ATOM 3054 C CA . GLU A 1 370 ? -24.281 -17.527 -17.445 1.00 27.55 370 GLU A CA 1
ATOM 3055 C C . GLU A 1 370 ? -22.869 -16.936 -17.215 1.00 27.55 370 GLU A C 1
ATOM 3057 O O . GLU A 1 370 ? -22.500 -15.925 -17.793 1.00 27.55 370 GLU A O 1
ATOM 3062 N N . PHE A 1 371 ? -22.029 -17.426 -16.292 1.00 28.23 371 PHE A N 1
ATOM 3063 C CA . PHE A 1 371 ? -21.599 -18.810 -16.057 1.00 28.23 371 PHE A CA 1
ATOM 3064 C C . PHE A 1 371 ? -21.290 -19.094 -14.572 1.00 28.23 371 PHE A C 1
ATOM 3066 O O . PHE A 1 371 ? -20.545 -18.340 -13.958 1.00 28.23 371 PHE A O 1
ATOM 3073 N N . TYR A 1 372 ? -21.824 -20.200 -14.040 1.00 29.33 372 TYR A N 1
ATOM 3074 C CA . TYR A 1 372 ? -21.159 -21.236 -13.221 1.00 29.33 372 TYR A CA 1
ATOM 3075 C C . TYR A 1 372 ? -22.232 -22.289 -12.903 1.00 29.33 372 TYR A C 1
ATOM 3077 O O . TYR A 1 372 ? -22.869 -22.233 -11.858 1.00 29.33 372 TYR A O 1
ATOM 3085 N N . ASP A 1 373 ? -22.472 -23.209 -13.837 1.00 36.94 373 ASP A N 1
ATOM 3086 C CA . ASP A 1 373 ? -23.392 -24.338 -13.634 1.00 36.94 373 ASP A CA 1
ATOM 3087 C C . ASP A 1 373 ? -22.809 -25.600 -14.290 1.00 36.94 373 ASP A C 1
ATOM 3089 O O . ASP A 1 373 ? -23.383 -26.221 -15.182 1.00 36.94 373 ASP A O 1
ATOM 3093 N N . ASP A 1 374 ? -21.584 -25.942 -13.886 1.00 46.38 374 ASP A N 1
ATOM 3094 C CA . ASP A 1 374 ? -20.960 -27.204 -14.266 1.00 46.38 374 ASP A CA 1
ATOM 3095 C C . ASP A 1 374 ? -21.373 -28.313 -13.271 1.00 46.38 374 ASP A C 1
ATOM 3097 O O . ASP A 1 374 ? -21.325 -28.169 -12.042 1.00 46.38 374 ASP A O 1
ATOM 3101 N N . GLU A 1 375 ? -21.812 -29.437 -13.834 1.00 37.59 375 GLU A N 1
ATOM 3102 C CA . GLU A 1 375 ? -22.386 -30.582 -13.129 1.00 37.59 375 GLU A CA 1
ATOM 3103 C C . GLU A 1 375 ? -21.375 -31.303 -12.204 1.00 37.59 375 GLU A C 1
ATOM 3105 O O . GLU A 1 375 ? -21.786 -31.966 -11.243 1.00 37.59 375 GLU A O 1
ATOM 3110 N N . GLU A 1 376 ? -20.062 -31.180 -12.446 1.00 42.16 376 GLU A N 1
ATOM 3111 C CA . GLU A 1 376 ? -19.007 -31.684 -11.554 1.00 42.16 376 GLU A CA 1
ATOM 3112 C C . GLU A 1 376 ? -18.867 -30.819 -10.299 1.00 42.16 376 GLU A C 1
ATOM 3114 O O . GLU A 1 376 ? -18.787 -31.371 -9.195 1.00 42.16 376 GLU A O 1
ATOM 3119 N N . THR A 1 377 ? -18.938 -29.489 -10.422 1.00 41.47 377 THR A N 1
ATOM 3120 C CA . THR A 1 377 ? -18.900 -28.564 -9.275 1.00 41.47 377 THR A CA 1
ATOM 3121 C C . THR A 1 377 ? -20.100 -28.779 -8.348 1.00 41.47 377 THR A C 1
ATOM 3123 O O . THR A 1 377 ? -19.944 -28.849 -7.125 1.00 41.47 377 THR A O 1
ATOM 3126 N N . MET A 1 378 ? -21.298 -29.013 -8.893 1.00 42.28 378 MET A N 1
ATOM 3127 C CA . MET A 1 378 ? -22.483 -29.318 -8.075 1.00 42.28 378 MET A CA 1
ATOM 3128 C C . MET A 1 378 ? -22.439 -30.720 -7.439 1.00 42.28 378 MET A C 1
ATOM 3130 O O . MET A 1 378 ? -22.945 -30.918 -6.327 1.00 42.28 378 MET A O 1
ATOM 3134 N N . LYS A 1 379 ? -21.782 -31.701 -8.077 1.00 41.09 379 LYS A N 1
ATOM 3135 C CA . LYS A 1 379 ? -21.503 -33.021 -7.472 1.00 41.09 379 LYS A CA 1
ATOM 3136 C C . LYS A 1 379 ? -20.437 -32.950 -6.374 1.00 41.09 379 LYS A C 1
ATOM 3138 O O . LYS A 1 379 ? -20.524 -33.711 -5.406 1.00 41.09 379 LYS A O 1
ATOM 3143 N N . PHE A 1 380 ? -19.475 -32.034 -6.485 1.00 38.78 380 PHE A N 1
ATOM 3144 C CA . PHE A 1 380 ? -18.477 -31.752 -5.453 1.00 38.78 380 PHE A CA 1
ATOM 3145 C C . PHE A 1 380 ? -19.106 -31.057 -4.233 1.00 38.78 380 PHE A C 1
ATOM 3147 O O . PHE A 1 380 ? -18.948 -31.526 -3.103 1.00 38.78 380 PHE A O 1
ATOM 3154 N N . MET A 1 381 ? -19.918 -30.020 -4.458 1.00 35.84 381 MET A N 1
ATOM 3155 C CA . MET A 1 381 ? -20.592 -29.253 -3.401 1.00 35.84 381 MET A CA 1
ATOM 3156 C C . MET A 1 381 ? -21.574 -30.098 -2.574 1.00 35.84 381 MET A C 1
ATOM 3158 O O . MET A 1 381 ? -21.657 -29.943 -1.356 1.00 35.84 381 MET A O 1
ATOM 3162 N N . ASN A 1 382 ? -22.254 -31.071 -3.190 1.00 38.59 382 ASN A N 1
ATOM 3163 C CA . ASN A 1 382 ? -23.181 -31.969 -2.488 1.00 38.59 382 ASN A CA 1
ATOM 3164 C C . ASN A 1 382 ? -22.500 -33.068 -1.641 1.00 38.59 382 ASN A C 1
ATOM 3166 O O . ASN A 1 382 ? -23.180 -33.769 -0.887 1.00 38.59 382 ASN A O 1
ATOM 3170 N N . LYS A 1 383 ? -21.169 -33.229 -1.720 1.00 37.19 383 LYS A N 1
ATOM 3171 C CA . LYS A 1 383 ? -20.412 -34.212 -0.918 1.00 37.19 383 LYS A CA 1
ATOM 3172 C C . LYS A 1 383 ? -19.793 -33.641 0.362 1.00 37.19 383 LYS A C 1
ATOM 3174 O O . LYS A 1 383 ? -19.373 -34.423 1.217 1.00 37.19 383 LYS A O 1
ATOM 3179 N N . VAL A 1 384 ? -19.776 -32.321 0.551 1.00 32.31 384 VAL A N 1
ATOM 3180 C CA . VAL A 1 384 ? -19.150 -31.692 1.725 1.00 32.31 384 VAL A CA 1
ATOM 3181 C C . VAL A 1 384 ? -20.199 -31.401 2.800 1.00 32.31 384 VAL A C 1
ATOM 3183 O O . VAL A 1 384 ? -20.898 -30.391 2.793 1.00 32.31 384 VAL A O 1
ATOM 3186 N N . LYS A 1 385 ? -20.314 -32.307 3.776 1.00 30.95 385 LYS A N 1
ATOM 3187 C CA . LYS A 1 385 ? -21.047 -32.039 5.020 1.00 30.95 385 LYS A CA 1
ATOM 3188 C C . LYS A 1 385 ? -20.275 -31.016 5.869 1.00 30.95 385 LYS A C 1
ATOM 3190 O O . LYS A 1 385 ? -19.159 -31.305 6.284 1.00 30.95 385 LYS A O 1
ATOM 3195 N N . LYS A 1 386 ? -20.976 -29.929 6.232 1.00 26.23 386 LYS A N 1
ATOM 3196 C CA . LYS A 1 386 ? -20.671 -28.883 7.240 1.00 26.23 386 LYS A CA 1
ATOM 3197 C C . LYS A 1 386 ? -19.751 -27.732 6.795 1.00 26.23 386 LYS A C 1
ATOM 3199 O O . LYS A 1 386 ? -18.545 -27.780 6.984 1.00 26.23 386 LYS A O 1
ATOM 3204 N N . ASN A 1 387 ? -20.342 -26.628 6.342 1.00 24.44 387 ASN A N 1
ATOM 3205 C CA . ASN A 1 387 ? -20.654 -25.445 7.162 1.00 24.44 387 ASN A CA 1
ATOM 3206 C C . ASN A 1 387 ? -21.328 -24.395 6.264 1.00 24.44 387 ASN A C 1
ATOM 3208 O O . ASN A 1 387 ? -20.769 -23.966 5.262 1.00 24.44 387 ASN A O 1
ATOM 3212 N N . LEU A 1 388 ? -22.550 -24.015 6.632 1.00 23.52 388 LEU A N 1
ATOM 3213 C CA . LEU A 1 388 ? -23.327 -22.938 6.025 1.00 23.52 388 LEU A CA 1
ATOM 3214 C C . LEU A 1 388 ? -22.901 -21.621 6.686 1.00 23.52 388 LEU A C 1
ATOM 3216 O O . LEU A 1 388 ? -23.015 -21.505 7.905 1.00 23.52 388 LEU A O 1
ATOM 3220 N N . ILE A 1 389 ? -22.447 -20.634 5.911 1.00 22.80 389 ILE A N 1
ATOM 3221 C CA . ILE A 1 389 ? -22.312 -19.251 6.388 1.00 22.80 389 ILE A CA 1
ATOM 3222 C C . ILE A 1 389 ? -23.039 -18.339 5.401 1.00 22.80 389 ILE A C 1
ATOM 3224 O O . ILE A 1 389 ? -22.663 -18.216 4.239 1.00 22.80 389 ILE A O 1
ATOM 3228 N N . ILE A 1 390 ? -24.119 -17.744 5.900 1.00 20.33 390 ILE A N 1
ATOM 3229 C CA . ILE A 1 390 ? -24.947 -16.735 5.242 1.00 20.33 390 ILE A CA 1
ATOM 3230 C C . ILE A 1 390 ? -24.298 -15.370 5.501 1.00 20.33 390 ILE A C 1
ATOM 3232 O O . ILE A 1 390 ? -24.010 -15.052 6.654 1.00 20.33 390 ILE A O 1
ATOM 3236 N N . PHE A 1 391 ? -24.116 -14.547 4.465 1.00 22.12 391 PHE A N 1
ATOM 3237 C CA . PHE A 1 391 ? -23.763 -13.133 4.626 1.00 22.12 391 PHE A CA 1
ATOM 3238 C C . PHE A 1 391 ? -25.007 -12.260 4.433 1.00 22.12 391 PHE A C 1
ATOM 3240 O O . PHE A 1 391 ? -25.605 -12.238 3.360 1.00 22.12 391 PHE A O 1
ATOM 3247 N N . LEU A 1 392 ? -25.387 -11.539 5.490 1.00 20.00 392 LEU A N 1
ATOM 3248 C CA . LEU A 1 392 ? -26.352 -10.443 5.445 1.00 20.00 392 LEU A CA 1
ATOM 3249 C C . LEU A 1 392 ? -25.580 -9.135 5.216 1.00 20.00 392 LEU A C 1
ATOM 3251 O O . LEU A 1 392 ? -24.732 -8.770 6.027 1.00 20.00 392 LEU A O 1
ATOM 3255 N N . TYR A 1 393 ? -25.879 -8.439 4.118 1.00 20.66 393 TYR A N 1
ATOM 3256 C CA . TYR A 1 393 ? -25.462 -7.057 3.862 1.00 20.66 393 TYR A CA 1
ATOM 3257 C C . TYR A 1 393 ? -26.603 -6.105 4.224 1.00 20.66 393 TYR A C 1
ATOM 3259 O O . TYR A 1 393 ? -27.738 -6.334 3.807 1.00 20.66 393 TYR A O 1
ATOM 3267 N N . THR A 1 394 ? -26.296 -4.985 4.884 1.00 21.34 394 THR A N 1
ATOM 3268 C CA . THR A 1 394 ? -27.161 -3.795 4.856 1.00 21.34 394 THR A CA 1
ATOM 3269 C C . THR A 1 394 ? -26.350 -2.508 4.683 1.00 21.34 394 THR A C 1
ATOM 3271 O O . THR A 1 394 ? -25.753 -2.003 5.625 1.00 21.34 394 THR A O 1
ATOM 3274 N N . ASN A 1 395 ? -26.394 -2.033 3.433 1.00 25.91 395 ASN A N 1
ATOM 3275 C CA . ASN A 1 395 ? -26.445 -0.671 2.888 1.00 25.91 395 ASN A CA 1
ATOM 3276 C C . ASN A 1 395 ? -25.495 0.449 3.346 1.00 25.91 395 ASN A C 1
ATOM 3278 O O . ASN A 1 395 ? -25.652 1.040 4.407 1.00 25.91 395 ASN A O 1
ATOM 3282 N N . GLY A 1 396 ? -24.757 0.946 2.348 1.00 22.78 396 GLY A N 1
ATOM 3283 C CA . GLY A 1 396 ? -24.813 2.352 1.951 1.00 22.78 396 GLY A CA 1
ATOM 3284 C C . GLY A 1 396 ? -25.005 2.458 0.432 1.00 22.78 396 GLY A C 1
ATOM 3285 O O . GLY A 1 396 ? -24.051 2.309 -0.322 1.00 22.78 396 GLY A O 1
ATOM 3286 N N . LEU A 1 397 ? -26.237 2.692 -0.027 1.00 22.12 397 LEU A N 1
ATOM 3287 C CA . LEU A 1 397 ? -26.566 3.030 -1.416 1.00 22.12 397 LEU A CA 1
ATOM 3288 C C . LEU A 1 397 ? -27.179 4.433 -1.391 1.00 22.12 397 LEU A C 1
ATOM 3290 O O . LEU A 1 397 ? -28.310 4.540 -0.943 1.00 22.12 397 LEU A O 1
ATOM 3294 N N . ILE A 1 398 ? -26.449 5.464 -1.846 1.00 23.84 398 ILE A N 1
ATOM 3295 C CA . ILE A 1 398 ? -26.909 6.509 -2.790 1.00 23.84 398 ILE A CA 1
ATOM 3296 C C . ILE A 1 398 ? -25.663 7.094 -3.497 1.00 23.84 398 ILE A C 1
ATOM 3298 O O . ILE A 1 398 ? -24.957 7.925 -2.938 1.00 23.84 398 ILE A O 1
ATOM 3302 N N . GLY A 1 399 ? -25.450 6.722 -4.770 1.00 20.78 399 GLY A N 1
ATOM 3303 C CA . GLY A 1 399 ? -25.007 7.692 -5.786 1.00 20.78 399 GLY A CA 1
ATOM 3304 C C . GLY A 1 399 ? -23.601 7.624 -6.412 1.00 20.78 399 GLY A C 1
ATOM 3305 O O . GLY A 1 399 ? -22.939 8.654 -6.446 1.00 20.78 399 GLY A O 1
ATOM 3306 N N . ARG A 1 400 ? -23.214 6.493 -7.028 1.00 22.77 400 ARG A N 1
ATOM 3307 C CA . ARG A 1 400 ? -22.695 6.323 -8.422 1.00 22.77 400 ARG A CA 1
ATOM 3308 C C . ARG A 1 400 ? -21.644 5.206 -8.512 1.00 22.77 400 ARG A C 1
ATOM 3310 O O . ARG A 1 400 ? -20.534 5.362 -8.025 1.00 22.77 400 ARG A O 1
ATOM 3317 N N . GLY A 1 401 ? -21.988 4.163 -9.269 1.00 23.61 401 GLY A N 1
ATOM 3318 C CA . GLY A 1 401 ? -21.086 3.094 -9.704 1.00 23.61 401 GLY A CA 1
ATOM 3319 C C . GLY A 1 401 ? -21.199 1.848 -8.834 1.00 23.61 401 GLY A C 1
ATOM 3320 O O . GLY A 1 401 ? -20.944 1.897 -7.637 1.00 23.61 401 GLY A O 1
ATOM 3321 N N . VAL A 1 402 ? -21.614 0.736 -9.437 1.00 23.19 402 VAL A N 1
ATOM 3322 C CA . VAL A 1 402 ? -21.595 -0.587 -8.807 1.00 23.19 402 VAL A CA 1
ATOM 3323 C C . VAL A 1 402 ? -20.124 -0.946 -8.573 1.00 23.19 402 VAL A C 1
ATOM 3325 O O . VAL A 1 402 ? -19.347 -0.998 -9.521 1.00 23.19 402 VAL A O 1
ATOM 3328 N N . MET A 1 403 ? -19.729 -1.094 -7.311 1.00 28.80 403 MET A N 1
ATOM 3329 C CA . MET A 1 403 ? -18.343 -1.278 -6.880 1.00 28.80 403 MET A CA 1
ATOM 3330 C C . MET A 1 403 ? -18.188 -2.704 -6.353 1.00 28.80 403 MET A C 1
ATOM 3332 O O . MET A 1 403 ? -18.800 -3.060 -5.347 1.00 28.80 403 MET A O 1
ATOM 3336 N N . PHE A 1 404 ? -17.398 -3.530 -7.039 1.00 26.95 404 PHE A N 1
ATOM 3337 C CA . PHE A 1 404 ? -17.063 -4.872 -6.566 1.00 26.95 404 PHE A CA 1
ATOM 3338 C C . PHE A 1 404 ? -15.808 -4.796 -5.691 1.00 26.95 404 PHE A C 1
ATOM 3340 O O . PHE A 1 404 ? -14.740 -4.384 -6.146 1.00 26.95 404 PHE A O 1
ATOM 3347 N N . VAL A 1 405 ? -15.949 -5.176 -4.421 1.00 31.08 405 VAL A N 1
ATOM 3348 C CA . VAL A 1 405 ? -14.827 -5.394 -3.500 1.00 31.08 405 VAL A CA 1
ATOM 3349 C C . VAL A 1 405 ? -14.399 -6.850 -3.656 1.00 31.08 405 VAL A C 1
ATOM 3351 O O . VAL A 1 405 ? -15.233 -7.744 -3.516 1.00 31.08 405 VAL A O 1
ATOM 3354 N N . TYR A 1 406 ? -13.124 -7.102 -3.962 1.00 29.77 406 TYR A N 1
ATOM 3355 C CA . TYR A 1 406 ? -12.608 -8.469 -4.034 1.00 29.77 406 TYR A CA 1
ATOM 3356 C C . TYR A 1 406 ? -12.776 -9.157 -2.674 1.00 29.77 406 TYR A C 1
ATOM 3358 O O . TYR A 1 406 ? -12.310 -8.663 -1.648 1.00 29.77 406 TYR A O 1
ATOM 3366 N N . SER A 1 407 ? -13.433 -10.314 -2.658 1.00 35.50 407 SER A N 1
ATOM 3367 C CA . SER A 1 407 ? -13.442 -11.199 -1.492 1.00 35.50 407 SER A CA 1
ATOM 3368 C C . SER A 1 407 ? -12.025 -11.705 -1.186 1.00 35.50 407 SER A C 1
ATOM 3370 O O . SER A 1 407 ? -11.181 -11.777 -2.078 1.00 35.50 407 SER A O 1
ATOM 3372 N N . ILE A 1 408 ? -11.762 -12.132 0.055 1.00 35.00 408 ILE A N 1
ATOM 3373 C CA . ILE A 1 408 ? -10.470 -12.736 0.449 1.00 35.00 408 ILE A CA 1
ATOM 3374 C C . ILE A 1 408 ? -10.091 -13.902 -0.481 1.00 35.00 408 ILE A C 1
ATOM 3376 O O . ILE A 1 408 ? -8.920 -14.070 -0.802 1.00 35.00 408 ILE A O 1
ATOM 3380 N N . ALA A 1 409 ? -11.070 -14.688 -0.940 1.00 32.47 409 ALA A N 1
ATOM 3381 C CA . ALA A 1 409 ? -10.842 -15.778 -1.885 1.00 32.47 409 ALA A CA 1
ATOM 3382 C C . ALA A 1 409 ? -10.385 -15.258 -3.257 1.00 32.47 409 ALA A C 1
ATOM 3384 O O . ALA A 1 409 ? -9.357 -15.698 -3.758 1.00 32.47 409 ALA A O 1
ATOM 3385 N N . GLN A 1 410 ? -11.080 -14.261 -3.817 1.00 37.00 410 GLN A N 1
ATOM 3386 C CA . GLN A 1 410 ? -10.667 -13.620 -5.071 1.00 37.00 410 GLN A CA 1
ATOM 3387 C C . GLN A 1 410 ? -9.285 -12.968 -4.942 1.00 37.00 410 GLN A C 1
ATOM 3389 O O . GLN A 1 410 ? -8.469 -13.085 -5.848 1.00 37.00 410 GLN A O 1
ATOM 3394 N N . PHE A 1 411 ? -8.989 -12.339 -3.803 1.00 44.78 411 PHE A N 1
ATOM 3395 C CA . PHE A 1 411 ? -7.685 -11.736 -3.541 1.00 44.78 411 PHE A CA 1
ATOM 3396 C C . PHE A 1 411 ? -6.566 -12.788 -3.461 1.00 44.78 411 PHE A C 1
ATOM 3398 O O . PHE A 1 411 ? -5.514 -12.604 -4.064 1.00 44.78 411 PHE A O 1
ATOM 3405 N N . LYS A 1 412 ? -6.799 -13.931 -2.800 1.00 45.09 412 LYS A N 1
ATOM 3406 C CA . LYS A 1 412 ? -5.842 -15.053 -2.748 1.00 45.09 412 LYS A CA 1
ATOM 3407 C C . LYS A 1 412 ? -5.586 -15.675 -4.118 1.00 45.09 412 LYS A C 1
ATOM 3409 O O . LYS A 1 412 ? -4.431 -15.917 -4.454 1.00 45.09 412 LYS A O 1
ATOM 3414 N N . THR A 1 413 ? -6.634 -15.871 -4.920 1.00 47.25 413 THR A N 1
ATOM 3415 C CA . THR A 1 413 ? -6.506 -16.345 -6.307 1.00 47.25 413 THR A CA 1
ATOM 3416 C C . THR A 1 413 ? -5.707 -15.361 -7.158 1.00 47.25 413 THR A C 1
ATOM 3418 O O . THR A 1 413 ? -4.825 -15.772 -7.904 1.00 47.25 413 THR A O 1
ATOM 3421 N N . LEU A 1 414 ? -5.956 -14.055 -7.018 1.00 44.25 414 LEU A N 1
ATOM 3422 C CA . LEU A 1 414 ? -5.206 -13.028 -7.745 1.00 44.25 414 LEU A CA 1
ATOM 3423 C C . LEU A 1 414 ? -3.729 -12.961 -7.346 1.00 44.25 414 LEU A C 1
ATOM 3425 O O . LEU A 1 414 ? -2.895 -12.613 -8.183 1.00 44.25 414 LEU A O 1
ATOM 3429 N N . LEU A 1 415 ? -3.404 -13.280 -6.093 1.00 45.72 415 LEU A N 1
ATOM 3430 C CA . LEU A 1 415 ? -2.037 -13.275 -5.572 1.00 45.72 415 LEU A CA 1
ATOM 3431 C C . LEU A 1 415 ? -1.288 -14.604 -5.742 1.00 45.72 415 LEU A C 1
ATOM 3433 O O . LEU A 1 415 ? -0.109 -14.648 -5.400 1.00 45.72 415 LEU A O 1
ATOM 3437 N N . ASP A 1 416 ? -1.929 -15.643 -6.286 1.00 51.50 416 ASP A N 1
ATOM 3438 C CA . ASP A 1 416 ? -1.343 -16.985 -6.439 1.00 51.50 416 ASP A CA 1
ATOM 3439 C C . ASP A 1 416 ? -0.821 -17.557 -5.099 1.00 51.50 416 ASP A C 1
ATOM 3441 O O . ASP A 1 416 ? 0.268 -18.122 -5.007 1.00 51.50 416 ASP A O 1
ATOM 3445 N N . ILE A 1 417 ? -1.586 -17.338 -4.018 1.00 43.94 417 ILE A N 1
ATOM 3446 C CA . ILE A 1 417 ? -1.271 -17.835 -2.668 1.00 43.94 417 ILE A CA 1
ATOM 3447 C C . ILE A 1 417 ? -1.901 -19.221 -2.482 1.00 43.94 417 ILE A C 1
ATOM 3449 O O . ILE A 1 417 ? -3.101 -19.395 -2.705 1.00 43.94 417 ILE A O 1
ATOM 3453 N N . ASP A 1 418 ? -1.098 -20.190 -2.036 1.00 43.78 418 ASP A N 1
ATOM 3454 C CA . ASP A 1 418 ? -1.497 -21.590 -1.866 1.00 43.78 418 ASP A CA 1
ATOM 3455 C C . ASP A 1 418 ? -2.644 -21.754 -0.841 1.00 43.78 418 ASP A C 1
ATOM 3457 O O . ASP A 1 418 ? -2.678 -21.116 0.216 1.00 43.78 418 ASP A O 1
ATOM 3461 N N . TYR A 1 419 ? -3.608 -22.627 -1.143 1.00 41.06 419 TYR A N 1
ATOM 3462 C CA . TYR A 1 419 ? -4.881 -22.754 -0.410 1.00 41.06 419 TYR A CA 1
ATOM 3463 C C . TYR A 1 419 ? -4.726 -23.364 1.000 1.00 41.06 419 TYR A C 1
ATOM 3465 O O . TYR A 1 419 ? -5.671 -23.341 1.793 1.00 41.06 419 TYR A O 1
ATOM 3473 N N . ASN A 1 420 ? -3.549 -23.919 1.312 1.00 42.09 420 ASN A N 1
ATOM 3474 C CA . ASN A 1 420 ? -3.293 -24.753 2.491 1.00 42.09 420 ASN A CA 1
ATOM 3475 C C . ASN A 1 420 ? -2.860 -23.992 3.756 1.00 42.09 420 ASN A C 1
ATOM 3477 O O . ASN A 1 420 ? -2.759 -24.599 4.824 1.00 42.09 420 ASN A O 1
ATOM 3481 N N . GLU A 1 421 ? -2.627 -22.682 3.687 1.00 41.53 421 GLU A N 1
ATOM 3482 C CA . GLU A 1 421 ? -2.299 -21.896 4.879 1.00 41.53 421 GLU A CA 1
ATOM 3483 C C . GLU A 1 421 ? -3.575 -21.576 5.685 1.00 41.53 421 GLU A C 1
ATOM 3485 O O . GLU A 1 421 ? -4.534 -20.977 5.188 1.00 41.53 421 GLU A O 1
ATOM 3490 N N . GLN A 1 422 ? -3.612 -21.999 6.955 1.00 35.56 422 GLN A N 1
ATOM 3491 C CA . GLN A 1 422 ? -4.692 -21.674 7.892 1.00 35.56 422 GLN A CA 1
ATOM 3492 C C . GLN A 1 422 ? -4.677 -20.175 8.220 1.00 35.56 422 GLN A C 1
ATOM 3494 O O . GLN A 1 422 ? -4.068 -19.733 9.190 1.00 35.56 422 GLN A O 1
ATOM 3499 N N . TYR A 1 423 ? -5.399 -19.382 7.437 1.00 38.94 423 TYR A N 1
ATOM 3500 C CA . TYR A 1 423 ? -5.704 -18.003 7.801 1.00 38.94 423 TYR A CA 1
ATOM 3501 C C . TYR A 1 423 ? -6.928 -17.990 8.726 1.00 38.94 423 TYR A C 1
ATOM 3503 O O . TYR A 1 423 ? -7.988 -18.478 8.319 1.00 38.94 423 TYR A O 1
ATOM 3511 N N . PRO A 1 424 ? -6.842 -17.443 9.952 1.00 33.78 424 PRO A N 1
ATOM 3512 C CA . PRO A 1 424 ? -8.012 -17.320 10.806 1.00 33.78 424 PRO A CA 1
ATOM 3513 C C . PRO A 1 424 ? -9.042 -16.409 10.127 1.00 33.78 424 PRO A C 1
ATOM 3515 O O . PRO A 1 424 ? -8.757 -15.257 9.799 1.00 33.78 424 PRO A O 1
ATOM 3518 N N . LEU A 1 425 ? -10.253 -16.930 9.910 1.00 33.47 425 LEU A N 1
ATOM 3519 C CA . LEU A 1 425 ? -11.392 -16.141 9.448 1.00 33.47 425 LEU A CA 1
ATOM 3520 C C . LEU A 1 425 ? -11.811 -15.204 10.591 1.00 33.47 425 LEU A C 1
ATOM 3522 O O . LEU A 1 425 ? -12.563 -15.585 11.488 1.00 33.47 425 LEU A O 1
ATOM 3526 N N . ILE A 1 426 ? -11.282 -13.984 10.595 1.00 35.09 426 ILE A N 1
ATOM 3527 C CA . ILE A 1 426 ? -11.679 -12.939 11.538 1.00 35.09 426 ILE A CA 1
ATOM 3528 C C . ILE A 1 426 ? -12.649 -12.015 10.806 1.00 35.09 426 ILE A C 1
ATOM 3530 O O . ILE A 1 426 ? -12.269 -11.311 9.875 1.00 35.09 426 ILE A O 1
ATOM 3534 N N . ALA A 1 427 ? -13.913 -12.014 11.230 1.00 34.12 427 ALA A N 1
ATOM 3535 C CA . ALA A 1 427 ? -14.854 -10.976 10.834 1.00 34.12 427 ALA A CA 1
ATOM 3536 C C . ALA A 1 427 ? -14.508 -9.687 11.597 1.00 34.12 427 ALA A C 1
ATOM 3538 O O . ALA A 1 427 ? -14.654 -9.618 12.823 1.00 34.12 427 ALA A O 1
ATOM 3539 N N . LEU A 1 428 ? -14.012 -8.694 10.860 1.00 31.97 428 LEU A N 1
ATOM 3540 C CA . LEU A 1 428 ? -13.763 -7.336 11.332 1.00 31.97 428 LEU A CA 1
ATOM 3541 C C . LEU A 1 428 ? -14.941 -6.466 10.889 1.00 31.97 428 LEU A C 1
ATOM 3543 O O . LEU A 1 428 ? -15.215 -6.390 9.691 1.00 31.97 428 LEU A O 1
ATOM 3547 N N . LEU A 1 429 ? -15.628 -5.812 11.829 1.00 32.62 429 LEU A N 1
ATOM 3548 C CA . LEU A 1 429 ? -16.527 -4.713 11.482 1.00 32.62 429 LEU A CA 1
ATOM 3549 C C . LEU A 1 429 ? -15.847 -3.387 11.805 1.00 32.62 429 LEU A C 1
ATOM 3551 O O . LEU A 1 429 ? -15.367 -3.173 12.919 1.00 32.62 429 LEU A O 1
ATOM 3555 N N . HIS A 1 430 ? -15.831 -2.513 10.808 1.00 33.34 430 HIS A N 1
ATOM 3556 C CA . HIS A 1 430 ? -15.175 -1.224 10.852 1.00 33.34 430 HIS A CA 1
ATOM 3557 C C . HIS A 1 430 ? -16.212 -0.107 10.709 1.00 33.34 430 HIS A C 1
ATOM 3559 O O . HIS A 1 430 ? -16.950 -0.078 9.724 1.00 33.34 430 HIS A O 1
ATOM 3565 N N . ILE A 1 431 ? -16.294 0.783 11.702 1.00 41.56 431 ILE A N 1
ATOM 3566 C CA . ILE A 1 431 ? -17.198 1.940 11.690 1.00 41.56 431 ILE A CA 1
ATOM 3567 C C . ILE A 1 431 ? -16.319 3.172 11.518 1.00 41.56 431 ILE A C 1
ATOM 3569 O O . ILE A 1 431 ? -15.568 3.519 12.427 1.00 41.56 431 ILE A O 1
ATOM 3573 N N . GLY A 1 432 ? -16.370 3.769 10.328 1.00 35.19 432 GLY A N 1
ATOM 3574 C CA . GLY A 1 432 ? -15.544 4.917 9.973 1.00 35.19 432 GLY A CA 1
ATOM 3575 C C . GLY A 1 432 ? -16.301 6.240 10.036 1.00 35.19 432 GLY A C 1
ATOM 3576 O O . GLY A 1 432 ? -17.465 6.309 9.641 1.00 35.19 432 GLY A O 1
ATOM 3577 N N . ALA A 1 433 ? -15.626 7.295 10.491 1.00 34.09 433 ALA A N 1
ATOM 3578 C CA . ALA A 1 433 ? -16.144 8.664 10.525 1.00 34.09 433 ALA A CA 1
ATOM 3579 C C . ALA A 1 433 ? -15.867 9.471 9.235 1.00 34.09 433 ALA A C 1
ATOM 3581 O O . ALA A 1 433 ? -16.390 10.573 9.084 1.00 34.09 433 ALA A O 1
ATOM 3582 N N . GLY A 1 434 ? -15.087 8.939 8.286 1.00 46.44 434 GLY A N 1
ATOM 3583 C CA . GLY A 1 434 ? -14.732 9.649 7.050 1.00 46.44 434 GLY A CA 1
ATOM 3584 C C . GLY A 1 434 ? -13.746 10.800 7.287 1.00 46.44 434 GLY A C 1
ATOM 3585 O O . GLY A 1 434 ? -12.915 10.728 8.188 1.00 46.44 434 GLY A O 1
ATOM 3586 N N . ASP A 1 435 ? -13.835 11.865 6.483 1.00 36.81 435 ASP A N 1
ATOM 3587 C CA . ASP A 1 435 ? -12.885 12.994 6.400 1.00 36.81 435 ASP A CA 1
ATOM 3588 C C . ASP A 1 435 ? -12.759 13.882 7.661 1.00 36.81 435 ASP A C 1
ATOM 3590 O O . ASP A 1 435 ? -12.216 14.984 7.596 1.00 36.81 435 ASP A O 1
ATOM 3594 N N . GLY A 1 436 ? -13.235 13.415 8.818 1.00 34.81 436 GLY A N 1
ATOM 3595 C CA . GLY A 1 436 ? -13.041 14.061 10.115 1.00 34.81 436 GLY A CA 1
ATOM 3596 C C . GLY A 1 436 ? -13.804 15.375 10.304 1.00 34.81 436 GLY A C 1
ATOM 3597 O O . GLY A 1 436 ? -13.641 16.012 11.343 1.00 34.81 436 GLY A O 1
ATOM 3598 N N . SER A 1 437 ? -14.645 15.793 9.351 1.00 32.19 437 SER A N 1
ATOM 3599 C CA . SER A 1 437 ? -15.381 17.061 9.419 1.00 32.19 437 SER A CA 1
ATOM 3600 C C . SER A 1 437 ? -16.713 16.944 10.178 1.00 32.19 437 SER A C 1
ATOM 3602 O O . SER A 1 437 ? -17.796 17.135 9.631 1.00 32.19 437 SER A O 1
ATOM 3604 N N . ILE A 1 438 ? -16.638 16.650 11.478 1.00 34.31 438 ILE A N 1
ATOM 3605 C CA . ILE A 1 438 ? -17.786 16.740 12.390 1.00 34.31 438 ILE A CA 1
ATOM 3606 C C . ILE A 1 438 ? -17.729 18.113 13.069 1.00 34.31 438 ILE A C 1
ATOM 3608 O O . ILE A 1 438 ? -16.745 18.441 13.728 1.00 34.31 438 ILE A O 1
ATOM 3612 N N . THR A 1 439 ? -18.739 18.955 12.843 1.00 33.59 439 THR A N 1
ATOM 3613 C CA . THR A 1 439 ? -18.798 20.307 13.424 1.00 33.59 439 THR A CA 1
ATOM 3614 C C . THR A 1 439 ? -19.166 20.252 14.907 1.00 33.59 439 THR A C 1
ATOM 3616 O O . THR A 1 439 ? -20.013 19.439 15.276 1.00 33.59 439 THR A O 1
ATOM 3619 N N . GLU A 1 440 ? -18.551 21.130 15.709 1.00 29.61 440 GLU A N 1
ATOM 3620 C CA . GLU A 1 440 ? -18.949 21.433 17.100 1.00 29.61 440 GLU A CA 1
ATOM 3621 C C . GLU A 1 440 ? -20.424 21.837 17.233 1.00 29.61 440 GLU A C 1
ATOM 3623 O O . GLU A 1 440 ? -20.947 22.512 16.308 1.00 29.61 440 GLU A O 1
#

Sequence (440 aa):
MVNAYKIGSIEDYFKLYDYSVEAIKHVNKSFKIGGPATSDVGMGFLRQFLKHVTSGKNYVTNEIGTRIDFISFHTKGADYIPRRCYGHKVSYQSPNLSKILNDIHNNLMICNEFEQLNNLPIFIDECDPAVGTIYGVYDNPNYIICNTEYYPCIVASMIYHILSLSNRIQLITHWSFYMEGKRLFEGNRTLMTNYNLHLPILSGLKLFGKLKYKQLFIEMNQIQLPIFGIATCDDENKSFQLLLFYHVDDWTSEDIQSINITFINIPLQNILLKHYRIDSNHSNTYTEWIKIGKPDELNADQLEHLKHSQEIKLLHEPIEYKIENNQLKLAPFDLPIENDRRLEDINQRICYRLTRNDLLRDGYQEVFQEFYDDEETMKFMNKVKKNLIIFLYTNGLIGRGVMFVYSIAQFKTLLDIDYNEQYPLIALLHIGAGDGSITE

Secondary structure (DSSP, 8-state):
---TT-S--HHHHHHHHHHHHHHHHHH-TT-EEEEEEE-GGGHHHHHHHHHHHHHSBPTTT--BS---SEEEEEEES---SSS--TT---------HHHHHHHHHHHHHHHHT-GGGTTS-EEEEEEESSS-TT--TTT-GGGGGGGSTHHHHHHHHHHHHHHHH-TTEEEE-------TTPPTT-S-S-SB-TT-PBPHHHHHHHHHTT--SEEE----S-TTS-EEEEEEEETTTTEEEEEEEE--S-TT--EEEEE--EEES---SEEEE--B--SSSSS-HHHHHHHTT--SS--HHHHHHHHHHTS--BSSS-EEEE-BTTEEEPPPEEEEE---GGGHHHHHS------S-S----------------HHHHHHHTT--S---PPPP-----SS---PPPPHHHHHHHHT--TTS------EEE----SS----

pLDDT: mean 75.06, std 24.62, range [20.0, 98.62]

Radius of gyration: 24.5 Å; chains: 1; bounding box: 66×57×63 Å

InterPro domains:
  IPR007884 Protein-L-histidine N-pros-methyltransferase [PF05219] (395-440)
  IPR017853 Glycoside hydrolase superfamily [SSF51445] (7-210)
  IPR049166 Glycosyl hydrolases family 39, N-terminal catalytic domain [PF01229] (10-310)
  IPR051923 Glycosyl Hydrolase Family 39 [PTHR12631] (9-325)